Protein AF-0000000085066594 (afdb_homodimer)

Nearest PDB structures (foldseek):
  5br9-assembly3_E  TM=9.365E-01  e=1.783E-25  Pseudomonas aeruginosa PAO1
  4y0w-assembly1_C-2  TM=9.451E-01  e=1.459E-24  Pseudomonas aeruginosa PAO579
  4wq5-assembly2_C  TM=9.031E-01  e=1.438E-23  Escherichia coli K-12
  2gel-assembly1_A  TM=8.994E-01  e=2.509E-23  Salmonella enterica subsp. enterica serovar Typhimurium str. LT2
  6z81-assembly2_D  TM=8.762E-01  e=7.635E-23  Escherichia coli

Radius of gyration: 23.99 Å; Cα contacts (8 Å, |Δi|>4): 1079; chains: 2; bounding box: 55×68×54 Å

InterPro domains:
  IPR000905 Gcp-like domain [PF00814] (32-124)
  IPR000905 Gcp-like domain [PTHR11735] (7-122)
  IPR022496 tRNA threonylcarbamoyl adenosine modification protein TsaB [TIGR03725] (7-215)
  IPR043129 ATPase, nucleotide binding domain [SSF53067] (6-104)
  IPR043129 ATPase, nucleotide binding domain [SSF53067] (108-202)

pLDDT: mean 93.93, std 10.63, range [20.38, 98.94]

Foldseek 3Di:
DDQAWEWFWEQQEQKTKIWIADPVGIQMDIDRHHPCCLPVHVVRSVVSCVVRVHDLLRGAEYFYAQDDHDPVRNCSRLVVSLVSCVVNVHFYHYDHFQQLLQLVDQDQWEWEWEDRPPQKIWTFTWGADPVSRTDTDDDIAIDHPLPDDDDPDAAYEYEELRCVVCVVNVDDPSYPYYDNPTGRYRSSSVVNRSVCVVVPNRHHRSVPGHHDDHDHPPPPPD/DDQAWEWFWEQQEQKTKIWIADPVGIQMDIDRHHPCCLPVHVVRSVVRCVVRVHDLLRGAEYFYAQDDHDPVRNCSRLVVSLVSCVVNVHFYHYDHFQQLLVLVDQDQWEWEWEDRPPQKIWTFTWGQDPVSRTDTDDDIAIDHPLPDDDDPDAAYEYEELRCVVCVVNVDDPSYPYYDNPTGRYRSSSVVNRSVCVVVPNRHHRSVPGHHDDHDHPPPPPD

Organism: Acidithiobacillus ferrooxidans (strain ATCC 23270 / DSM 14882 / CIP 104768 / NCIMB 8455) (NCBI:txid243159)

Secondary structure (DSSP, 8-state):
---PPEEEEE-SSSEEEEEEEETTEEEEEEEE-TT-HHHHHHHHHHHHHHHHT--GGG--EEEEE--SS-HHHHHHHHHHHHHHHHHHT--EEEE-HHHHHHTTS--SEEEEEEEEETTEEEEEEEEE-TTS-EEEEEEEEEE-GGG----SSS-EEEESHHHHHHHHHH--TTEEEEESS----HHHHHHHHHHHHHTT---B-GGG--------------/-PPPPEEEEE-SSSEEEEEEEETTEEEEEEEE-TT-HHHHHHHHHHHHHHHHT--GGG--EEEEE--SS-HHHHHHHHHHHHHHHHHHT--EEEE-HHHHHHTTS--SEEEEEEEEETTEEEEEEEEE-TTS-EEEEEEEEEE-GGG----SSS-EEEESHHHHHHHHHH--TTEEEEESS----HHHHHHHHHHHHHTT---B-GGG--------------

Solvent-accessible surface area (backbone atoms only — not comparable to full-atom values): 23060 Å² total; per-residue (Å²): 132,79,82,63,31,36,39,14,31,21,20,16,58,51,37,38,22,24,16,31,51,53,96,89,42,75,38,68,42,77,47,80,44,74,94,38,51,80,73,44,49,63,54,40,47,52,48,30,30,55,76,66,72,49,55,76,84,64,48,50,31,37,20,33,18,20,10,60,55,42,74,62,34,12,47,45,36,43,38,26,52,26,26,37,21,54,66,66,72,25,35,30,30,80,30,47,25,51,51,15,32,45,44,72,48,88,63,58,30,32,40,24,22,37,58,60,52,98,71,29,24,33,37,36,38,29,38,41,47,99,85,63,48,52,37,76,51,86,66,71,43,34,42,42,68,87,68,62,79,75,77,91,74,67,67,26,32,36,31,14,39,22,38,55,74,44,37,87,80,65,67,52,95,42,48,77,45,69,43,36,90,43,66,51,38,6,56,31,25,35,52,54,38,48,54,42,41,75,72,66,48,74,55,40,59,28,84,71,66,64,69,44,79,68,67,67,68,72,72,72,84,120,133,80,82,64,30,37,38,14,30,22,21,17,57,51,37,36,23,23,16,31,51,54,98,90,42,76,37,68,41,76,47,80,46,74,94,38,51,81,72,42,50,63,54,39,47,51,49,31,30,57,76,66,73,49,55,75,85,64,47,51,30,36,19,33,18,21,10,59,54,42,74,62,34,13,48,44,35,44,38,27,52,28,27,36,20,55,65,66,72,25,34,29,28,81,30,48,24,52,50,15,33,44,43,72,49,87,63,55,31,31,42,24,22,37,60,59,52,97,70,29,26,33,38,36,38,31,38,41,46,99,85,63,48,51,38,77,52,86,66,70,42,33,40,42,67,86,68,60,80,74,77,90,71,69,67,27,33,35,31,13,39,22,38,55,74,44,38,87,79,65,67,51,95,42,47,78,46,68,43,37,90,43,64,52,36,8,57,30,24,34,52,54,36,49,54,41,41,74,71,65,47,75,57,39,58,28,84,70,66,63,68,44,81,68,68,67,70,71,72,74,82,122

Sequence (444 aa):
MGLPRFLAMDTATEACSVAVSTSAGVVEAFIVAVNAHSRLLLPMVQQVLDRAGVTLADIGAIACGVGPGGFTGVRIGVSTAQALAMARGLPVYPVSSLQALAATVPQPLVLAALDARKGEVYTGVFGQDAQGIPRLRGTEKVCAPEAVDWPDEGQWWGLGTGWHAYHARWQGPKILGWSGDSFPRAGAVLRLAQARCQAGDRGILPALLEPHYIRPSLPEETMGLPRFLAMDTATEACSVAVSTSAGVVEAFIVAVNAHSRLLLPMVQQVLDRAGVTLADIGAIACGVGPGGFTGVRIGVSTAQALAMARGLPVYPVSSLQALAATVPQPLVLAALDARKGEVYTGVFGQDAQGIPRLRGTEKVCAPEAVDWPDEGQWWGLGTGWHAYHARWQGPKILGWSGDSFPRAGAVLRLAQARCQAGDRGILPALLEPHYIRPSLPEET

Structure (mmCIF, N/CA/C/O backbone):
data_AF-0000000085066594-model_v1
#
loop_
_entity.id
_entity.type
_entity.pdbx_description
1 polymer 'Gcp-like domain-containing protein'
#
loop_
_atom_site.group_PDB
_atom_site.id
_atom_site.type_symbol
_atom_site.label_atom_id
_atom_site.label_alt_id
_atom_site.label_comp_id
_atom_site.label_asym_id
_atom_site.label_entity_id
_atom_site.label_seq_id
_atom_site.pdbx_PDB_ins_code
_atom_site.Cartn_x
_atom_site.Cartn_y
_atom_site.Cartn_z
_atom_site.occupancy
_atom_site.B_iso_or_equiv
_atom_site.auth_seq_id
_atom_site.auth_comp_id
_atom_site.auth_asym_id
_atom_site.auth_atom_id
_atom_site.pdbx_PDB_model_num
ATOM 1 N N . MET A 1 1 ? 25.688 20.094 11.773 1 55.38 1 MET A N 1
ATOM 2 C CA . MET A 1 1 ? 25.469 19.422 10.5 1 55.38 1 MET A CA 1
ATOM 3 C C . MET A 1 1 ? 24.047 19.672 10 1 55.38 1 MET A C 1
ATOM 5 O O . MET A 1 1 ? 23.109 19.781 10.797 1 55.38 1 MET A O 1
ATOM 9 N N . GLY A 1 2 ? 23.844 20.297 8.836 1 81.25 2 GLY A N 1
ATOM 10 C CA . GLY A 1 2 ? 22.578 20.828 8.359 1 81.25 2 GLY A CA 1
ATOM 11 C C . GLY A 1 2 ? 21.5 19.781 8.227 1 81.25 2 GLY A C 1
ATOM 12 O O . GLY A 1 2 ? 21.781 18.578 8.305 1 81.25 2 GLY A O 1
ATOM 13 N N . LEU A 1 3 ? 20.203 20.078 8.375 1 91.12 3 LEU A N 1
ATOM 14 C CA . LEU A 1 3 ? 19.062 19.188 8.234 1 91.12 3 LEU A CA 1
ATOM 15 C C . LEU A 1 3 ? 19.188 18.328 6.969 1 91.12 3 LEU A C 1
ATOM 17 O O . LEU A 1 3 ? 19.578 18.844 5.91 1 91.12 3 LEU A O 1
ATOM 21 N N . PRO A 1 4 ? 19.062 17.016 7.117 1 96.62 4 PRO A N 1
ATOM 22 C CA . PRO A 1 4 ? 19.047 16.219 5.883 1 96.62 4 PRO A CA 1
ATOM 23 C C . PRO A 1 4 ? 17.938 16.656 4.922 1 96.62 4 PRO A C 1
ATOM 25 O O . PRO A 1 4 ? 16.984 17.344 5.332 1 96.62 4 PRO A O 1
ATOM 28 N N . ARG A 1 5 ? 18.156 16.312 3.664 1 97.94 5 ARG A N 1
ATOM 29 C CA . ARG A 1 5 ? 17.078 16.516 2.705 1 97.94 5 ARG A CA 1
ATOM 30 C C . ARG A 1 5 ? 15.938 15.539 2.949 1 97.94 5 ARG A C 1
ATOM 32 O O . ARG A 1 5 ? 16.156 14.328 3.014 1 97.94 5 ARG A O 1
ATOM 39 N N . PHE A 1 6 ? 14.734 16.094 3.078 1 98.75 6 PHE A N 1
ATOM 40 C CA . PHE A 1 6 ? 13.57 15.281 3.404 1 98.75 6 PHE A CA 1
ATOM 41 C C . PHE A 1 6 ? 12.734 15 2.158 1 98.75 6 PHE A C 1
ATOM 43 O O . PHE A 1 6 ? 12.555 15.883 1.314 1 98.75 6 PHE A O 1
ATOM 50 N N . LEU A 1 7 ? 12.242 13.82 2.043 1 98.88 7 LEU A N 1
ATOM 51 C CA . LEU A 1 7 ? 11.109 13.461 1.195 1 98.88 7 LEU A CA 1
ATOM 52 C C . LEU A 1 7 ? 9.883 13.117 2.037 1 98.88 7 LEU A C 1
ATOM 54 O O . LEU A 1 7 ? 9.969 12.305 2.957 1 98.88 7 LEU A O 1
ATOM 58 N N . ALA A 1 8 ? 8.781 13.781 1.797 1 98.94 8 ALA A N 1
ATOM 59 C CA . ALA A 1 8 ? 7.586 13.594 2.607 1 98.94 8 ALA A CA 1
ATOM 60 C C . ALA A 1 8 ? 6.395 13.188 1.741 1 98.94 8 ALA A C 1
ATOM 62 O O . ALA A 1 8 ? 6.348 13.508 0.551 1 98.94 8 ALA A O 1
ATOM 63 N N . MET A 1 9 ? 5.449 12.469 2.34 1 98.88 9 MET A N 1
ATOM 64 C CA . MET A 1 9 ? 4.234 12.086 1.626 1 98.88 9 MET A CA 1
ATOM 65 C C . MET A 1 9 ? 3.059 11.953 2.586 1 98.88 9 MET A C 1
ATOM 67 O O . MET A 1 9 ? 3.246 11.711 3.779 1 98.88 9 MET A O 1
ATOM 71 N N . ASP A 1 10 ? 1.921 12.156 2.121 1 98.75 10 ASP A N 1
ATOM 72 C CA . ASP A 1 10 ? 0.666 11.906 2.82 1 98.75 10 ASP A CA 1
ATOM 73 C C . ASP A 1 10 ? -0.41 11.414 1.857 1 98.75 10 ASP A C 1
ATOM 75 O O . ASP A 1 10 ? -0.643 12.023 0.812 1 98.75 10 ASP A O 1
ATOM 79 N N . THR A 1 11 ? -0.985 10.281 2.188 1 98 11 THR A N 1
ATOM 80 C CA . THR A 1 11 ? -2.014 9.664 1.361 1 98 11 THR A CA 1
ATOM 81 C C . THR A 1 11 ? -3.236 9.305 2.201 1 98 11 THR A C 1
ATOM 83 O O . THR A 1 11 ? -3.979 8.375 1.863 1 98 11 THR A O 1
ATOM 86 N N . ALA A 1 12 ? -3.398 9.953 3.309 1 97.06 12 ALA A N 1
ATOM 87 C CA . ALA A 1 12 ? -4.359 9.523 4.32 1 97.06 12 ALA A CA 1
ATOM 88 C C . ALA A 1 12 ? -5.785 9.859 3.904 1 97.06 12 ALA A C 1
ATOM 90 O O . ALA A 1 12 ? -6.746 9.297 4.438 1 97.06 12 ALA A O 1
ATOM 91 N N . THR A 1 13 ? -5.996 10.836 3.018 1 97.12 13 THR A N 1
ATOM 92 C CA . THR A 1 13 ? -7.316 11.312 2.615 1 97.12 13 THR A CA 1
ATOM 93 C C . THR A 1 13 ? -7.508 11.164 1.11 1 97.12 13 THR A C 1
ATOM 95 O O . THR A 1 13 ? -6.805 10.383 0.464 1 97.12 13 THR A O 1
ATOM 98 N N . GLU A 1 14 ? -8.5 11.805 0.564 1 96.19 14 GLU A N 1
ATOM 99 C CA . GLU A 1 14 ? -8.703 11.812 -0.882 1 96.19 14 GLU A CA 1
ATOM 100 C C . GLU A 1 14 ? -7.555 12.523 -1.595 1 96.19 14 GLU A C 1
ATOM 102 O O . GLU A 1 14 ? -7.406 12.406 -2.812 1 96.19 14 GLU A O 1
ATOM 107 N N . ALA A 1 15 ? -6.793 13.172 -0.85 1 97.56 15 ALA A N 1
ATOM 108 C CA . ALA A 1 15 ? -5.668 13.906 -1.418 1 97.56 15 ALA A CA 1
ATOM 109 C C . ALA A 1 15 ? -4.391 13.07 -1.377 1 97.56 15 ALA A C 1
ATOM 111 O O . ALA A 1 15 ? -4.172 12.305 -0.434 1 97.56 15 ALA A O 1
ATOM 112 N N . CYS A 1 16 ? -3.615 13.195 -2.367 1 98.19 16 CYS A N 1
ATOM 113 C CA . CYS A 1 16 ? -2.271 12.633 -2.465 1 98.19 16 CYS A CA 1
ATOM 114 C C . CYS A 1 16 ? -1.229 13.734 -2.615 1 98.19 16 CYS A C 1
ATOM 116 O O . CYS A 1 16 ? -1.357 14.602 -3.48 1 98.19 16 CYS A O 1
ATOM 118 N N . SER A 1 17 ? -0.259 13.711 -1.74 1 98.75 17 SER A N 1
ATOM 119 C CA . SER A 1 17 ? 0.755 14.75 -1.857 1 98.75 17 SER A CA 1
ATOM 120 C C . SER A 1 17 ? 2.143 14.211 -1.531 1 98.75 17 SER A C 1
ATOM 122 O O . SER A 1 17 ? 2.281 13.273 -0.746 1 98.75 17 SER A O 1
ATOM 124 N N . VAL A 1 18 ? 3.143 14.758 -2.16 1 98.88 18 VAL A N 1
ATOM 125 C CA . VAL A 1 18 ? 4.562 14.477 -1.968 1 98.88 18 VAL A CA 1
ATOM 126 C C . VAL A 1 18 ? 5.352 15.781 -1.948 1 98.88 18 VAL A C 1
ATOM 128 O O . VAL A 1 18 ? 5.016 16.734 -2.664 1 98.88 18 VAL A O 1
ATOM 131 N N . ALA A 1 19 ? 6.367 15.844 -1.106 1 98.94 19 ALA A N 1
ATOM 132 C CA . ALA A 1 19 ? 7.188 17.047 -1.022 1 98.94 19 ALA A CA 1
ATOM 133 C C . ALA A 1 19 ? 8.648 16.703 -0.775 1 98.94 19 ALA A C 1
ATOM 135 O O . ALA A 1 19 ? 8.953 15.68 -0.147 1 98.94 19 ALA A O 1
ATOM 136 N N . VAL A 1 20 ? 9.492 17.5 -1.233 1 98.81 20 VAL A N 1
ATOM 137 C CA . VAL A 1 20 ? 10.922 17.359 -0.995 1 98.81 20 VAL A CA 1
ATOM 138 C C . VAL A 1 20 ? 11.523 18.703 -0.594 1 98.81 20 VAL A C 1
ATOM 140 O O . VAL A 1 20 ? 11.125 19.75 -1.122 1 98.81 20 VAL A O 1
ATOM 143 N N . SER A 1 21 ? 12.391 18.672 0.384 1 98 21 SER A N 1
ATOM 144 C CA . SER A 1 21 ? 13.047 19.906 0.804 1 98 21 SER A CA 1
ATOM 145 C C . SER A 1 21 ? 14.305 20.172 -0.019 1 98 21 SER A C 1
ATOM 147 O O . SER A 1 21 ? 15.031 19.234 -0.371 1 98 21 SER A O 1
ATOM 149 N N . THR A 1 22 ? 14.469 21.406 -0.338 1 94.06 22 THR A N 1
ATOM 150 C CA . THR A 1 22 ? 15.68 21.875 -1.003 1 94.06 22 THR A CA 1
ATOM 151 C C . THR A 1 22 ? 16.281 23.062 -0.247 1 94.06 22 THR A C 1
ATOM 153 O O . THR A 1 22 ? 15.719 23.516 0.756 1 94.06 22 THR A O 1
ATOM 156 N N . SER A 1 23 ? 17.422 23.5 -0.69 1 90.56 23 SER A N 1
ATOM 157 C CA . SER A 1 23 ? 18.031 24.688 -0.099 1 90.56 23 SER A CA 1
ATOM 158 C C . SER A 1 23 ? 17.172 25.922 -0.315 1 90.56 23 SER A C 1
ATOM 160 O O . SER A 1 23 ? 17.219 26.859 0.48 1 90.56 23 SER A O 1
ATOM 162 N N . ALA A 1 24 ? 16.344 25.906 -1.357 1 90.56 24 ALA A N 1
ATOM 163 C CA . ALA A 1 24 ? 15.539 27.062 -1.731 1 90.56 24 ALA A CA 1
ATOM 164 C C . ALA A 1 24 ? 14.133 26.969 -1.156 1 90.56 24 ALA A C 1
ATOM 166 O O . ALA A 1 24 ? 13.328 27.891 -1.289 1 90.56 24 ALA A O 1
ATOM 167 N N . GLY A 1 25 ? 13.906 25.891 -0.532 1 93.81 25 GLY A N 1
ATOM 168 C CA . GLY A 1 25 ? 12.562 25.719 -0.006 1 93.81 25 GLY A CA 1
ATOM 169 C C . GLY A 1 25 ? 12.008 24.328 -0.229 1 93.81 25 GLY A C 1
ATOM 170 O O . GLY A 1 25 ? 12.75 23.344 -0.181 1 93.81 25 GLY A O 1
ATOM 171 N N . VAL A 1 26 ? 10.688 24.266 -0.318 1 97.44 26 VAL A N 1
ATOM 172 C CA . VAL A 1 26 ? 9.992 22.984 -0.45 1 97.44 26 VAL A CA 1
ATOM 173 C C . VAL A 1 26 ? 9.328 22.906 -1.823 1 97.44 26 VAL A C 1
ATOM 175 O O . VAL A 1 26 ? 8.695 23.859 -2.275 1 97.44 26 VAL A O 1
ATOM 178 N N . VAL A 1 27 ? 9.594 21.812 -2.539 1 98.56 27 VAL A N 1
ATOM 179 C CA . VAL A 1 27 ? 8.867 21.469 -3.758 1 98.56 27 VAL A CA 1
ATOM 180 C C . VAL A 1 27 ? 7.773 20.453 -3.443 1 98.56 27 VAL A C 1
ATOM 182 O O . VAL A 1 27 ? 8.047 19.406 -2.855 1 98.56 27 VAL A O 1
ATOM 185 N N . GLU A 1 28 ? 6.562 20.75 -3.82 1 98.62 28 GLU A N 1
ATOM 186 C CA . GLU A 1 28 ? 5.449 19.875 -3.461 1 98.62 28 GLU A CA 1
ATOM 187 C C . GLU A 1 28 ? 4.566 19.578 -4.672 1 98.62 28 GLU A C 1
ATOM 189 O O . GLU A 1 28 ? 4.398 20.438 -5.547 1 98.62 28 GLU A O 1
ATOM 194 N N . ALA A 1 29 ? 4.09 18.391 -4.801 1 98.69 29 ALA A N 1
ATOM 195 C CA . ALA A 1 29 ? 2.992 17.984 -5.676 1 98.69 29 ALA A CA 1
ATOM 196 C C . ALA A 1 29 ? 1.766 17.578 -4.863 1 98.69 29 ALA A C 1
ATOM 198 O O . ALA A 1 29 ? 1.89 16.938 -3.82 1 98.69 29 ALA A O 1
ATOM 199 N N . PHE A 1 30 ? 0.638 18.047 -5.285 1 98.38 30 PHE A N 1
ATOM 200 C CA . PHE A 1 30 ? -0.62 17.812 -4.586 1 98.38 30 PHE A CA 1
ATOM 201 C C . PHE A 1 30 ? -1.759 17.594 -5.574 1 98.38 30 PHE A C 1
ATOM 203 O O . PHE A 1 30 ? -1.936 18.375 -6.508 1 98.38 30 PHE A O 1
ATOM 210 N N . ILE A 1 31 ? -2.508 16.516 -5.375 1 98.06 31 ILE A N 1
ATOM 211 C CA . ILE A 1 31 ? -3.664 16.234 -6.215 1 98.06 31 ILE A CA 1
ATOM 212 C C . ILE A 1 31 ? -4.777 15.617 -5.367 1 98.06 31 ILE A C 1
ATOM 214 O O . ILE A 1 31 ? -4.516 14.781 -4.496 1 98.06 31 ILE A O 1
ATOM 218 N N . VAL A 1 32 ? -5.988 16.109 -5.48 1 96.81 32 VAL A N 1
ATOM 219 C CA . VAL A 1 32 ? -7.148 15.461 -4.871 1 96.81 32 VAL A CA 1
ATOM 220 C C . VAL A 1 32 ? -7.773 14.477 -5.859 1 96.81 32 VAL A C 1
ATOM 222 O O . VAL A 1 32 ? -8.289 14.883 -6.902 1 96.81 32 VAL A O 1
ATOM 225 N N . ALA A 1 33 ? -7.598 13.227 -5.621 1 92.25 33 ALA A N 1
ATOM 226 C CA . ALA A 1 33 ? -8.117 12.156 -6.473 1 92.25 33 ALA A CA 1
ATOM 227 C C . ALA A 1 33 ? -8.492 10.93 -5.645 1 92.25 33 ALA A C 1
ATOM 229 O O . ALA A 1 33 ? -7.625 10.234 -5.113 1 92.25 33 ALA A O 1
ATOM 230 N N . VAL A 1 34 ? -9.758 10.609 -5.668 1 86.38 34 VAL A N 1
ATOM 231 C CA . VAL A 1 34 ? -10.25 9.523 -4.828 1 86.38 34 VAL A CA 1
ATOM 232 C C . VAL A 1 34 ? -9.758 8.188 -5.379 1 86.38 34 VAL A C 1
ATOM 234 O O . VAL A 1 34 ? -9.789 7.957 -6.59 1 86.38 34 VAL A O 1
ATOM 237 N N . ASN A 1 35 ? -9.188 7.352 -4.578 1 85.25 35 ASN A N 1
ATOM 238 C CA . ASN A 1 35 ? -8.836 5.961 -4.855 1 85.25 35 ASN A CA 1
ATOM 239 C C . ASN A 1 35 ? -7.766 5.859 -5.938 1 85.25 35 ASN A C 1
ATOM 241 O O . ASN A 1 35 ? -7.738 4.895 -6.703 1 85.25 35 ASN A O 1
ATOM 245 N N . ALA A 1 36 ? -6.906 6.859 -5.996 1 89.62 36 ALA A N 1
ATOM 246 C CA . ALA A 1 36 ? -5.914 6.855 -7.066 1 89.62 36 ALA A CA 1
ATOM 247 C C . ALA A 1 36 ? -4.496 6.859 -6.496 1 89.62 36 ALA A C 1
ATOM 249 O O . ALA A 1 36 ? -3.523 6.996 -7.242 1 89.62 36 ALA A O 1
ATOM 250 N N . HIS A 1 37 ? -4.336 6.691 -5.242 1 93.25 37 HIS A N 1
ATOM 251 C CA . HIS A 1 37 ? -3.055 6.895 -4.574 1 93.25 37 HIS A CA 1
ATOM 252 C C . HIS A 1 37 ? -2 5.926 -5.102 1 93.25 37 HIS A C 1
ATOM 254 O O . HIS A 1 37 ? -0.855 6.316 -5.34 1 93.25 37 HIS A O 1
ATOM 260 N N . SER A 1 38 ? -2.357 4.699 -5.285 1 90 38 SER A N 1
ATOM 261 C CA . SER A 1 38 ? -1.402 3.689 -5.727 1 90 38 SER A CA 1
ATOM 262 C C . SER A 1 38 ? -0.812 4.043 -7.086 1 90 38 SER A C 1
ATOM 264 O O . SER A 1 38 ? 0.354 3.746 -7.359 1 90 38 SER A O 1
ATOM 266 N N . ARG A 1 39 ? -1.589 4.648 -7.867 1 90.94 39 ARG A N 1
ATOM 267 C CA . ARG A 1 39 ? -1.154 5.023 -9.211 1 90.94 39 ARG A CA 1
ATOM 268 C C . ARG A 1 39 ? -0.394 6.344 -9.195 1 90.94 39 ARG A C 1
ATOM 270 O O . ARG A 1 39 ? 0.527 6.547 -9.984 1 90.94 39 ARG A O 1
ATOM 277 N N . LEU A 1 40 ? -0.701 7.16 -8.328 1 94.69 40 LEU A N 1
ATOM 278 C CA . LEU A 1 40 ? -0.231 8.539 -8.367 1 94.69 40 LEU A CA 1
ATOM 279 C C . LEU A 1 40 ? 1.048 8.703 -7.551 1 94.69 40 LEU A C 1
ATOM 281 O O . LEU A 1 40 ? 1.93 9.484 -7.926 1 94.69 40 LEU A O 1
ATOM 285 N N . LEU A 1 41 ? 1.188 8.016 -6.465 1 96.81 41 LEU A N 1
ATOM 286 C CA . LEU A 1 41 ? 2.154 8.352 -5.426 1 96.81 41 LEU A CA 1
ATOM 287 C C . LEU A 1 41 ? 3.578 8.312 -5.973 1 96.81 41 LEU A C 1
ATOM 289 O O . LEU A 1 41 ? 4.305 9.305 -5.887 1 96.81 41 LEU A O 1
ATOM 293 N N . LEU A 1 42 ? 4.008 7.254 -6.59 1 96 42 LEU A N 1
ATOM 294 C CA . LEU A 1 42 ? 5.398 7.113 -7.012 1 96 42 LEU A CA 1
ATOM 295 C C . LEU A 1 42 ? 5.711 8.047 -8.18 1 96 42 LEU A C 1
ATOM 297 O O . LEU A 1 42 ? 6.762 8.688 -8.203 1 96 42 LEU A O 1
ATOM 301 N N . PRO A 1 43 ? 4.805 8.172 -9.188 1 95.75 43 PRO A N 1
ATOM 302 C CA . PRO A 1 43 ? 5.039 9.195 -10.211 1 95.75 43 PRO A CA 1
ATOM 303 C C . PRO A 1 43 ? 5.188 10.594 -9.609 1 95.75 43 PRO A C 1
ATOM 305 O O . PRO A 1 43 ? 6.004 11.391 -10.078 1 95.75 43 PRO A O 1
ATOM 308 N N . MET A 1 44 ? 4.434 10.898 -8.586 1 97.75 44 MET A N 1
ATOM 309 C CA . MET A 1 44 ? 4.531 12.195 -7.922 1 97.75 44 MET A CA 1
ATOM 310 C C . MET A 1 44 ? 5.867 12.328 -7.195 1 97.75 44 MET A C 1
ATOM 312 O O . MET A 1 44 ? 6.438 13.414 -7.141 1 97.75 44 MET A O 1
ATOM 316 N N . VAL A 1 45 ? 6.348 11.234 -6.594 1 98.12 45 VAL A N 1
ATOM 317 C CA . VAL A 1 45 ? 7.676 11.25 -5.988 1 98.12 45 VAL A CA 1
ATOM 318 C C . VAL A 1 45 ? 8.719 11.617 -7.039 1 98.12 45 VAL A C 1
ATOM 320 O O . VAL A 1 45 ? 9.547 12.508 -6.816 1 98.12 45 VAL A O 1
ATOM 323 N N . GLN A 1 46 ? 8.633 10.961 -8.156 1 96.62 46 GLN A N 1
ATOM 324 C CA . GLN A 1 46 ? 9.578 11.25 -9.227 1 96.62 46 GLN A CA 1
ATOM 325 C C . GLN A 1 46 ? 9.453 12.703 -9.695 1 96.62 46 GLN A C 1
ATOM 327 O O . GLN A 1 46 ? 10.453 13.375 -9.922 1 96.62 46 GLN A O 1
ATOM 332 N N . GLN A 1 47 ? 8.219 13.133 -9.797 1 97.69 47 GLN A N 1
ATOM 333 C CA . GLN A 1 47 ? 7.938 14.484 -10.258 1 97.69 47 GLN A CA 1
ATOM 334 C C . GLN A 1 47 ? 8.594 15.523 -9.352 1 97.69 47 GLN A C 1
ATOM 336 O O . GLN A 1 47 ? 9.266 16.438 -9.836 1 97.69 47 GLN A O 1
ATOM 341 N N . VAL A 1 48 ? 8.453 15.422 -8.062 1 98.38 48 VAL A N 1
ATOM 342 C CA . VAL A 1 48 ? 8.977 16.422 -7.141 1 98.38 48 VAL A CA 1
ATOM 343 C C . VAL A 1 48 ? 10.5 16.344 -7.109 1 98.38 48 VAL A C 1
ATOM 345 O O . VAL A 1 48 ? 11.18 17.375 -6.957 1 98.38 48 VAL A O 1
ATOM 348 N N . LEU A 1 49 ? 11.07 15.141 -7.191 1 97.81 49 LEU A N 1
ATOM 349 C CA . LEU A 1 49 ? 12.516 15 -7.25 1 97.81 49 LEU A CA 1
ATOM 350 C C . LEU A 1 49 ? 13.086 15.688 -8.492 1 97.81 49 LEU A C 1
ATOM 352 O O . LEU A 1 49 ? 14.047 16.453 -8.398 1 97.81 49 LEU A O 1
ATOM 356 N N . ASP A 1 50 ? 12.406 15.453 -9.625 1 97.75 50 ASP A N 1
ATOM 357 C CA . ASP A 1 50 ? 12.828 16.062 -10.883 1 97.75 50 ASP A CA 1
ATOM 358 C C . ASP A 1 50 ? 12.766 17.594 -10.789 1 97.75 50 ASP A C 1
ATOM 360 O O . ASP A 1 50 ? 13.719 18.281 -11.164 1 97.75 50 ASP A O 1
ATOM 364 N N . ARG A 1 51 ? 11.672 18.094 -10.289 1 97.81 51 ARG A N 1
ATOM 365 C CA . ARG A 1 51 ? 11.477 19.547 -10.172 1 97.81 51 ARG A CA 1
ATOM 366 C C . ARG A 1 51 ? 12.516 20.156 -9.234 1 97.81 51 ARG A C 1
ATOM 368 O O . ARG A 1 51 ? 12.938 21.297 -9.438 1 97.81 51 ARG A O 1
ATOM 375 N N . ALA A 1 52 ? 12.922 19.391 -8.227 1 97.75 52 ALA A N 1
ATOM 376 C CA . ALA A 1 52 ? 13.898 19.875 -7.242 1 97.75 52 ALA A CA 1
ATOM 377 C C . ALA A 1 52 ? 15.32 19.688 -7.742 1 97.75 52 ALA A C 1
ATOM 379 O O . ALA A 1 52 ? 16.281 20.172 -7.133 1 97.75 52 ALA A O 1
ATOM 380 N N . GLY A 1 53 ? 15.508 18.938 -8.828 1 97 53 GLY A N 1
ATOM 381 C CA . GLY A 1 53 ? 16.828 18.656 -9.375 1 97 53 GLY A CA 1
ATOM 382 C C . GLY A 1 53 ? 17.641 17.719 -8.516 1 97 53 GLY A C 1
ATOM 383 O O . GLY A 1 53 ? 18.859 17.875 -8.398 1 97 53 GLY A O 1
ATOM 384 N N . VAL A 1 54 ? 17 16.812 -7.828 1 96.88 54 VAL A N 1
ATOM 385 C CA . VAL A 1 54 ? 17.688 15.844 -6.98 1 96.88 54 VAL A CA 1
ATOM 386 C C . VAL A 1 54 ? 17.188 14.43 -7.301 1 96.88 54 VAL A C 1
ATOM 388 O O . VAL A 1 54 ? 16.266 14.258 -8.086 1 96.88 54 VAL A O 1
ATOM 391 N N . THR A 1 55 ? 17.875 13.43 -6.789 1 96 55 THR A N 1
ATOM 392 C CA . THR A 1 55 ? 17.469 12.031 -6.914 1 96 55 THR A CA 1
ATOM 393 C C . THR A 1 55 ? 17.203 11.422 -5.539 1 96 55 THR A C 1
ATOM 395 O O . THR A 1 55 ? 17.438 12.062 -4.516 1 96 55 THR A O 1
ATOM 398 N N . LEU A 1 56 ? 16.703 10.266 -5.508 1 95.81 56 LEU A N 1
ATOM 399 C CA . LEU A 1 56 ? 16.438 9.57 -4.25 1 95.81 56 LEU A CA 1
ATOM 400 C C . LEU A 1 56 ? 17.719 9.375 -3.455 1 95.81 56 LEU A C 1
ATOM 402 O O . LEU A 1 56 ? 17.688 9.297 -2.225 1 95.81 56 LEU A O 1
ATOM 406 N N . ALA A 1 57 ? 18.812 9.32 -4.121 1 94.75 57 ALA A N 1
ATOM 407 C CA . ALA A 1 57 ? 20.109 9.156 -3.473 1 94.75 57 ALA A CA 1
ATOM 408 C C . ALA A 1 57 ? 20.469 10.375 -2.627 1 94.75 57 A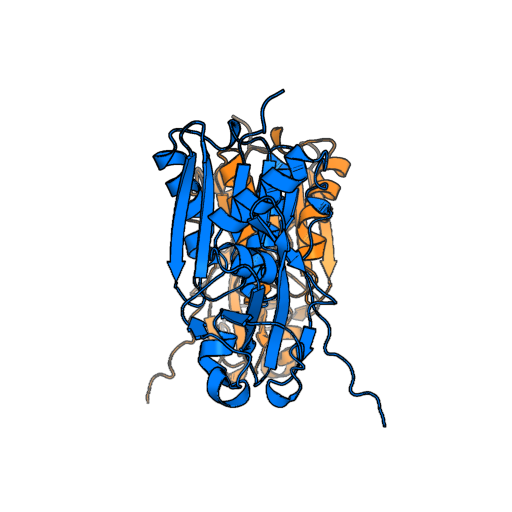LA A C 1
ATOM 410 O O . ALA A 1 57 ? 21.297 10.297 -1.72 1 94.75 57 ALA A O 1
ATOM 411 N N . ASP A 1 58 ? 19.875 11.547 -2.904 1 96.88 58 ASP A N 1
ATOM 412 C CA . ASP A 1 58 ? 20.156 12.797 -2.209 1 96.88 58 ASP A CA 1
ATOM 413 C C . ASP A 1 58 ? 19.297 12.938 -0.962 1 96.88 58 ASP A C 1
ATOM 415 O O . ASP A 1 58 ? 19.516 13.836 -0.147 1 96.88 58 ASP A O 1
ATOM 419 N N . ILE A 1 59 ? 18.359 12.055 -0.829 1 98 59 ILE A N 1
ATOM 420 C CA . ILE A 1 59 ? 17.438 12.133 0.295 1 98 59 ILE A CA 1
ATOM 421 C C . ILE A 1 59 ? 18.078 11.523 1.537 1 98 59 ILE A C 1
ATOM 423 O O . ILE A 1 59 ? 18.719 10.469 1.461 1 98 59 ILE A O 1
ATOM 427 N N . GLY A 1 60 ? 17.875 12.203 2.643 1 98.25 60 GLY A N 1
ATOM 428 C CA . GLY A 1 60 ? 18.5 11.75 3.871 1 98.25 60 GLY A CA 1
ATOM 429 C C . GLY A 1 60 ? 17.5 11.32 4.93 1 98.25 60 GLY A C 1
ATOM 430 O O . GLY A 1 60 ? 17.875 10.758 5.961 1 98.25 60 GLY A O 1
ATOM 431 N N . ALA A 1 61 ? 16.234 11.586 4.695 1 98.75 61 ALA A N 1
ATOM 432 C CA . ALA A 1 61 ? 15.18 11.219 5.637 1 98.75 61 ALA A CA 1
ATOM 433 C C . ALA A 1 61 ? 13.82 11.172 4.949 1 98.75 61 ALA A C 1
ATOM 435 O O . ALA A 1 61 ? 13.578 11.906 3.986 1 98.75 61 ALA A O 1
ATOM 436 N N . ILE A 1 62 ? 12.93 10.336 5.445 1 98.81 62 ILE A N 1
ATOM 437 C CA . ILE A 1 62 ? 11.578 10.234 4.922 1 98.81 62 ILE A CA 1
ATOM 438 C C . ILE A 1 62 ? 10.57 10.672 5.984 1 98.81 62 ILE A C 1
ATOM 440 O O . ILE A 1 62 ? 10.688 10.289 7.148 1 98.81 62 ILE A O 1
ATOM 444 N N . ALA A 1 63 ? 9.695 11.539 5.668 1 98.94 63 ALA A N 1
ATOM 445 C CA . ALA A 1 63 ? 8.555 11.891 6.512 1 98.94 63 ALA A CA 1
ATOM 446 C C . ALA A 1 63 ? 7.254 11.344 5.934 1 98.94 63 ALA A C 1
ATOM 448 O O . ALA A 1 63 ? 7.043 11.383 4.719 1 98.94 63 ALA A O 1
ATOM 449 N N . CYS A 1 64 ? 6.387 10.844 6.77 1 98.88 64 CYS A N 1
ATOM 450 C CA . CYS A 1 64 ? 5.188 10.172 6.273 1 98.88 64 CYS A CA 1
ATOM 451 C C . CYS A 1 64 ? 3.977 10.516 7.133 1 98.88 64 CYS A C 1
ATOM 453 O O . CYS A 1 64 ? 4 10.336 8.352 1 98.88 64 CYS A O 1
ATOM 455 N N . GLY A 1 65 ? 2.971 11.109 6.461 1 98.81 65 GLY A N 1
ATOM 456 C CA . GLY A 1 65 ? 1.677 11.102 7.125 1 98.81 65 GLY A CA 1
ATOM 457 C C . GLY A 1 65 ? 1.152 9.703 7.391 1 98.81 65 GLY A C 1
ATOM 458 O O . GLY A 1 65 ? 0.994 8.906 6.461 1 98.81 65 GLY A O 1
ATOM 459 N N . VAL A 1 66 ? 0.828 9.406 8.641 1 98.56 66 VAL A N 1
ATOM 460 C CA . VAL A 1 66 ? 0.497 8.023 8.977 1 98.56 66 VAL A CA 1
ATOM 461 C C . VAL A 1 66 ? -0.986 7.922 9.328 1 98.56 66 VAL A C 1
ATOM 463 O O . VAL A 1 66 ? -1.435 6.902 9.859 1 98.56 66 VAL A O 1
ATOM 466 N N . GLY A 1 67 ? -1.725 8.828 9.016 1 97.94 67 GLY A N 1
ATOM 467 C CA . GLY A 1 67 ? -3.127 8.875 9.398 1 97.94 67 GLY A CA 1
ATOM 468 C C . GLY A 1 67 ? -3.381 9.711 10.633 1 97.94 67 GLY A C 1
ATOM 469 O O . GLY A 1 67 ? -2.48 10.398 11.125 1 97.94 67 GLY A O 1
ATOM 470 N N . PRO A 1 68 ? -4.613 9.719 11.164 1 97.62 68 PRO A N 1
ATOM 471 C CA . PRO A 1 68 ? -5.73 8.875 10.734 1 97.62 68 PRO A CA 1
ATOM 472 C C . PRO A 1 68 ? -6.27 9.258 9.359 1 97.62 68 PRO A C 1
ATOM 474 O O . PRO A 1 68 ? -5.945 10.328 8.844 1 97.62 68 PRO A O 1
ATOM 477 N N . GLY A 1 69 ? -6.949 8.422 8.75 1 95.94 69 GLY A N 1
ATOM 478 C CA . GLY A 1 69 ? -7.523 8.617 7.43 1 95.94 69 GLY A CA 1
ATOM 479 C C . GLY A 1 69 ? -8.062 7.332 6.82 1 95.94 69 GLY A C 1
ATOM 480 O O . GLY A 1 69 ? -8.492 6.43 7.539 1 95.94 69 GLY A O 1
ATOM 481 N N . GLY A 1 70 ? -8.156 7.395 5.547 1 93.25 70 GLY A N 1
ATOM 482 C CA . GLY A 1 70 ? -8.648 6.219 4.844 1 93.25 70 GLY A CA 1
ATOM 483 C C . GLY A 1 70 ? -7.77 5 5.043 1 93.25 70 GLY A C 1
ATOM 484 O O . GLY A 1 70 ? -6.543 5.105 5.059 1 93.25 70 GLY A O 1
ATOM 485 N N . PHE A 1 71 ? -8.438 3.828 5.156 1 88.69 71 PHE A N 1
ATOM 486 C CA . PHE A 1 71 ? -7.773 2.568 5.461 1 88.69 71 PHE A CA 1
ATOM 487 C C . PHE A 1 71 ? -6.742 2.223 4.395 1 88.69 71 PHE A C 1
ATOM 489 O O . PHE A 1 71 ? -5.562 2.055 4.695 1 88.69 71 PHE A O 1
ATOM 496 N N . THR A 1 72 ? -7.105 2.219 3.131 1 91 72 THR A N 1
ATOM 497 C CA . THR A 1 72 ? -6.223 1.86 2.027 1 91 72 THR A CA 1
ATOM 498 C C . THR A 1 72 ? -5.168 2.941 1.803 1 91 72 THR A C 1
ATOM 500 O O . THR A 1 72 ? -3.98 2.641 1.684 1 91 72 THR A O 1
ATOM 503 N N . GLY A 1 73 ? -5.578 4.164 1.832 1 94.69 73 GLY A N 1
ATOM 504 C CA . GLY A 1 73 ? -4.688 5.281 1.548 1 94.69 73 GLY A CA 1
ATOM 505 C C . GLY A 1 73 ? -3.521 5.375 2.516 1 94.69 73 GLY A C 1
ATOM 506 O O . GLY A 1 73 ? -2.373 5.531 2.098 1 94.69 73 GLY A O 1
ATOM 507 N N . VAL A 1 74 ? -3.818 5.262 3.781 1 96.44 74 VAL A N 1
ATOM 508 C CA . VAL A 1 74 ? -2.783 5.352 4.805 1 96.44 74 VAL A CA 1
ATOM 509 C C . VAL A 1 74 ? -1.761 4.234 4.605 1 96.44 74 VAL A C 1
ATOM 511 O O . VAL A 1 74 ? -0.552 4.477 4.648 1 96.44 74 VAL A O 1
ATOM 514 N N . ARG A 1 75 ? -2.211 3.074 4.305 1 95.12 75 ARG A N 1
ATOM 515 C CA . ARG A 1 75 ? -1.327 1.92 4.176 1 95.12 75 ARG A CA 1
ATOM 516 C C . ARG A 1 75 ? -0.445 2.043 2.939 1 95.12 75 ARG A C 1
ATOM 518 O O . ARG A 1 75 ? 0.713 1.62 2.951 1 95.12 75 ARG A O 1
ATOM 525 N N . ILE A 1 76 ? -0.957 2.615 1.905 1 95.44 76 ILE A N 1
ATOM 526 C CA . ILE A 1 76 ? -0.179 2.824 0.689 1 95.44 76 ILE A CA 1
ATOM 527 C C . ILE A 1 76 ? 0.974 3.785 0.974 1 95.44 76 ILE A C 1
ATOM 529 O O . ILE A 1 76 ? 2.115 3.523 0.589 1 95.44 76 ILE A O 1
ATOM 533 N N . GLY A 1 77 ? 0.645 4.848 1.621 1 97.69 77 GLY A N 1
ATOM 534 C CA . GLY A 1 77 ? 1.686 5.793 1.985 1 97.69 77 GLY A CA 1
ATOM 535 C C . GLY A 1 77 ? 2.73 5.207 2.916 1 97.69 77 GLY A C 1
ATOM 536 O O . GLY A 1 77 ? 3.932 5.34 2.672 1 97.69 77 GLY A O 1
ATOM 537 N N . VAL A 1 78 ? 2.281 4.547 3.939 1 97.56 78 VAL A N 1
ATOM 538 C CA . VAL A 1 78 ? 3.154 3.973 4.961 1 97.56 78 VAL A CA 1
ATOM 539 C C . VAL A 1 78 ? 4.055 2.912 4.332 1 97.56 78 VAL A C 1
ATOM 541 O O . VAL A 1 78 ? 5.273 2.93 4.523 1 97.56 78 VAL A O 1
ATOM 544 N N . SER A 1 79 ? 3.479 2.021 3.525 1 96.31 79 SER A N 1
ATOM 545 C CA . SER A 1 79 ? 4.266 0.958 2.908 1 96.31 79 SER A CA 1
ATOM 546 C C . SER A 1 79 ? 5.285 1.524 1.926 1 96.31 79 SER A C 1
ATOM 548 O O . SER A 1 79 ? 6.418 1.047 1.855 1 96.31 79 SER A O 1
ATOM 550 N N . THR A 1 80 ? 4.879 2.512 1.161 1 97.56 80 THR A N 1
ATOM 551 C CA . THR A 1 80 ? 5.789 3.145 0.211 1 97.56 80 THR A CA 1
ATOM 552 C C . THR A 1 80 ? 6.938 3.832 0.939 1 97.56 80 THR A C 1
ATOM 554 O O . THR A 1 80 ? 8.102 3.658 0.573 1 97.56 80 THR A O 1
ATOM 557 N N . ALA A 1 81 ? 6.594 4.566 1.974 1 98.38 81 ALA A N 1
ATOM 558 C CA . ALA A 1 81 ? 7.609 5.238 2.777 1 98.38 81 ALA A CA 1
ATOM 559 C C . ALA A 1 81 ? 8.586 4.23 3.377 1 98.38 81 ALA A C 1
ATOM 561 O O . ALA A 1 81 ? 9.805 4.438 3.338 1 98.38 81 ALA A O 1
ATOM 562 N N . GLN A 1 82 ? 8.055 3.17 3.91 1 97.44 82 GLN A N 1
ATOM 563 C CA . GLN A 1 82 ? 8.891 2.121 4.488 1 97.44 82 GLN A CA 1
ATOM 564 C C . GLN A 1 82 ? 9.844 1.539 3.449 1 97.44 82 GLN A C 1
ATOM 566 O O . GLN A 1 82 ? 11.031 1.37 3.719 1 97.44 82 GLN A O 1
ATOM 571 N N . ALA A 1 83 ? 9.32 1.251 2.336 1 97.5 83 ALA A N 1
ATOM 572 C CA . ALA A 1 83 ? 10.102 0.605 1.282 1 97.5 83 ALA A CA 1
ATOM 573 C C . ALA A 1 83 ? 11.234 1.51 0.806 1 97.5 83 ALA A C 1
ATOM 575 O O . ALA A 1 83 ? 12.375 1.068 0.686 1 97.5 83 ALA A O 1
ATOM 576 N N . LEU A 1 84 ? 10.922 2.756 0.526 1 97.88 84 LEU A N 1
ATOM 577 C CA . LEU A 1 84 ? 11.938 3.705 0.088 1 97.88 84 LEU A CA 1
ATOM 578 C C . LEU A 1 84 ? 13.031 3.859 1.145 1 97.88 84 LEU A C 1
ATOM 580 O O . LEU A 1 84 ? 14.219 3.852 0.821 1 97.88 84 LEU A O 1
ATOM 584 N N . ALA A 1 85 ? 12.578 4.027 2.402 1 98.06 85 ALA A N 1
ATOM 585 C CA . ALA A 1 85 ? 13.516 4.215 3.506 1 98.06 85 ALA A CA 1
ATOM 586 C C . ALA A 1 85 ? 14.398 2.982 3.691 1 98.06 85 ALA A C 1
ATOM 588 O O . ALA A 1 85 ? 15.609 3.104 3.914 1 98.06 85 ALA A O 1
ATOM 589 N N . MET A 1 86 ? 13.789 1.837 3.623 1 95.69 86 MET A N 1
ATOM 590 C CA . MET A 1 86 ? 14.539 0.592 3.779 1 95.69 86 MET A CA 1
ATOM 591 C C . MET A 1 86 ? 15.578 0.439 2.678 1 95.69 86 MET A C 1
ATOM 593 O O . MET A 1 86 ? 16.719 0.07 2.945 1 95.69 86 MET A O 1
ATOM 597 N N . ALA A 1 87 ? 15.188 0.707 1.453 1 95.62 87 ALA A N 1
ATOM 598 C CA . ALA A 1 87 ? 16.062 0.532 0.3 1 95.62 87 ALA A CA 1
ATOM 599 C C . ALA A 1 87 ? 17.312 1.407 0.421 1 95.62 87 ALA A C 1
ATOM 601 O O . ALA A 1 87 ? 18.375 1.053 -0.084 1 95.62 87 ALA A O 1
ATOM 602 N N . ARG A 1 88 ? 17.172 2.514 1.216 1 94.62 88 ARG A N 1
ATOM 603 C CA . ARG A 1 88 ? 18.266 3.482 1.264 1 94.62 88 ARG A CA 1
ATOM 604 C C . ARG A 1 88 ? 18.828 3.605 2.678 1 94.62 88 ARG A C 1
ATOM 606 O O . ARG A 1 88 ? 19.75 4.383 2.918 1 94.62 88 ARG A O 1
ATOM 613 N N . GLY A 1 89 ? 18.266 2.838 3.598 1 94.69 89 GLY A N 1
ATOM 614 C CA . GLY A 1 89 ? 18.719 2.885 4.98 1 94.69 89 GLY A CA 1
ATOM 615 C C . GLY A 1 89 ? 18.469 4.227 5.645 1 94.69 89 GLY A C 1
ATOM 616 O O . GLY A 1 89 ? 19.344 4.77 6.309 1 94.69 89 GLY A O 1
ATOM 617 N N . LEU A 1 90 ? 17.312 4.82 5.406 1 97.75 90 LEU A N 1
ATOM 618 C CA . LEU A 1 90 ? 17.016 6.168 5.883 1 97.75 90 LEU A CA 1
ATOM 619 C C . LEU A 1 90 ? 16.109 6.117 7.113 1 97.75 90 LEU A C 1
ATOM 621 O O . LEU A 1 90 ? 15.258 5.23 7.23 1 97.75 90 LEU A O 1
ATOM 625 N N . PRO A 1 91 ? 16.25 7.074 8.047 1 98.56 91 PRO A N 1
ATOM 626 C CA . PRO A 1 91 ? 15.242 7.219 9.109 1 98.56 91 PRO A CA 1
ATOM 627 C C . PRO A 1 91 ? 13.891 7.695 8.578 1 98.56 91 PRO A C 1
ATOM 629 O O . PRO A 1 91 ? 13.828 8.367 7.551 1 98.56 91 PRO A O 1
ATOM 632 N N . VAL A 1 92 ? 12.852 7.348 9.305 1 98.75 92 VAL A N 1
ATOM 633 C CA . VAL A 1 92 ? 11.5 7.754 8.938 1 98.75 92 VAL A CA 1
ATOM 634 C C . VAL A 1 92 ? 10.875 8.562 10.07 1 98.75 92 VAL A C 1
ATOM 636 O O . VAL A 1 92 ? 11.055 8.234 11.25 1 98.75 92 VAL A O 1
ATOM 639 N N . TYR A 1 93 ? 10.211 9.578 9.734 1 98.88 93 TYR A N 1
ATOM 640 C CA . TYR A 1 93 ? 9.484 10.414 10.688 1 98.88 93 TYR A CA 1
ATOM 641 C C . TYR A 1 93 ? 7.98 10.305 10.477 1 98.88 93 TYR A C 1
ATOM 643 O O . TYR A 1 93 ? 7.434 10.906 9.555 1 98.88 93 TYR A O 1
ATOM 651 N N . PRO A 1 94 ? 7.246 9.516 11.32 1 98.88 94 PRO A N 1
ATOM 652 C CA . PRO A 1 94 ? 5.785 9.5 11.242 1 98.88 94 PRO A CA 1
ATOM 653 C C . PRO A 1 94 ? 5.152 10.812 11.711 1 98.88 94 PRO A C 1
ATOM 655 O O . PRO A 1 94 ? 5.602 11.391 12.695 1 98.88 94 PRO A O 1
ATOM 658 N N . VAL A 1 95 ? 4.191 11.266 11.008 1 98.81 95 VAL A N 1
ATOM 659 C CA . VAL A 1 95 ? 3.484 12.492 11.352 1 98.81 95 VAL A CA 1
ATOM 660 C C . VAL A 1 95 ? 1.978 12.25 11.305 1 98.81 95 VAL A C 1
ATOM 662 O O . VAL A 1 95 ? 1.465 11.664 10.352 1 98.81 95 VAL A O 1
ATOM 665 N N . SER A 1 96 ? 1.254 12.641 12.32 1 98.69 96 SER A N 1
ATOM 666 C CA . SER A 1 96 ? -0.204 12.594 12.289 1 98.69 96 SER A CA 1
ATOM 667 C C . SER A 1 96 ? -0.761 13.398 11.125 1 98.69 96 SER A C 1
ATOM 669 O O . SER A 1 96 ? -0.386 14.555 10.93 1 98.69 96 SER A O 1
ATOM 671 N N . SER A 1 97 ? -1.685 12.766 10.422 1 98.69 97 SER A N 1
ATOM 672 C CA . SER A 1 97 ? -2.299 13.5 9.32 1 98.69 97 SER A CA 1
ATOM 673 C C . SER A 1 97 ? -3.197 14.617 9.828 1 98.69 97 SER A C 1
ATOM 675 O O . SER A 1 97 ? -3.373 15.633 9.156 1 98.69 97 SER A O 1
ATOM 677 N N . LEU A 1 98 ? -3.738 14.508 11.023 1 98.62 98 LEU A N 1
ATOM 678 C CA . LEU A 1 98 ? -4.488 15.602 11.633 1 98.62 98 LEU A CA 1
ATOM 679 C C . LEU A 1 98 ? -3.561 16.75 12 1 98.62 98 LEU A C 1
ATOM 681 O O . LEU A 1 98 ? -3.914 17.922 11.812 1 98.62 98 LEU A O 1
ATOM 685 N N . GLN A 1 99 ? -2.404 16.391 12.539 1 98.75 99 GLN A N 1
ATOM 686 C CA . GLN A 1 99 ? -1.438 17.438 12.859 1 98.75 99 GLN A CA 1
ATOM 687 C C . GLN A 1 99 ? -0.948 18.141 11.594 1 98.75 99 GLN A C 1
ATOM 689 O O . GLN A 1 99 ? -0.803 19.359 11.57 1 98.75 99 GLN A O 1
ATOM 694 N N . ALA A 1 100 ? -0.697 17.344 10.594 1 98.81 100 ALA A N 1
ATOM 695 C CA . ALA A 1 100 ? -0.292 17.922 9.312 1 98.81 100 ALA A CA 1
ATOM 696 C C . ALA A 1 100 ? -1.372 18.844 8.766 1 98.81 100 ALA A C 1
ATOM 698 O O . ALA A 1 100 ? -1.066 19.906 8.219 1 98.81 100 ALA A O 1
ATOM 699 N N . LEU A 1 101 ? -2.578 18.422 8.875 1 98.69 101 LEU A N 1
ATOM 700 C CA . LEU A 1 101 ? -3.699 19.25 8.461 1 98.69 101 LEU A CA 1
ATOM 701 C C . LEU A 1 101 ? -3.684 20.594 9.211 1 98.69 101 LEU A C 1
ATOM 703 O O . LEU A 1 101 ? -3.768 21.656 8.594 1 98.69 101 LEU A O 1
ATOM 707 N N . ALA A 1 102 ? -3.525 20.547 10.492 1 98.56 102 ALA A N 1
ATOM 708 C CA . ALA A 1 102 ? -3.504 21.75 11.32 1 98.56 102 ALA A CA 1
ATOM 709 C C . ALA A 1 102 ? -2.348 22.656 10.922 1 98.56 102 ALA A C 1
ATOM 711 O O . ALA A 1 102 ? -2.449 23.891 11.031 1 98.56 102 ALA A O 1
ATOM 712 N N . ALA A 1 103 ? -1.295 22.109 10.414 1 98.19 103 ALA A N 1
ATOM 713 C CA . ALA A 1 103 ? -0.081 22.859 10.094 1 98.19 103 ALA A CA 1
ATOM 714 C C . ALA A 1 103 ? -0.234 23.594 8.766 1 98.19 103 ALA A C 1
ATOM 716 O O . ALA A 1 103 ? 0.652 24.359 8.367 1 98.19 103 ALA A O 1
ATOM 717 N N . THR A 1 104 ? -1.353 23.359 8.062 1 97.19 104 THR A N 1
ATOM 718 C CA . THR A 1 104 ? -1.522 23.984 6.754 1 97.19 104 THR A CA 1
ATOM 719 C C . THR A 1 104 ? -2.01 25.422 6.895 1 97.19 104 THR A C 1
ATOM 721 O O . THR A 1 104 ? -2.031 26.172 5.918 1 97.19 104 THR A O 1
ATOM 724 N N . VAL A 1 105 ? -2.412 25.828 8.07 1 95.56 105 VAL A N 1
ATOM 725 C CA . VAL A 1 105 ? -2.938 27.188 8.266 1 95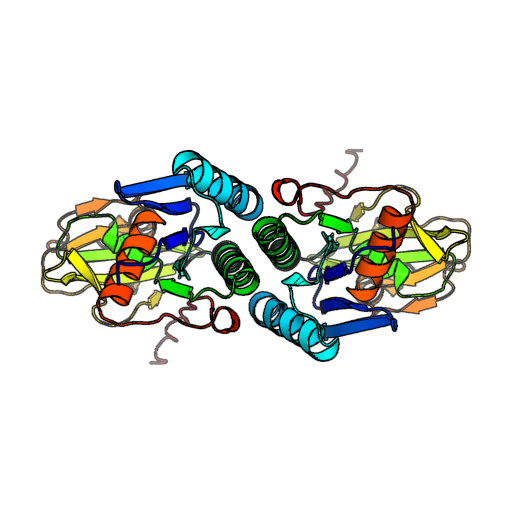.56 105 VAL A CA 1
ATOM 726 C C . VAL A 1 105 ? -2.164 27.875 9.383 1 95.56 105 VAL A C 1
ATOM 728 O O . VAL A 1 105 ? -1.628 27.219 10.281 1 95.56 105 VAL A O 1
ATOM 731 N N . PRO A 1 106 ? -2.135 29.156 9.344 1 93.75 106 PRO A N 1
ATOM 732 C CA . PRO A 1 106 ? -1.396 29.906 10.359 1 93.75 106 PRO A CA 1
ATOM 733 C C . PRO A 1 106 ? -2.234 30.188 11.602 1 93.75 106 PRO A C 1
ATOM 735 O O . PRO A 1 106 ? -1.76 30.844 12.531 1 93.75 106 PRO A O 1
ATOM 738 N N . GLN A 1 107 ? -3.473 29.703 11.719 1 95.06 107 GLN A N 1
ATOM 739 C CA . GLN A 1 107 ? -4.348 29.984 12.859 1 95.06 107 GLN A CA 1
ATOM 740 C C . GLN A 1 107 ? -3.76 29.422 14.156 1 95.06 107 GLN A C 1
ATOM 742 O O . GLN A 1 107 ? -3.248 28.297 14.18 1 95.06 107 GLN A O 1
ATOM 747 N N . PRO A 1 108 ? -3.793 30.188 15.219 1 95.88 108 PRO A N 1
ATOM 748 C CA . PRO A 1 108 ? -3.178 29.781 16.484 1 95.88 108 PRO A CA 1
ATOM 749 C C . PRO A 1 108 ? -3.877 28.578 17.125 1 95.88 108 PRO A C 1
ATOM 751 O O . PRO A 1 108 ? -3.236 27.781 17.812 1 95.88 108 PRO A O 1
ATOM 754 N N . LEU A 1 109 ? -5.211 28.5 17 1 97.56 109 LEU A N 1
ATOM 755 C CA . LEU A 1 109 ? -6.023 27.422 17.547 1 97.56 109 LEU A CA 1
ATOM 756 C C . LEU A 1 109 ? -6.863 26.766 16.469 1 97.56 109 LEU A C 1
ATOM 758 O O . LEU A 1 109 ? -7.645 27.438 15.781 1 97.56 109 LEU A O 1
ATOM 762 N N . VAL A 1 110 ? -6.668 25.453 16.312 1 98.06 110 VAL A N 1
ATOM 763 C CA . VAL A 1 110 ? -7.293 24.766 15.195 1 98.06 110 VAL A CA 1
ATOM 764 C C . VAL A 1 110 ? -8.047 23.531 15.703 1 98.06 110 VAL A C 1
ATOM 766 O O . VAL A 1 110 ? -7.527 22.781 16.531 1 98.06 110 VAL A O 1
ATOM 769 N N . LEU A 1 111 ? -9.289 23.406 15.312 1 98.12 111 LEU A N 1
ATOM 770 C CA . LEU A 1 111 ? -10.062 22.172 15.438 1 98.12 111 LEU A CA 1
ATOM 771 C C . LEU A 1 111 ? -10.016 21.359 14.148 1 98.12 111 LEU A C 1
ATOM 773 O O . LEU A 1 111 ? -10.758 21.641 13.211 1 98.12 111 LEU A O 1
ATOM 777 N N . ALA A 1 112 ? -9.133 20.391 14.094 1 98.5 112 ALA A N 1
ATOM 778 C CA . ALA A 1 112 ? -8.953 19.578 12.883 1 98.5 112 ALA A CA 1
ATOM 779 C C . ALA A 1 112 ? -9.922 18.391 12.875 1 98.5 112 ALA A C 1
ATOM 781 O O . ALA A 1 112 ? -10.102 17.719 13.891 1 98.5 112 ALA A O 1
ATOM 782 N N . ALA A 1 113 ? -10.539 18.203 11.781 1 98.31 113 ALA A N 1
ATOM 783 C CA . ALA A 1 113 ? -11.453 17.078 11.641 1 98.31 113 ALA A CA 1
ATOM 784 C C . ALA A 1 113 ? -11.414 16.516 10.227 1 98.31 113 ALA A C 1
ATOM 786 O O . ALA A 1 113 ? -11.516 17.266 9.25 1 98.31 113 ALA A O 1
ATOM 787 N N . LEU A 1 114 ? -11.227 15.258 10.109 1 97.81 114 LEU A N 1
ATOM 788 C CA . LEU A 1 114 ? -11.305 14.539 8.844 1 97.81 114 LEU A CA 1
ATOM 789 C C . LEU A 1 114 ? -12.5 13.594 8.828 1 97.81 114 LEU A C 1
ATOM 791 O O . LEU A 1 114 ? -12.781 12.922 9.82 1 97.81 114 LEU A O 1
ATOM 795 N N . ASP A 1 115 ? -13.148 13.625 7.703 1 96.81 115 ASP A N 1
ATOM 796 C CA . ASP A 1 115 ? -14.266 12.703 7.551 1 96.81 115 ASP A CA 1
ATOM 797 C C . ASP A 1 115 ? -13.789 11.25 7.57 1 96.81 115 ASP A C 1
ATOM 799 O O . ASP A 1 115 ? -13 10.844 6.715 1 96.81 115 ASP A O 1
ATOM 803 N N . ALA A 1 116 ? -14.18 10.477 8.578 1 94.94 116 ALA A N 1
ATOM 804 C CA . ALA A 1 116 ? -13.805 9.07 8.719 1 94.94 116 ALA A CA 1
ATOM 805 C C . ALA A 1 116 ? -14.781 8.164 7.98 1 94.94 116 ALA A C 1
ATOM 807 O O . ALA A 1 116 ? -14.719 6.938 8.102 1 94.94 116 ALA A O 1
ATOM 808 N N . ARG A 1 117 ? -15.727 8.648 7.316 1 89.81 117 ARG A N 1
ATOM 809 C CA . ARG A 1 117 ? -16.797 7.938 6.641 1 89.81 117 ARG A CA 1
ATOM 810 C C . ARG A 1 117 ? -17.719 7.258 7.648 1 89.81 117 ARG A C 1
ATOM 812 O O . ARG A 1 117 ? -17.516 7.367 8.859 1 89.81 117 ARG A O 1
ATOM 819 N N . LYS A 1 118 ? -18.938 6.719 7.156 1 89.75 118 LYS A N 1
ATOM 820 C CA . LYS A 1 118 ? -19.922 5.965 7.922 1 89.75 118 LYS A CA 1
ATOM 821 C C . LYS A 1 118 ? -20.406 6.766 9.125 1 89.75 118 LYS A C 1
ATOM 823 O O . LYS A 1 118 ? -20.625 6.203 10.203 1 89.75 118 LYS A O 1
ATOM 828 N N . GLY A 1 119 ? -20.391 8.047 9 1 93.62 119 GLY A N 1
ATOM 829 C CA . GLY A 1 119 ? -20.938 8.922 10.031 1 93.62 119 GLY A CA 1
ATOM 830 C C . GLY A 1 119 ? -19.969 9.172 11.172 1 93.62 119 GLY A C 1
ATOM 831 O O . GLY A 1 119 ? -20.391 9.5 12.289 1 93.62 119 GLY A O 1
ATOM 832 N N . GLU A 1 120 ? -18.719 8.961 10.961 1 96.31 120 GLU A N 1
ATOM 833 C CA . GLU A 1 120 ? -17.719 9.219 11.984 1 96.31 120 GLU A CA 1
ATOM 834 C C . GLU A 1 120 ? -16.703 10.258 11.516 1 96.31 120 GLU A C 1
ATOM 836 O O . GLU A 1 120 ? -16.641 10.578 10.328 1 96.31 120 GLU A O 1
ATOM 841 N N . VAL A 1 121 ? -16.016 10.812 12.5 1 97.62 121 VAL A N 1
ATOM 842 C CA . VAL A 1 121 ? -15 11.812 12.203 1 97.62 121 VAL A CA 1
ATOM 843 C C . VAL A 1 121 ? -13.75 11.539 13.039 1 97.62 121 VAL A C 1
ATOM 845 O O . VAL A 1 121 ? -13.852 11.148 14.203 1 97.62 121 VAL A O 1
ATOM 848 N N . TYR A 1 122 ? -12.617 11.711 12.398 1 97.94 122 TYR A N 1
ATOM 849 C CA . TYR A 1 122 ? -11.375 11.852 13.148 1 97.94 122 TYR A CA 1
ATOM 850 C C . TYR A 1 122 ? -11.164 13.289 13.609 1 97.94 122 TYR A C 1
ATOM 852 O O . TYR A 1 122 ? -11.305 14.227 12.812 1 97.94 122 TYR A O 1
ATOM 860 N N . THR A 1 123 ? -10.805 13.453 14.859 1 97.69 123 THR A N 1
ATOM 861 C CA . THR A 1 123 ? -10.695 14.828 15.352 1 97.69 123 THR A CA 1
ATOM 862 C C . THR A 1 123 ? -9.43 15 16.188 1 97.69 123 THR A C 1
ATOM 864 O O . THR A 1 123 ? -8.953 14.047 16.797 1 97.69 123 THR A O 1
ATOM 867 N N . GLY A 1 124 ? -8.875 16.141 16.141 1 97.75 124 GLY A N 1
ATOM 868 C CA . GLY A 1 124 ? -7.781 16.594 16.984 1 97.75 124 GLY A CA 1
ATOM 869 C C . GLY A 1 124 ? -7.828 18.078 17.266 1 97.75 124 GLY A C 1
ATOM 870 O O . GLY A 1 124 ? -8.25 18.875 16.406 1 97.75 124 GLY A O 1
ATOM 871 N N . VAL A 1 125 ? -7.453 18.453 18.484 1 98 125 VAL A N 1
ATOM 872 C CA . VAL A 1 125 ? -7.391 19.844 18.922 1 98 125 VAL A CA 1
ATOM 873 C C . VAL A 1 125 ? -5.934 20.297 18.984 1 98 125 VAL A C 1
ATOM 875 O O . VAL A 1 125 ? -5.113 19.672 19.672 1 98 125 VAL A O 1
ATOM 878 N N . PHE A 1 126 ? -5.695 21.469 18.234 1 98.5 126 PHE A N 1
ATOM 879 C CA . PHE A 1 126 ? -4.293 21.859 18.125 1 98.5 126 PHE A CA 1
ATOM 880 C C . PHE A 1 126 ? -4.117 23.328 18.469 1 98.5 126 PHE A C 1
ATOM 882 O O . PHE A 1 126 ? -4.926 24.172 18.078 1 98.5 126 PHE A O 1
ATOM 889 N N . GLY A 1 127 ? -3.096 23.594 19.234 1 97.81 127 GLY A N 1
ATOM 890 C CA . GLY A 1 127 ? -2.598 24.953 19.438 1 97.81 127 GLY A CA 1
ATOM 891 C C . GLY A 1 127 ? -1.193 25.156 18.906 1 97.81 127 GLY A C 1
ATOM 892 O O . GLY A 1 127 ? -0.306 24.328 19.141 1 97.81 127 GLY A O 1
ATOM 893 N N . GLN A 1 128 ? -1.002 26.188 18.094 1 96.12 128 GLN A N 1
ATOM 894 C CA . GLN A 1 128 ? 0.325 26.453 17.547 1 96.12 128 GLN A CA 1
ATOM 895 C C . GLN A 1 128 ? 1.284 26.922 18.641 1 96.12 128 GLN A C 1
ATOM 897 O O . GLN A 1 128 ? 0.908 27.703 19.516 1 96.12 128 GLN A O 1
ATOM 902 N N . ASP A 1 129 ? 2.508 26.391 18.609 1 95.31 129 ASP A N 1
ATOM 903 C CA . ASP A 1 129 ? 3.516 26.875 19.547 1 95.31 129 ASP A CA 1
ATOM 904 C C . ASP A 1 129 ? 4.254 28.078 19 1 95.31 129 ASP A C 1
ATOM 906 O O . ASP A 1 129 ? 3.838 28.672 18 1 95.31 129 ASP A O 1
ATOM 910 N N . ALA A 1 130 ? 5.332 28.531 19.688 1 92.25 130 ALA A N 1
ATOM 911 C CA . ALA A 1 130 ? 6.035 29.766 19.344 1 92.25 130 ALA A CA 1
ATOM 912 C C . ALA A 1 130 ? 6.668 29.672 17.953 1 92.25 130 ALA A C 1
ATOM 914 O O . ALA A 1 130 ? 6.891 30.688 17.297 1 92.25 130 ALA A O 1
ATOM 915 N N . GLN A 1 131 ? 6.887 28.453 17.453 1 91.12 131 GLN A N 1
ATOM 916 C CA . GLN A 1 131 ? 7.523 28.25 16.156 1 91.12 131 GLN A CA 1
ATOM 917 C C . GLN A 1 131 ? 6.484 27.984 15.062 1 91.12 131 GLN A C 1
ATOM 919 O O . GLN A 1 131 ? 6.832 27.672 13.922 1 91.12 131 GLN A O 1
ATOM 924 N N . GLY A 1 132 ? 5.25 28.078 15.414 1 93.38 132 GLY A N 1
ATOM 925 C CA . GLY A 1 132 ? 4.188 27.859 14.445 1 93.38 132 GLY A CA 1
ATOM 926 C C . GLY A 1 132 ? 3.885 26.391 14.219 1 93.38 132 GLY A C 1
ATOM 927 O O . GLY A 1 132 ? 3.318 26.016 13.188 1 93.38 132 GLY A O 1
ATOM 928 N N . ILE A 1 133 ? 4.316 25.562 15.102 1 97 133 ILE A N 1
ATOM 929 C CA . ILE A 1 133 ? 4.078 24.125 15.023 1 97 133 ILE A CA 1
ATOM 930 C C . ILE A 1 133 ? 2.826 23.75 15.82 1 97 133 ILE A C 1
ATOM 932 O O . ILE A 1 133 ? 2.748 24.031 17.016 1 97 133 ILE A O 1
ATOM 936 N N . PRO A 1 134 ? 1.849 23.141 15.148 1 98.44 134 PRO A N 1
ATOM 937 C CA . PRO A 1 134 ? 0.666 22.734 15.906 1 98.44 134 PRO A CA 1
ATOM 938 C C . PRO A 1 134 ? 0.965 21.641 16.922 1 98.44 134 PRO A C 1
ATOM 940 O O . PRO A 1 134 ? 1.538 20.609 16.578 1 98.44 134 PRO A O 1
ATOM 943 N N . ARG A 1 135 ? 0.582 21.875 18.141 1 97.94 135 ARG A N 1
ATOM 944 C CA . ARG A 1 135 ? 0.71 20.906 19.219 1 97.94 135 ARG A CA 1
ATOM 945 C C . ARG A 1 135 ? -0.654 20.359 19.625 1 97.94 135 ARG A C 1
ATOM 947 O O . ARG A 1 135 ? -1.583 21.125 19.891 1 97.94 135 ARG A O 1
ATOM 954 N N . LEU A 1 136 ? -0.727 19.031 19.672 1 97.75 136 LEU A N 1
ATOM 955 C CA . LEU A 1 136 ? -1.973 18.375 20.047 1 97.75 136 LEU A CA 1
ATOM 956 C C . LEU A 1 136 ? -2.352 18.688 21.484 1 97.75 136 LEU A C 1
ATOM 958 O O . LEU A 1 136 ? -1.512 18.609 22.391 1 97.75 136 LEU A O 1
ATOM 962 N N . ARG A 1 137 ? -3.537 19.141 21.672 1 96.38 137 ARG A N 1
ATOM 963 C CA . ARG A 1 137 ? -4.133 19.266 23 1 96.38 137 ARG A CA 1
ATOM 964 C C . ARG A 1 137 ? -5.066 18.094 23.297 1 96.38 137 ARG A C 1
ATOM 966 O O . ARG A 1 137 ? -6.086 17.922 22.625 1 96.38 137 ARG A O 1
ATOM 973 N N . GLY A 1 138 ? -4.738 17.297 24.281 1 94.62 138 GLY A N 1
ATOM 974 C CA . GLY A 1 138 ? -5.496 16.078 24.531 1 94.62 138 GLY A CA 1
ATOM 975 C C . GLY A 1 138 ? -5.102 14.938 23.609 1 94.62 138 GLY A C 1
ATOM 976 O O . GLY A 1 138 ? -3.914 14.656 23.438 1 94.62 138 GLY A O 1
ATOM 977 N N . THR A 1 139 ? -6.141 14.18 23.078 1 95.25 139 THR A N 1
ATOM 978 C CA . THR A 1 139 ? -5.887 13.031 22.219 1 95.25 139 THR A CA 1
ATOM 979 C C . THR A 1 139 ? -6.684 13.141 20.922 1 95.25 139 THR A C 1
ATOM 981 O O . THR A 1 139 ? -7.684 13.859 20.859 1 95.25 139 THR A O 1
ATOM 984 N N . GLU A 1 140 ? -6.148 12.57 19.891 1 96.94 140 GLU A N 1
ATOM 985 C CA . GLU A 1 140 ? -6.945 12.383 18.672 1 96.94 140 GLU A CA 1
ATOM 986 C C . GLU A 1 140 ? -8.031 11.336 18.891 1 96.94 140 GLU A C 1
ATOM 988 O O . GLU A 1 140 ? -7.824 10.359 19.609 1 96.94 140 GLU A O 1
ATOM 993 N N . LYS A 1 141 ? -9.148 11.539 18.266 1 96 141 LYS A N 1
ATOM 994 C CA . LYS A 1 141 ? -10.273 10.641 18.5 1 96 141 LYS A CA 1
ATOM 995 C C . LYS A 1 141 ? -11.023 10.344 17.203 1 96 141 LYS A C 1
ATOM 997 O O . LYS A 1 141 ? -10.906 11.086 16.234 1 96 141 LYS A O 1
ATOM 1002 N N . VAL A 1 142 ? -11.672 9.227 17.203 1 97.19 142 VAL A N 1
ATOM 1003 C CA . VAL A 1 142 ? -12.68 8.914 16.203 1 97.19 142 VAL A CA 1
ATOM 1004 C C . VAL A 1 142 ? -14.039 8.727 16.875 1 97.19 142 VAL A C 1
ATOM 1006 O O . VAL A 1 142 ? -14.141 8.047 17.906 1 97.19 142 VAL A O 1
ATOM 1009 N N . CYS A 1 143 ? -15.016 9.391 16.422 1 96.5 143 CYS A N 1
ATOM 1010 C CA . CYS A 1 143 ? -16.344 9.336 17.031 1 96.5 143 CYS A CA 1
ATOM 1011 C C . CYS A 1 143 ? -17.406 9.875 16.078 1 96.5 143 CYS A C 1
ATOM 1013 O O . CYS A 1 143 ? -17.078 10.367 15 1 96.5 143 CYS A O 1
ATOM 1015 N N . ALA A 1 144 ? -18.578 9.703 16.531 1 96.94 144 ALA A N 1
ATOM 1016 C CA . ALA A 1 144 ? -19.672 10.352 15.812 1 96.94 144 ALA A CA 1
ATOM 1017 C C . ALA A 1 144 ? -19.578 11.867 15.914 1 96.94 144 ALA A C 1
ATOM 1019 O O . ALA A 1 144 ? -19.141 12.398 16.938 1 96.94 144 ALA A O 1
ATOM 1020 N N . PRO A 1 145 ? -20 12.539 14.859 1 96.56 145 PRO A N 1
ATOM 1021 C CA . PRO A 1 145 ? -19.906 14 14.883 1 96.56 145 PRO A CA 1
ATOM 1022 C C . PRO A 1 145 ? -20.578 14.609 16.109 1 96.56 145 PRO A C 1
ATOM 1024 O O . PRO A 1 145 ? -20.109 15.609 16.641 1 96.56 145 PRO A O 1
ATOM 1027 N N . GLU A 1 146 ? -21.641 14.031 16.562 1 94.88 146 GLU A N 1
ATOM 1028 C CA . GLU A 1 146 ? -22.391 14.562 17.688 1 94.88 146 GLU A CA 1
ATOM 1029 C C . GLU A 1 146 ? -21.609 14.406 19 1 94.88 146 GLU A C 1
ATOM 1031 O O . GLU A 1 146 ? -21.891 15.102 19.984 1 94.88 146 GLU A O 1
ATOM 1036 N N . ALA A 1 147 ? -20.719 13.492 18.938 1 95.19 147 ALA A N 1
ATOM 1037 C CA . ALA A 1 147 ? -19.984 13.164 20.156 1 95.19 147 ALA A CA 1
ATOM 1038 C C . ALA A 1 147 ? -18.703 13.984 20.266 1 95.19 147 ALA A C 1
ATOM 1040 O O . ALA A 1 147 ? -17.984 13.891 21.266 1 95.19 147 ALA A O 1
ATOM 1041 N N . VAL A 1 148 ? -18.453 14.773 19.234 1 94.75 148 VAL A N 1
ATOM 1042 C CA . VAL A 1 148 ? -17.25 15.594 19.297 1 94.75 148 VAL A CA 1
ATOM 1043 C C . VAL A 1 148 ? -17.375 16.625 20.406 1 94.75 148 VAL A C 1
ATOM 1045 O O . VAL A 1 148 ? -18.375 17.328 20.516 1 94.75 148 VAL A O 1
ATOM 1048 N N . ASP A 1 149 ? -16.359 16.656 21.266 1 89.56 149 ASP A N 1
ATOM 1049 C CA . ASP A 1 149 ? -16.344 17.609 22.391 1 89.56 149 ASP A CA 1
ATOM 1050 C C . ASP A 1 149 ? -15.219 18.625 22.234 1 89.56 149 ASP A C 1
ATOM 1052 O O . ASP A 1 149 ? -14.133 18.453 22.797 1 89.56 149 ASP A O 1
ATOM 1056 N N . TRP A 1 150 ? -15.539 19.672 21.547 1 92.44 150 TRP A N 1
ATOM 1057 C CA . TRP A 1 150 ? -14.562 20.734 21.344 1 92.44 150 TRP A CA 1
ATOM 1058 C C . TRP A 1 150 ? -14.312 21.516 22.625 1 92.44 150 TRP A C 1
ATOM 1060 O O . TRP A 1 150 ? -15.203 21.609 23.484 1 92.44 150 TRP A O 1
ATOM 1070 N N . PRO A 1 151 ? -13.172 22.062 22.781 1 91.44 151 PRO A N 1
ATOM 1071 C CA . PRO A 1 151 ? -12.898 22.828 23.984 1 91.44 151 PRO A CA 1
ATOM 1072 C C . PRO A 1 151 ? -13.836 24.031 24.141 1 91.44 151 PRO A C 1
ATOM 1074 O O . PRO A 1 151 ? -14.211 24.656 23.156 1 91.44 151 PRO A O 1
ATOM 1077 N N . ASP A 1 152 ? -14.078 24.422 25.406 1 86.5 152 ASP A N 1
ATOM 1078 C CA . ASP A 1 152 ? -15.016 25.5 25.734 1 86.5 152 ASP A CA 1
ATOM 1079 C C . ASP A 1 152 ? -14.32 26.859 25.703 1 86.5 152 ASP A C 1
ATOM 1081 O O . ASP A 1 152 ? -14.977 27.906 25.672 1 86.5 152 ASP A O 1
ATOM 1085 N N . GLU A 1 153 ? -13.094 26.828 25.828 1 88 153 GLU A N 1
ATOM 1086 C CA . GLU A 1 153 ? -12.367 28.094 25.875 1 88 153 GLU A CA 1
ATOM 1087 C C . GLU A 1 153 ? -11.461 28.266 24.656 1 88 153 GLU A C 1
ATOM 1089 O O . GLU A 1 153 ? -10.844 27.297 24.203 1 88 153 GLU A O 1
ATOM 1094 N N . GLY A 1 154 ? -11.453 29.484 24.25 1 89.88 154 GLY A N 1
ATOM 1095 C CA . GLY A 1 154 ? -10.625 29.828 23.109 1 89.88 154 GLY A CA 1
ATOM 1096 C C . GLY A 1 154 ? -11.43 30.219 21.875 1 89.88 154 GLY A C 1
ATOM 1097 O O . GLY A 1 154 ? -12.664 30.188 21.906 1 89.88 154 GLY A O 1
ATOM 1098 N N . GLN A 1 155 ? -10.844 30.766 20.875 1 95 155 GLN A N 1
ATOM 1099 C CA . GLN A 1 155 ? -11.383 31.078 19.562 1 95 155 GLN A CA 1
ATOM 1100 C C . GLN A 1 155 ? -10.75 30.188 18.484 1 95 155 GLN A C 1
ATOM 1102 O O . GLN A 1 155 ? -9.57 30.344 18.156 1 95 155 GLN A O 1
ATOM 1107 N N . TRP A 1 156 ? -11.602 29.391 17.938 1 97.12 156 TRP A N 1
ATOM 1108 C CA . TRP A 1 156 ? -11.039 28.25 17.203 1 97.12 156 TRP A CA 1
ATOM 1109 C C . TRP A 1 156 ? -11.383 28.344 15.727 1 97.12 156 TRP A C 1
ATOM 1111 O O . TRP A 1 156 ? -12.422 28.906 15.359 1 97.12 156 TRP A O 1
ATOM 1121 N N . TRP A 1 157 ? -10.523 27.859 14.906 1 97.62 157 TRP A N 1
ATOM 1122 C CA . TRP A 1 157 ? -10.773 27.672 13.477 1 97.62 157 TRP A CA 1
ATOM 1123 C C . TRP A 1 157 ? -10.969 26.188 13.156 1 97.62 157 TRP A C 1
ATOM 1125 O O . TRP A 1 157 ? -10.141 25.359 13.516 1 97.62 157 TRP A O 1
ATOM 1135 N N . GLY A 1 158 ? -12.086 25.844 12.555 1 97.81 158 GLY A N 1
ATOM 1136 C CA . GLY A 1 158 ? -12.32 24.5 12.086 1 97.81 158 GLY A CA 1
ATOM 1137 C C . GLY A 1 158 ? -11.633 24.188 10.766 1 97.81 158 GLY A C 1
ATOM 1138 O O . GLY A 1 158 ? -11.609 25.031 9.867 1 97.81 158 GLY A O 1
ATOM 1139 N N . LEU A 1 159 ? -11.109 22.969 10.688 1 98.06 159 LEU A N 1
ATOM 1140 C CA . LEU A 1 159 ? -10.312 22.688 9.5 1 98.06 159 LEU A CA 1
ATOM 1141 C C . LEU A 1 159 ? -10.453 21.219 9.102 1 98.06 159 LEU A C 1
ATOM 1143 O O . LEU A 1 159 ? -10.297 20.328 9.938 1 98.06 159 LEU A O 1
ATOM 1147 N N . GLY A 1 160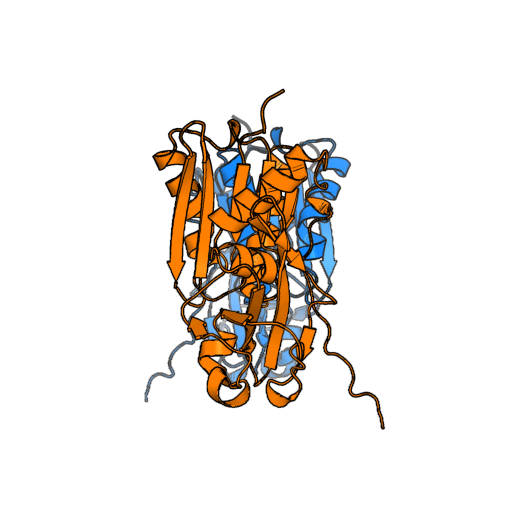 ? -10.711 21.016 7.789 1 98.19 160 GLY A N 1
ATOM 1148 C CA . GLY A 1 160 ? -10.641 19.656 7.25 1 98.19 160 GLY A CA 1
ATOM 1149 C C . GLY A 1 160 ? -11.969 19.172 6.715 1 98.19 160 GLY A C 1
ATOM 1150 O O . GLY A 1 160 ? -13 19.828 6.887 1 98.19 160 GLY A O 1
ATOM 1151 N N . THR A 1 161 ? -11.984 18 6.148 1 97.44 161 THR A N 1
ATOM 1152 C CA . THR A 1 161 ? -13.133 17.453 5.434 1 97.44 161 THR A CA 1
ATOM 1153 C C . THR A 1 161 ? -14.273 17.141 6.395 1 97.44 161 THR A C 1
ATOM 1155 O O . THR A 1 161 ? -15.438 17.078 5.992 1 97.44 161 THR A O 1
ATOM 1158 N N . GLY A 1 162 ? -13.898 16.828 7.676 1 97.5 162 GLY A N 1
ATOM 1159 C CA . GLY A 1 162 ? -14.945 16.672 8.672 1 97.5 162 GLY A CA 1
ATOM 1160 C C . GLY A 1 162 ? -15.828 17.891 8.805 1 97.5 162 GLY A C 1
ATOM 1161 O O . GLY A 1 162 ? -17.047 17.781 8.992 1 97.5 162 GLY A O 1
ATOM 1162 N N . TRP A 1 163 ? -15.234 19.062 8.781 1 97.06 163 TRP A N 1
ATOM 1163 C CA . TRP A 1 163 ? -15.984 20.312 8.883 1 97.06 163 TRP A CA 1
ATOM 1164 C C . TRP A 1 163 ? -16.828 20.547 7.633 1 97.06 163 TRP A C 1
ATOM 1166 O O . TRP A 1 163 ? -17.906 21.141 7.703 1 97.06 163 TRP A O 1
ATOM 1176 N N . HIS A 1 164 ? -16.297 20.125 6.535 1 95.38 164 HIS A N 1
ATOM 1177 C CA . HIS A 1 164 ? -17.094 20.188 5.32 1 95.38 164 HIS A CA 1
ATOM 1178 C C . HIS A 1 164 ? -18.391 19.391 5.488 1 95.38 164 HIS A C 1
ATOM 1180 O O . HIS A 1 164 ? -19.469 19.875 5.129 1 95.38 164 HIS A O 1
ATOM 1186 N N . ALA A 1 165 ? -18.297 18.266 6.059 1 95.19 165 ALA A N 1
ATOM 1187 C CA . ALA A 1 165 ? -19.406 17.328 6.156 1 95.19 165 ALA A CA 1
ATOM 1188 C C . ALA A 1 165 ? -20.328 17.688 7.324 1 95.19 165 ALA A C 1
ATOM 1190 O O . ALA A 1 165 ? -21.547 17.516 7.234 1 95.19 165 ALA A O 1
ATOM 1191 N N . TYR A 1 166 ? -19.781 18.25 8.422 1 95.44 166 TYR A N 1
ATOM 1192 C CA . TYR A 1 166 ? -20.578 18.219 9.648 1 95.44 166 TYR A CA 1
ATOM 1193 C C . TYR A 1 166 ? -20.531 19.578 10.344 1 95.44 166 TYR A C 1
ATOM 1195 O O . TYR A 1 166 ? -20.922 19.703 11.508 1 95.44 166 TYR A O 1
ATOM 1203 N N . HIS A 1 167 ? -20.094 20.609 9.727 1 93.12 167 HIS A N 1
ATOM 1204 C CA . HIS A 1 167 ? -19.891 21.906 10.391 1 93.12 167 HIS A CA 1
ATOM 1205 C C . HIS A 1 167 ? -21.172 22.375 11.062 1 93.12 167 HIS A C 1
ATOM 1207 O O . HIS A 1 167 ? -21.125 23.031 12.109 1 93.12 167 HIS A O 1
ATOM 1213 N N . ALA A 1 168 ? -22.266 22.109 10.5 1 93.5 168 ALA A N 1
ATOM 1214 C CA . ALA A 1 168 ? -23.547 22.578 11.031 1 93.5 168 ALA A CA 1
ATOM 1215 C C . ALA A 1 168 ? -23.75 22.125 12.469 1 93.5 168 ALA A C 1
ATOM 1217 O O . ALA A 1 168 ? -24.391 22.797 13.266 1 93.5 168 ALA A O 1
ATOM 1218 N N . ARG A 1 169 ? -23.094 21.016 12.805 1 92.56 169 ARG A N 1
ATOM 1219 C CA . ARG A 1 169 ? -23.234 20.438 14.133 1 92.56 169 ARG A CA 1
ATOM 1220 C C . ARG A 1 169 ? -22.266 21.078 15.117 1 92.56 169 ARG A C 1
ATOM 1222 O O . ARG A 1 169 ? -22.406 20.922 16.328 1 92.56 169 ARG A O 1
ATOM 1229 N N . TRP A 1 170 ? -21.359 21.766 14.633 1 93.56 170 TRP A N 1
ATOM 1230 C CA . TRP A 1 170 ? -20.234 22.188 15.484 1 93.56 170 TRP A CA 1
ATOM 1231 C C . TRP A 1 170 ? -20.188 23.703 15.617 1 93.56 170 TRP A C 1
ATOM 1233 O O . TRP A 1 170 ? -19.375 24.234 16.359 1 93.56 170 TRP A O 1
ATOM 1243 N N . GLN A 1 171 ? -21.109 24.344 15.039 1 88.12 171 GLN A N 1
ATOM 1244 C CA . GLN A 1 171 ? -21.109 25.812 15.07 1 88.12 171 GLN A CA 1
ATOM 1245 C C . GLN A 1 171 ? -21.344 26.312 16.5 1 88.12 171 GLN A C 1
ATOM 1247 O O . GLN A 1 171 ? -22.016 25.672 17.297 1 88.12 171 GLN A O 1
ATOM 1252 N N . GLY A 1 172 ? -20.719 27.484 16.766 1 87 172 GLY A N 1
ATOM 1253 C CA . GLY A 1 172 ? -20.844 28.109 18.062 1 87 172 GLY A CA 1
ATOM 1254 C C . GLY A 1 172 ? -20.047 29.391 18.188 1 87 172 GLY A C 1
ATOM 1255 O O . GLY A 1 172 ? -19.281 29.75 17.281 1 87 172 GLY A O 1
ATOM 1256 N N . PRO A 1 173 ? -20.203 30.109 19.297 1 88.38 173 PRO A N 1
ATOM 1257 C CA . PRO A 1 173 ? -19.562 31.422 19.469 1 88.38 173 PRO A CA 1
ATOM 1258 C C . PRO A 1 173 ? -18.047 31.344 19.516 1 88.38 173 PRO A C 1
ATOM 1260 O O . PRO A 1 173 ? -17.359 32.344 19.234 1 88.38 173 PRO A O 1
ATOM 1263 N N . LYS A 1 174 ? -17.531 30.156 19.766 1 91.38 174 LYS A N 1
ATOM 1264 C CA . LYS A 1 174 ? -16.078 30.031 19.906 1 91.38 174 LYS A CA 1
ATOM 1265 C C . LYS A 1 174 ? -15.438 29.641 18.578 1 91.38 174 LYS A C 1
ATOM 1267 O O . LYS A 1 174 ? -14.219 29.531 18.484 1 91.38 174 LYS A O 1
ATOM 1272 N N . ILE A 1 175 ? -16.234 29.422 17.641 1 94.44 175 ILE A N 1
ATOM 1273 C CA . ILE A 1 175 ? -15.742 29.047 16.328 1 94.44 175 ILE A CA 1
ATOM 1274 C C . ILE A 1 175 ? -15.625 30.281 15.438 1 94.44 175 ILE A C 1
ATOM 1276 O O . ILE A 1 175 ? -16.641 30.875 15.055 1 94.44 175 ILE A O 1
ATOM 1280 N N . LEU A 1 176 ? -14.398 30.688 15.133 1 95 176 LEU A N 1
ATOM 1281 C CA . LEU A 1 176 ? -14.133 31.859 14.312 1 95 176 LEU A CA 1
ATOM 1282 C C . LEU A 1 176 ? -14.516 31.609 12.859 1 95 176 LEU A C 1
ATOM 1284 O O . LEU A 1 176 ? -14.852 32.562 12.133 1 95 176 LEU A O 1
ATOM 1288 N N . GLY A 1 177 ? -14.461 30.469 12.438 1 95.06 177 GLY A N 1
ATOM 1289 C CA . GLY A 1 177 ? -14.703 30.016 11.078 1 95.06 177 GLY A CA 1
ATOM 1290 C C . GLY A 1 177 ? -14.188 28.625 10.805 1 95.06 177 GLY A C 1
ATOM 1291 O O . GLY A 1 177 ? -13.727 27.938 11.719 1 95.06 177 GLY A O 1
ATOM 1292 N N . TRP A 1 178 ? -14.359 28.188 9.547 1 95.25 178 TRP A N 1
ATOM 1293 C CA . TRP A 1 178 ? -13.867 26.859 9.203 1 95.25 178 TRP A CA 1
ATOM 1294 C C . TRP A 1 178 ? -13.531 26.766 7.715 1 95.25 178 TRP A C 1
ATOM 1296 O O . TRP A 1 178 ? -14.008 27.578 6.914 1 95.25 178 TRP A O 1
ATOM 1306 N N . SER A 1 179 ? -12.656 25.922 7.336 1 95.06 179 SER A N 1
ATOM 1307 C CA . SER A 1 179 ? -12.312 25.547 5.973 1 95.06 179 SER A CA 1
ATOM 1308 C C . SER A 1 179 ? -12.484 24.047 5.75 1 95.06 179 SER A C 1
ATOM 1310 O O . SER A 1 179 ? -11.766 23.234 6.34 1 95.06 179 SER A O 1
ATOM 1312 N N . GLY A 1 180 ? -13.375 23.672 4.809 1 93.25 180 GLY A N 1
ATOM 1313 C CA . GLY A 1 180 ? -13.727 22.281 4.621 1 93.25 180 GLY A CA 1
ATOM 1314 C C . GLY A 1 180 ? -13 21.625 3.459 1 93.25 180 GLY A C 1
ATOM 1315 O O . GLY A 1 180 ? -13.078 20.406 3.273 1 93.25 180 GLY A O 1
ATOM 1316 N N . ASP A 1 181 ? -12.297 22.391 2.66 1 91.31 181 ASP A N 1
ATOM 1317 C CA . ASP A 1 181 ? -11.57 21.875 1.501 1 91.31 181 ASP A CA 1
ATOM 1318 C C . ASP A 1 181 ? -10.07 21.812 1.78 1 91.31 181 ASP A C 1
ATOM 1320 O O . ASP A 1 181 ? -9.258 22.094 0.903 1 91.31 181 ASP A O 1
ATOM 1324 N N . SER A 1 182 ? -9.805 21.484 3.023 1 96.25 182 SER A N 1
ATOM 1325 C CA . SER A 1 182 ? -8.422 21.391 3.465 1 96.25 182 SER A CA 1
ATOM 1326 C C . SER A 1 182 ? -8.023 19.953 3.738 1 96.25 182 SER A C 1
ATOM 1328 O O . SER A 1 182 ? -8.797 19.188 4.312 1 96.25 182 SER A O 1
ATOM 1330 N N . PHE A 1 183 ? -6.887 19.609 3.24 1 98.25 183 PHE A N 1
ATOM 1331 C CA . PHE A 1 183 ? -6.328 18.266 3.381 1 98.25 183 PHE A CA 1
ATOM 1332 C C . PHE A 1 183 ? -4.93 18.328 3.99 1 98.25 183 PHE A C 1
ATOM 1334 O O . PHE A 1 183 ? -4.242 19.344 3.879 1 98.25 183 PHE A O 1
ATOM 1341 N N . PRO A 1 184 ? -4.566 17.234 4.734 1 98.38 184 PRO A N 1
ATOM 1342 C CA . PRO A 1 184 ? -3.137 17.172 5.059 1 98.38 184 PRO A CA 1
ATOM 1343 C C . PRO A 1 184 ? -2.248 17.266 3.82 1 98.38 184 PRO A C 1
ATOM 1345 O O . PRO A 1 184 ? -2.596 16.734 2.762 1 98.38 184 PRO A O 1
ATOM 1348 N N . ARG A 1 185 ? -1.149 17.984 3.957 1 98.44 185 ARG A N 1
ATOM 1349 C CA . ARG A 1 185 ? -0.22 18.203 2.855 1 98.44 185 ARG A CA 1
ATOM 1350 C C . ARG A 1 185 ? 1.17 17.672 3.195 1 98.44 185 ARG A C 1
ATOM 1352 O O . ARG A 1 185 ? 1.649 17.859 4.316 1 98.44 185 ARG A O 1
ATOM 1359 N N . ALA A 1 186 ? 1.827 17.141 2.168 1 98.88 186 ALA A N 1
ATOM 1360 C CA . ALA A 1 186 ? 3.172 16.609 2.361 1 98.88 186 ALA A CA 1
ATOM 1361 C C . ALA A 1 186 ? 4.137 17.703 2.812 1 98.88 186 ALA A C 1
ATOM 1363 O O . ALA A 1 186 ? 5.062 17.438 3.588 1 98.88 186 ALA A O 1
ATOM 1364 N N . GLY A 1 187 ? 3.896 18.906 2.281 1 98.62 187 GLY A N 1
ATOM 1365 C CA . GLY A 1 187 ? 4.723 20.016 2.74 1 98.62 187 GLY A CA 1
ATOM 1366 C C . GLY A 1 187 ? 4.633 20.234 4.238 1 98.62 187 GLY A C 1
ATOM 1367 O O . GLY A 1 187 ? 5.641 20.547 4.887 1 98.62 187 GLY A O 1
ATOM 1368 N N . ALA A 1 188 ? 3.455 20.141 4.773 1 98.56 188 ALA A N 1
ATOM 1369 C CA . ALA A 1 188 ? 3.258 20.266 6.215 1 98.56 188 ALA A CA 1
ATOM 1370 C C . ALA A 1 188 ? 3.896 19.109 6.965 1 98.56 188 ALA A C 1
ATOM 1372 O O . ALA A 1 188 ? 4.543 19.297 7.996 1 98.56 188 ALA A O 1
ATOM 1373 N N . VAL A 1 189 ? 3.707 17.891 6.445 1 98.81 189 VAL A N 1
ATOM 1374 C CA . VAL A 1 189 ? 4.344 16.719 7.016 1 98.81 189 VAL A CA 1
ATOM 1375 C C . VAL A 1 189 ? 5.852 16.922 7.09 1 98.81 189 VAL A C 1
ATOM 1377 O O . VAL A 1 189 ? 6.477 16.641 8.117 1 98.81 189 VAL A O 1
ATOM 1380 N N . LEU A 1 190 ? 6.387 17.438 6.027 1 98.81 190 LEU A N 1
ATOM 1381 C CA . LEU A 1 190 ? 7.812 17.703 5.914 1 98.81 190 LEU A CA 1
ATOM 1382 C C . LEU A 1 190 ? 8.266 18.703 6.977 1 98.81 190 LEU A C 1
ATOM 1384 O O . LEU A 1 190 ? 9.242 18.453 7.691 1 98.81 190 LEU A O 1
ATOM 1388 N N . ARG A 1 191 ? 7.582 19.781 7.113 1 97.62 191 ARG A N 1
ATOM 1389 C CA . ARG A 1 191 ? 7.938 20.828 8.07 1 97.62 191 ARG A CA 1
ATOM 1390 C C . ARG A 1 191 ? 7.895 20.297 9.5 1 97.62 191 ARG A C 1
ATOM 1392 O O . ARG A 1 191 ? 8.773 20.594 10.305 1 97.62 191 ARG A O 1
ATOM 1399 N N . LEU A 1 192 ? 6.879 19.547 9.773 1 98.56 192 LEU A N 1
ATOM 1400 C CA . LEU A 1 192 ? 6.738 18.969 11.109 1 98.56 192 LEU A CA 1
ATOM 1401 C C . LEU A 1 192 ? 7.879 18 11.406 1 98.56 192 LEU A C 1
ATOM 1403 O O . LEU A 1 192 ? 8.438 18.016 12.508 1 98.56 192 LEU A O 1
ATOM 1407 N N . ALA A 1 193 ? 8.219 17.188 10.422 1 98.62 193 ALA A N 1
ATOM 1408 C CA . ALA A 1 193 ? 9.328 16.234 10.578 1 98.62 193 ALA A CA 1
ATOM 1409 C C . ALA A 1 193 ? 10.648 16.969 10.758 1 98.62 193 ALA A C 1
ATOM 1411 O O . ALA A 1 193 ? 11.469 16.594 11.594 1 98.62 193 ALA A O 1
ATOM 1412 N N . GLN A 1 194 ? 10.836 18.047 10.023 1 97.75 194 GLN A N 1
ATOM 1413 C CA . GLN A 1 194 ? 12.055 18.844 10.133 1 97.75 194 GLN A CA 1
ATOM 1414 C C . GLN A 1 194 ? 12.188 19.438 11.531 1 97.75 194 GLN A C 1
ATOM 1416 O O . GLN A 1 194 ? 13.289 19.469 12.102 1 97.75 194 GLN A O 1
ATOM 1421 N N . ALA A 1 195 ? 11.094 19.953 12.016 1 97.19 195 ALA A N 1
ATOM 1422 C CA . ALA A 1 195 ? 11.109 20.531 13.359 1 97.19 195 ALA A CA 1
ATOM 1423 C C . ALA A 1 195 ? 11.531 19.5 14.391 1 97.19 195 ALA A C 1
ATOM 1425 O O . ALA A 1 195 ? 12.32 19.812 15.297 1 97.19 195 ALA A O 1
ATOM 1426 N N . ARG A 1 196 ? 11.055 18.266 14.281 1 97.88 196 ARG A N 1
ATOM 1427 C CA . ARG A 1 196 ? 11.438 17.188 15.188 1 97.88 196 ARG A CA 1
ATOM 1428 C C . ARG A 1 196 ? 12.914 16.859 15.047 1 97.88 196 ARG A C 1
ATOM 1430 O O . ARG A 1 196 ? 13.609 16.688 16.047 1 97.88 196 ARG A O 1
ATOM 1437 N N . CYS A 1 197 ? 13.328 16.797 13.812 1 97.94 197 CYS A N 1
ATOM 1438 C CA . CYS A 1 197 ? 14.734 16.5 13.547 1 97.94 197 CYS A CA 1
ATOM 1439 C C . CYS A 1 197 ? 15.648 17.562 14.148 1 97.94 197 CYS A C 1
ATOM 1441 O O . CYS A 1 197 ? 16.656 17.234 14.781 1 97.94 197 CYS A O 1
ATOM 1443 N N . GLN A 1 198 ? 15.281 18.781 13.977 1 95.75 198 GLN A N 1
ATOM 1444 C CA . GLN A 1 198 ? 16.062 19.906 14.508 1 95.75 198 GLN A CA 1
ATOM 1445 C C . GLN A 1 198 ? 16.109 19.859 16.031 1 95.75 198 GLN A C 1
ATOM 1447 O O . GLN A 1 198 ? 17.094 20.281 16.641 1 95.75 198 GLN A O 1
ATOM 1452 N N . ALA A 1 199 ? 15.094 19.344 16.609 1 95.69 199 ALA A N 1
ATOM 1453 C CA . ALA A 1 199 ? 15.008 19.25 18.062 1 95.69 199 ALA A CA 1
ATOM 1454 C C . ALA A 1 199 ? 15.758 18.031 18.578 1 95.69 199 ALA A C 1
ATOM 1456 O O . ALA A 1 199 ? 15.75 17.766 19.781 1 95.69 199 ALA A O 1
ATOM 1457 N N . GLY A 1 200 ? 16.328 17.219 17.719 1 97 200 GLY A N 1
ATOM 1458 C CA . GLY A 1 200 ? 17.188 16.109 18.141 1 97 200 GLY A CA 1
ATOM 1459 C C . GLY A 1 200 ? 16.547 14.75 17.938 1 97 200 GLY A C 1
ATOM 1460 O O . GLY A 1 200 ? 17.156 13.727 18.25 1 97 200 GLY A O 1
ATOM 1461 N N . ASP A 1 201 ? 15.289 14.758 17.469 1 97.94 201 ASP A N 1
ATOM 1462 C CA . ASP A 1 201 ? 14.633 13.492 17.141 1 97.94 201 ASP A CA 1
ATOM 1463 C C . ASP A 1 201 ? 15.32 12.797 15.969 1 97.94 201 ASP A C 1
ATOM 1465 O O . ASP A 1 201 ? 15.508 13.398 14.914 1 97.94 201 ASP A O 1
ATOM 1469 N N . ARG A 1 202 ? 15.703 11.57 16.047 1 97.69 202 ARG A N 1
ATOM 1470 C CA . ARG A 1 202 ? 16.453 10.867 15.016 1 97.69 202 ARG A CA 1
ATOM 1471 C C . ARG A 1 202 ? 15.539 10.055 14.109 1 97.69 202 ARG A C 1
ATOM 1473 O O . ARG A 1 202 ? 16 9.336 13.227 1 97.69 202 ARG A O 1
ATOM 1480 N N . GLY A 1 203 ? 14.25 10.156 14.344 1 98.31 203 GLY A N 1
ATOM 1481 C CA . GLY A 1 203 ? 13.312 9.328 13.586 1 98.31 203 GLY A CA 1
ATOM 1482 C C . GLY A 1 203 ? 13.32 7.875 14.031 1 98.31 203 GLY A C 1
ATOM 1483 O O . GLY A 1 203 ? 13.867 7.543 15.078 1 98.31 203 GLY A O 1
ATOM 1484 N N . ILE A 1 204 ? 12.609 7.016 13.281 1 98.25 204 ILE A N 1
ATOM 1485 C CA . ILE A 1 204 ? 12.531 5.598 13.602 1 98.25 204 ILE A CA 1
ATOM 1486 C C . ILE A 1 204 ? 13.039 4.77 12.422 1 98.25 204 ILE A C 1
ATOM 1488 O O . ILE A 1 204 ? 13.242 5.301 11.328 1 98.25 204 ILE A O 1
ATOM 1492 N N . LEU A 1 205 ? 13.273 3.523 12.703 1 96.44 205 LEU A N 1
ATOM 1493 C CA . LEU A 1 205 ? 13.617 2.586 11.633 1 96.44 205 LEU A CA 1
ATOM 1494 C C . LEU A 1 205 ? 12.414 2.324 10.734 1 96.44 205 LEU A C 1
ATOM 1496 O O . LEU A 1 205 ? 11.273 2.258 11.211 1 96.44 205 LEU A O 1
ATOM 1500 N N . PRO A 1 206 ? 12.648 2.189 9.438 1 96.38 206 PRO A N 1
ATOM 1501 C CA . PRO A 1 206 ? 11.555 1.956 8.5 1 96.38 206 PRO A CA 1
ATOM 1502 C C . PRO A 1 206 ? 10.633 0.819 8.938 1 96.38 206 PRO A C 1
ATOM 1504 O O . PRO A 1 206 ? 9.406 0.933 8.82 1 96.38 206 PRO A O 1
ATOM 1507 N N . ALA A 1 207 ? 11.133 -0.269 9.469 1 90.25 207 ALA A N 1
ATOM 1508 C CA . ALA A 1 207 ? 10.367 -1.456 9.828 1 90.25 207 ALA A CA 1
ATOM 1509 C C . ALA A 1 207 ? 9.391 -1.154 10.961 1 90.25 207 ALA A C 1
ATOM 1511 O O . ALA A 1 207 ? 8.445 -1.917 11.195 1 90.25 207 ALA A O 1
ATOM 1512 N N . LEU A 1 208 ? 9.578 -0.097 11.664 1 93.88 208 LEU A N 1
ATOM 1513 C CA . LEU A 1 208 ? 8.758 0.236 12.828 1 93.88 208 LEU A CA 1
ATOM 1514 C C . LEU A 1 208 ? 7.641 1.201 12.445 1 93.88 208 LEU A C 1
ATOM 1516 O O . LEU A 1 208 ? 6.785 1.521 13.273 1 93.88 208 LEU A O 1
ATOM 1520 N N . LEU A 1 209 ? 7.652 1.729 11.234 1 96.31 209 LEU A N 1
ATOM 1521 C CA . LEU A 1 209 ? 6.605 2.639 10.789 1 96.31 209 LEU A CA 1
ATOM 1522 C C . LEU A 1 209 ? 5.262 1.922 10.703 1 96.31 209 LEU A C 1
ATOM 1524 O O . LEU A 1 209 ? 5.172 0.834 10.125 1 96.31 209 LEU A O 1
ATOM 1528 N N . GLU A 1 210 ? 4.246 2.5 11.258 1 93.94 210 GLU A N 1
ATOM 1529 C CA . GLU A 1 210 ? 2.906 1.922 11.242 1 93.94 210 GLU A CA 1
ATOM 1530 C C . GLU A 1 210 ? 1.84 3 11.078 1 93.94 210 GLU A C 1
ATOM 1532 O O . GLU A 1 210 ? 2.021 4.137 11.523 1 93.94 210 GLU A O 1
ATOM 1537 N N . PRO A 1 211 ? 0.732 2.537 10.453 1 95.12 211 PRO A N 1
ATOM 1538 C CA . PRO A 1 211 ? -0.396 3.471 10.445 1 95.12 211 PRO A CA 1
ATOM 1539 C C . PRO A 1 211 ? -0.822 3.895 11.844 1 95.12 211 PRO A C 1
ATOM 1541 O O . PRO A 1 211 ? -0.665 3.129 12.797 1 95.12 211 PRO A O 1
ATOM 1544 N N . HIS A 1 212 ? -1.219 5.117 11.898 1 92.75 212 HIS A N 1
ATOM 1545 C CA . HIS A 1 212 ? -1.805 5.637 13.133 1 92.75 212 HIS A CA 1
ATOM 1546 C C . HIS A 1 212 ? -3.279 5.266 13.242 1 92.75 212 HIS A C 1
ATOM 1548 O O . HIS A 1 212 ? -4.145 5.988 12.734 1 92.75 212 HIS A O 1
ATOM 1554 N N . TYR A 1 213 ? -3.605 4.148 13.898 1 86.56 213 TYR A N 1
ATOM 1555 C CA . TYR A 1 213 ? -4.98 3.691 14.062 1 86.56 213 TYR A CA 1
ATOM 1556 C C . TYR A 1 213 ? -5.598 4.262 15.336 1 86.56 213 TYR A C 1
ATOM 1558 O O . TYR A 1 213 ? -5.027 4.129 16.422 1 86.56 213 TYR A O 1
ATOM 1566 N N . ILE A 1 214 ? -6.594 5.039 15.039 1 86 214 ILE A N 1
ATOM 1567 C CA . ILE A 1 214 ? -7.324 5.586 16.172 1 86 214 ILE A CA 1
ATOM 1568 C C . ILE A 1 214 ? -8.539 4.715 16.484 1 86 214 ILE A C 1
ATOM 1570 O O . ILE A 1 214 ? -9.312 4.383 15.578 1 86 214 ILE A O 1
ATOM 1574 N N . ARG A 1 215 ? -8.633 3.91 17.625 1 70.12 215 ARG A N 1
ATOM 1575 C CA . ARG A 1 215 ? -9.742 3.053 18.016 1 70.12 215 ARG A CA 1
ATOM 1576 C C . ARG A 1 215 ? -10.906 3.877 18.547 1 70.12 215 ARG A C 1
ATOM 1578 O O . ARG A 1 215 ? -10.703 4.918 19.172 1 70.12 215 ARG A O 1
ATOM 1585 N N . PRO A 1 216 ? -12.141 3.324 18.062 1 67 216 PRO A N 1
ATOM 1586 C CA . PRO A 1 216 ? -13.336 4.023 18.531 1 67 216 PRO A CA 1
ATOM 1587 C C . PRO A 1 216 ? -13.398 4.141 20.062 1 67 216 PRO A C 1
ATOM 1589 O O . PRO A 1 216 ? -12.906 3.258 20.766 1 67 216 PRO A O 1
ATOM 1592 N N . SER A 1 217 ? -13.586 5.223 20.641 1 51.25 217 SER A N 1
ATOM 1593 C CA . SER A 1 217 ? -13.891 5.379 22.062 1 51.25 217 SER A CA 1
ATOM 1594 C C . SER A 1 217 ? -15.078 4.52 22.469 1 51.25 217 SER A C 1
ATOM 1596 O O . SER A 1 217 ? -16.125 4.555 21.828 1 51.25 217 SER A O 1
ATOM 1598 N N . LEU A 1 218 ? -14.922 3.143 22.859 1 44.94 218 LEU A N 1
ATOM 1599 C CA . LEU A 1 218 ? -16.078 2.439 23.391 1 44.94 218 LEU A CA 1
ATOM 1600 C C . LEU A 1 218 ? -16.953 3.379 24.219 1 44.94 218 LEU A C 1
ATOM 1602 O O . LEU A 1 218 ? -16.438 4.168 25.016 1 44.94 218 LEU A O 1
ATOM 1606 N N . PRO A 1 219 ? -18.25 3.453 23.812 1 42.16 219 PRO A N 1
ATOM 1607 C CA . PRO A 1 219 ? -19.172 4.121 24.734 1 42.16 219 PRO A CA 1
ATOM 1608 C C . PRO A 1 219 ? -18.953 3.672 26.188 1 42.16 219 PRO A C 1
ATOM 1610 O O . PRO A 1 219 ? -18.547 2.535 26.438 1 42.16 219 PRO A O 1
ATOM 1613 N N . GLU A 1 220 ? -18.562 4.512 26.953 1 33.06 220 GLU A N 1
ATOM 1614 C CA . GLU A 1 220 ? -18.703 4.117 28.359 1 33.06 220 GLU A CA 1
ATOM 1615 C C . GLU A 1 220 ? -20.047 3.453 28.625 1 33.06 220 GLU A C 1
ATOM 1617 O O . GLU A 1 220 ? -21.094 4.016 28.281 1 33.06 220 GLU A O 1
ATOM 1622 N N . GLU A 1 221 ? -20 2.039 28.453 1 34.72 221 GLU A N 1
ATOM 1623 C CA . GLU A 1 221 ? -21.203 1.497 29.062 1 34.72 221 GLU A CA 1
ATOM 1624 C C . GLU A 1 221 ? -21.609 2.299 30.297 1 34.72 221 GLU A C 1
ATOM 1626 O O . GLU A 1 221 ? -20.859 2.355 31.281 1 34.72 221 GLU A O 1
ATOM 1631 N N . THR A 1 222 ? -22.391 3.311 30.031 1 21.28 222 THR A N 1
ATOM 1632 C CA . THR A 1 222 ? -23.172 3.678 31.219 1 21.28 222 THR A CA 1
ATOM 1633 C C . THR A 1 222 ? -24.047 2.516 31.672 1 21.28 222 THR A C 1
ATOM 1635 O O . THR A 1 222 ? -24.766 1.922 30.875 1 21.28 222 THR A O 1
ATOM 1638 N N . MET B 1 1 ? 25.562 -13.234 -19.484 1 55.66 1 MET B N 1
ATOM 1639 C CA . MET B 1 1 ? 25.547 -12.609 -18.156 1 55.66 1 MET B CA 1
ATOM 1640 C C . MET B 1 1 ? 24.453 -13.203 -17.281 1 55.66 1 MET B C 1
ATOM 1642 O O . MET B 1 1 ? 23.391 -13.594 -17.781 1 55.66 1 MET B O 1
ATOM 1646 N N . GLY B 1 2 ? 24.766 -13.828 -16.141 1 81.38 2 GLY B N 1
ATOM 1647 C CA . GLY B 1 2 ? 23.875 -14.664 -15.336 1 81.38 2 GLY B CA 1
ATOM 1648 C C . GLY B 1 2 ? 22.641 -13.922 -14.859 1 81.38 2 GLY B C 1
ATOM 1649 O O . GLY B 1 2 ? 22.562 -12.695 -14.969 1 81.38 2 GLY B O 1
ATOM 1650 N N . LEU B 1 3 ? 21.484 -14.562 -14.641 1 91 3 LEU B N 1
ATOM 1651 C CA . LEU B 1 3 ? 20.234 -13.992 -14.141 1 91 3 LEU B CA 1
ATOM 1652 C C . LEU B 1 3 ? 20.5 -13.094 -12.938 1 91 3 LEU B C 1
ATOM 1654 O O . LEU B 1 3 ? 21.281 -13.438 -12.062 1 91 3 LEU B O 1
ATOM 1658 N N . PRO B 1 4 ? 19.984 -11.859 -12.984 1 96.62 4 PRO B N 1
ATOM 1659 C CA . PRO B 1 4 ? 20.109 -11.055 -11.766 1 96.62 4 PRO B CA 1
ATOM 1660 C C . PRO B 1 4 ? 19.484 -11.734 -10.547 1 96.62 4 PRO B C 1
ATOM 1662 O O . PRO B 1 4 ? 18.672 -12.648 -10.695 1 96.62 4 PRO B O 1
ATOM 1665 N N . ARG B 1 5 ? 19.953 -11.305 -9.398 1 97.94 5 ARG B N 1
ATOM 1666 C CA . ARG B 1 5 ? 19.297 -11.742 -8.18 1 97.94 5 ARG B CA 1
ATOM 1667 C C . ARG B 1 5 ? 17.906 -11.102 -8.047 1 97.94 5 ARG B C 1
ATOM 1669 O O . ARG B 1 5 ? 17.781 -9.875 -8.133 1 97.94 5 ARG B O 1
ATOM 1676 N N . PHE B 1 6 ? 16.922 -11.953 -7.855 1 98.75 6 PHE B N 1
ATOM 1677 C CA . PHE B 1 6 ? 15.531 -11.484 -7.805 1 98.75 6 PHE B CA 1
ATOM 1678 C C . PHE B 1 6 ? 15.047 -11.383 -6.363 1 98.75 6 PHE B C 1
ATOM 1680 O O . PHE B 1 6 ? 15.359 -12.25 -5.539 1 98.75 6 PHE B O 1
ATOM 1687 N N . LEU B 1 7 ? 14.32 -10.367 -6.062 1 98.88 7 LEU B N 1
ATOM 1688 C CA . LEU B 1 7 ? 13.422 -10.281 -4.914 1 98.88 7 LEU B CA 1
ATOM 1689 C C . LEU B 1 7 ? 11.969 -10.305 -5.359 1 98.88 7 LEU B C 1
ATOM 1691 O O . LEU B 1 7 ? 11.57 -9.531 -6.234 1 98.88 7 LEU B O 1
ATOM 1695 N N . ALA B 1 8 ? 11.188 -11.219 -4.844 1 98.94 8 ALA B N 1
ATOM 1696 C CA . ALA B 1 8 ? 9.797 -11.383 -5.273 1 98.94 8 ALA B CA 1
ATOM 1697 C C . ALA B 1 8 ? 8.844 -11.273 -4.086 1 98.94 8 ALA B C 1
ATOM 1699 O O . ALA B 1 8 ? 9.227 -11.555 -2.949 1 98.94 8 ALA B O 1
ATOM 1700 N N . MET B 1 9 ? 7.621 -10.844 -4.367 1 98.88 9 MET B N 1
ATOM 1701 C CA . MET B 1 9 ? 6.605 -10.766 -3.32 1 98.88 9 MET B CA 1
ATOM 1702 C C . MET B 1 9 ? 5.211 -10.984 -3.9 1 98.88 9 MET B C 1
ATOM 1704 O O . MET B 1 9 ? 4.98 -10.75 -5.086 1 98.88 9 MET B O 1
ATOM 1708 N N . ASP B 1 10 ? 4.34 -11.461 -3.139 1 98.75 10 ASP B N 1
ATOM 1709 C CA . ASP B 1 10 ? 2.918 -11.57 -3.441 1 98.75 10 ASP B CA 1
ATOM 1710 C C . ASP B 1 10 ? 2.07 -11.344 -2.193 1 98.75 10 ASP B C 1
ATOM 1712 O O . ASP B 1 10 ? 2.318 -11.945 -1.147 1 98.75 10 ASP B O 1
ATOM 1716 N N . THR B 1 11 ? 1.151 -10.414 -2.303 1 98.06 11 THR B N 1
ATOM 1717 C CA . THR B 1 11 ? 0.274 -10.055 -1.196 1 98.06 11 THR B CA 1
ATOM 1718 C C . THR B 1 11 ? -1.187 -10.062 -1.637 1 98.06 11 THR B C 1
ATOM 1720 O O . THR B 1 11 ? -2.02 -9.359 -1.064 1 98.06 11 THR B O 1
ATOM 1723 N N . ALA B 1 12 ? -1.483 -10.781 -2.676 1 97.12 12 ALA B N 1
ATOM 1724 C CA . ALA B 1 12 ? -2.77 -10.648 -3.357 1 97.12 12 ALA B CA 1
ATOM 1725 C C . ALA B 1 12 ? -3.881 -11.328 -2.562 1 97.12 12 ALA B C 1
ATOM 1727 O O . ALA B 1 12 ? -5.062 -11.047 -2.777 1 97.12 12 ALA B O 1
ATOM 1728 N N . THR B 1 13 ? -3.561 -12.289 -1.692 1 97.12 13 THR B N 1
ATOM 1729 C CA . THR B 1 13 ? -4.539 -13.078 -0.951 1 97.12 13 THR B CA 1
ATOM 1730 C C . THR B 1 13 ? -4.332 -12.922 0.553 1 97.12 13 THR B C 1
ATOM 1732 O O . THR B 1 13 ? -3.697 -11.961 1.001 1 97.12 13 THR B O 1
ATOM 1735 N N . GLU B 1 14 ? -4.926 -13.789 1.34 1 96.19 14 GLU B N 1
ATOM 1736 C CA . GLU B 1 14 ? -4.703 -13.789 2.781 1 96.19 14 GLU B CA 1
ATOM 1737 C C . GLU B 1 14 ? -3.256 -14.148 3.113 1 96.19 14 GLU B C 1
ATOM 1739 O O . GLU B 1 14 ? -2.807 -13.953 4.246 1 96.19 14 GLU B O 1
ATOM 1744 N N . ALA B 1 15 ? -2.594 -14.594 2.158 1 97.62 15 ALA B N 1
ATOM 1745 C CA . ALA B 1 15 ? -1.201 -14.984 2.357 1 97.62 15 ALA B CA 1
ATOM 1746 C C . ALA B 1 15 ? -0.253 -13.852 1.988 1 97.62 15 ALA B C 1
ATOM 1748 O O . ALA B 1 15 ? -0.521 -13.086 1.058 1 97.62 15 ALA B O 1
ATOM 1749 N N . CYS B 1 16 ? 0.775 -13.742 2.707 1 98.25 16 CYS B N 1
ATOM 1750 C CA . CYS B 1 16 ? 1.896 -12.844 2.439 1 98.25 16 CYS B CA 1
ATOM 1751 C C . CYS B 1 16 ? 3.186 -13.633 2.24 1 98.25 16 CYS B C 1
ATOM 1753 O O . CYS B 1 16 ? 3.539 -14.477 3.068 1 98.25 16 CYS B O 1
ATOM 1755 N N . SER B 1 17 ? 3.83 -13.375 1.121 1 98.75 17 SER B N 1
ATOM 1756 C CA . SER B 1 17 ? 5.07 -14.109 0.903 1 98.75 17 SER B CA 1
ATOM 1757 C C . SER B 1 17 ? 6.117 -13.242 0.217 1 98.75 17 SER B C 1
ATOM 1759 O O . SER B 1 17 ? 5.777 -12.328 -0.537 1 98.75 17 SER B O 1
ATOM 1761 N N . VAL B 1 18 ? 7.363 -13.492 0.516 1 98.88 18 VAL B N 1
ATOM 1762 C CA . VAL B 1 18 ? 8.539 -12.859 -0.063 1 98.88 18 VAL B CA 1
ATOM 1763 C C . VAL B 1 18 ? 9.609 -13.914 -0.358 1 98.88 18 VAL B C 1
ATOM 1765 O O . VAL B 1 18 ? 9.742 -14.891 0.385 1 98.88 18 VAL B O 1
ATOM 1768 N N . ALA B 1 19 ? 10.32 -13.734 -1.451 1 98.94 19 ALA B N 1
ATOM 1769 C CA . ALA B 1 19 ? 11.367 -14.688 -1.812 1 98.94 19 ALA B CA 1
ATOM 1770 C C . ALA B 1 19 ? 12.562 -13.977 -2.455 1 98.94 19 ALA B C 1
ATOM 1772 O O . ALA B 1 19 ? 12.398 -12.938 -3.1 1 98.94 19 ALA B O 1
ATOM 1773 N N . VAL B 1 20 ? 13.672 -14.523 -2.285 1 98.81 20 VAL B N 1
ATOM 1774 C CA . VAL B 1 20 ? 14.883 -14.016 -2.916 1 98.81 20 VAL B CA 1
ATOM 1775 C C . VAL B 1 20 ? 15.68 -15.18 -3.52 1 98.81 20 VAL B C 1
ATOM 1777 O O . VAL B 1 20 ? 15.734 -16.266 -2.939 1 98.81 20 VAL B O 1
ATOM 1780 N N . SER B 1 21 ? 16.188 -14.953 -4.703 1 98 21 SER B N 1
ATOM 1781 C CA . SER B 1 21 ? 17 -15.984 -5.34 1 98 21 SER B CA 1
ATOM 1782 C C . SER B 1 21 ? 18.469 -15.875 -4.914 1 98 21 SER B C 1
ATOM 1784 O O . SER B 1 21 ? 18.984 -14.773 -4.75 1 98 21 SER B O 1
ATOM 1786 N N . THR B 1 22 ? 19.031 -17.016 -4.711 1 94.12 22 THR B N 1
ATOM 1787 C CA . THR B 1 22 ? 20.453 -17.125 -4.434 1 94.12 22 THR B CA 1
ATOM 1788 C C . THR B 1 22 ? 21.109 -18.141 -5.375 1 94.12 22 THR B C 1
ATOM 1790 O O . THR B 1 22 ? 20.422 -18.766 -6.191 1 94.12 22 THR B O 1
ATOM 1793 N N . SER B 1 23 ? 22.406 -18.25 -5.293 1 90.69 23 SER B N 1
ATOM 1794 C CA . SER B 1 23 ? 23.109 -19.25 -6.078 1 90.69 23 SER B CA 1
ATOM 1795 C C . SER B 1 23 ? 22.703 -20.656 -5.668 1 90.69 23 SER B C 1
ATOM 1797 O O . SER B 1 23 ? 22.75 -21.594 -6.477 1 90.69 23 SER B O 1
ATOM 1799 N N . ALA B 1 24 ? 22.219 -20.828 -4.43 1 90.75 24 ALA B N 1
ATOM 1800 C CA . ALA B 1 24 ? 21.891 -22.141 -3.887 1 90.75 24 ALA B CA 1
ATOM 1801 C C . ALA B 1 24 ? 20.406 -22.422 -4.031 1 90.75 24 ALA B C 1
ATOM 1803 O O . ALA B 1 24 ? 19.938 -23.531 -3.707 1 90.75 24 ALA B O 1
ATOM 1804 N N . GLY B 1 25 ? 19.734 -21.484 -4.547 1 93.88 25 GLY B N 1
ATOM 1805 C CA . GLY B 1 25 ? 18.297 -21.688 -4.66 1 93.88 25 GLY B CA 1
ATOM 1806 C C . GLY B 1 25 ? 17.484 -20.484 -4.234 1 93.88 25 GLY B C 1
ATOM 1807 O O . GLY B 1 25 ? 17.906 -19.344 -4.449 1 93.88 25 GLY B O 1
ATOM 1808 N N . VAL B 1 26 ? 16.281 -20.766 -3.766 1 97.5 26 VAL B N 1
ATOM 1809 C CA . VAL B 1 26 ? 15.344 -19.703 -3.391 1 97.5 26 VAL B CA 1
ATOM 1810 C C . VAL B 1 26 ? 15.102 -19.75 -1.884 1 97.5 26 VAL B C 1
ATOM 1812 O O . VAL B 1 26 ? 14.891 -20.812 -1.307 1 97.5 26 VAL B O 1
ATOM 1815 N N . VAL B 1 27 ? 15.258 -18.594 -1.232 1 98.56 27 VAL B N 1
ATOM 1816 C CA . VAL B 1 27 ? 14.844 -18.422 0.156 1 98.56 27 VAL B CA 1
ATOM 1817 C C . VAL B 1 27 ? 13.484 -17.734 0.205 1 98.56 27 VAL B C 1
ATOM 1819 O O . VAL B 1 27 ? 13.297 -16.672 -0.391 1 98.56 27 VAL B O 1
ATOM 1822 N N . GLU B 1 28 ? 12.555 -18.328 0.896 1 98.69 28 GLU B N 1
ATOM 1823 C CA . GLU B 1 28 ? 11.195 -17.781 0.905 1 98.69 28 GLU B CA 1
ATOM 1824 C C . GLU B 1 28 ? 10.656 -17.688 2.328 1 98.69 28 GLU B C 1
ATOM 1826 O O . GLU B 1 28 ? 10.977 -18.516 3.182 1 98.69 28 GLU B O 1
ATOM 1831 N N . ALA B 1 29 ? 9.938 -16.641 2.629 1 98.69 29 ALA B N 1
ATOM 1832 C CA . ALA B 1 29 ? 9.07 -16.5 3.795 1 98.69 29 ALA B CA 1
ATOM 1833 C C . ALA B 1 29 ? 7.602 -16.469 3.383 1 98.69 29 ALA B C 1
ATOM 1835 O O . ALA B 1 29 ? 7.25 -15.852 2.373 1 98.69 29 ALA B O 1
ATOM 1836 N N . PHE B 1 30 ? 6.801 -17.188 4.102 1 98.44 30 PHE B N 1
ATOM 1837 C CA . PHE B 1 30 ? 5.383 -17.328 3.795 1 98.44 30 PHE B CA 1
ATOM 1838 C C . PHE B 1 30 ? 4.555 -17.391 5.074 1 98.44 30 PHE B C 1
ATOM 1840 O O . PHE B 1 30 ? 4.871 -18.141 5.992 1 98.44 30 PHE B O 1
ATOM 1847 N N . ILE B 1 31 ? 3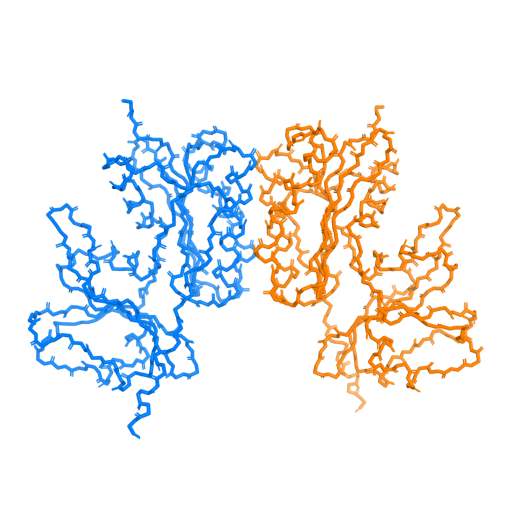.525 -16.562 5.133 1 98.12 31 ILE B N 1
ATOM 1848 C CA . ILE B 1 31 ? 2.621 -16.562 6.277 1 98.12 31 ILE B CA 1
ATOM 1849 C C . ILE B 1 31 ? 1.194 -16.281 5.805 1 98.12 31 ILE B C 1
ATOM 1851 O O . ILE B 1 31 ? 0.973 -15.438 4.938 1 98.12 31 ILE B O 1
ATOM 1855 N N . VAL B 1 32 ? 0.242 -17.062 6.238 1 96.88 32 VAL B N 1
ATOM 1856 C CA . VAL B 1 32 ? -1.169 -16.766 6.012 1 96.88 32 VAL B CA 1
ATOM 1857 C C . VAL B 1 32 ? -1.719 -15.945 7.176 1 96.88 32 VAL B C 1
ATOM 1859 O O . VAL B 1 32 ? -1.794 -16.438 8.305 1 96.88 32 VAL B O 1
ATOM 1862 N N . ALA B 1 33 ? -1.953 -14.688 6.949 1 92.62 33 ALA B N 1
ATOM 1863 C CA . ALA B 1 33 ? -2.463 -13.758 7.957 1 92.62 33 ALA B CA 1
ATOM 1864 C C . ALA B 1 33 ? -3.367 -12.703 7.324 1 92.62 33 ALA B C 1
ATOM 1866 O O . ALA B 1 33 ? -2.891 -11.812 6.617 1 92.62 33 ALA B O 1
ATOM 1867 N N . VAL B 1 34 ? -4.617 -12.734 7.707 1 86.75 34 VAL B N 1
ATOM 1868 C CA . VAL B 1 34 ? -5.598 -11.844 7.086 1 86.75 34 VAL B CA 1
ATOM 1869 C C . VAL B 1 34 ? -5.34 -10.406 7.523 1 86.75 34 VAL B C 1
ATOM 1871 O O . VAL B 1 34 ? -5.082 -10.148 8.703 1 86.75 34 VAL B O 1
ATOM 1874 N N . ASN B 1 35 ? -5.254 -9.484 6.621 1 85.44 35 ASN B N 1
ATOM 1875 C CA . ASN B 1 35 ? -5.211 -8.039 6.84 1 85.44 35 ASN B CA 1
ATOM 1876 C C . ASN B 1 35 ? -3.941 -7.625 7.582 1 85.44 35 ASN B C 1
ATOM 1878 O O . ASN B 1 35 ? -3.955 -6.664 8.352 1 85.44 35 ASN B O 1
ATOM 1882 N N . ALA B 1 36 ? -2.871 -8.359 7.348 1 90.06 36 ALA B N 1
ATOM 1883 C CA . ALA B 1 36 ? -1.65 -8.055 8.086 1 90.06 36 ALA B CA 1
ATOM 1884 C C . ALA B 1 36 ? -0.503 -7.707 7.145 1 90.06 36 ALA B C 1
ATOM 1886 O O . ALA B 1 36 ? 0.641 -7.555 7.578 1 90.06 36 ALA B O 1
ATOM 1887 N N . HIS B 1 37 ? -0.751 -7.547 5.895 1 93.62 37 HIS B N 1
ATOM 1888 C CA . HIS B 1 37 ? 0.294 -7.426 4.887 1 93.62 37 HIS B CA 1
ATOM 1889 C C . HIS B 1 37 ? 1.161 -6.199 5.133 1 93.62 37 HIS B C 1
ATOM 1891 O O . HIS B 1 37 ? 2.389 -6.266 5.023 1 93.62 37 HIS B O 1
ATOM 1897 N N . SER B 1 38 ? 0.555 -5.105 5.453 1 90.19 38 SER B N 1
ATOM 1898 C CA . SER B 1 38 ? 1.293 -3.861 5.652 1 90.19 38 SER B CA 1
ATOM 1899 C C . SER B 1 38 ? 2.316 -3.998 6.773 1 90.19 38 SER B C 1
ATOM 1901 O O . SER B 1 38 ? 3.395 -3.4 6.715 1 90.19 38 SER B O 1
ATOM 1903 N N . ARG B 1 39 ? 1.98 -4.75 7.719 1 90.94 39 ARG B N 1
ATOM 1904 C CA . ARG B 1 39 ? 2.859 -4.949 8.867 1 90.94 39 ARG B CA 1
ATOM 1905 C C . ARG B 1 39 ? 3.902 -6.023 8.578 1 90.94 39 ARG B C 1
ATOM 1907 O O . ARG B 1 39 ? 5.035 -5.945 9.062 1 90.94 39 ARG B O 1
ATOM 1914 N N . LEU B 1 40 ? 3.58 -6.93 7.805 1 94.88 40 LEU B N 1
ATOM 1915 C CA . LEU B 1 40 ? 4.387 -8.141 7.656 1 94.88 40 LEU B CA 1
ATOM 1916 C C . LEU B 1 40 ? 5.379 -7.992 6.508 1 94.88 40 LEU B C 1
ATOM 1918 O O . LEU B 1 40 ? 6.5 -8.5 6.578 1 94.88 40 LEU B O 1
ATOM 1922 N N . LEU B 1 41 ? 5.031 -7.332 5.453 1 96.88 41 LEU B N 1
ATOM 1923 C CA . LEU B 1 41 ? 5.711 -7.445 4.168 1 96.88 41 LEU B CA 1
ATOM 1924 C C . LEU B 1 41 ? 7.172 -7.016 4.289 1 96.88 41 LEU B C 1
ATOM 1926 O O . LEU B 1 41 ? 8.078 -7.789 3.967 1 96.88 41 LEU B O 1
ATOM 1930 N N . LEU B 1 42 ? 7.469 -5.859 4.793 1 96 42 LEU B N 1
ATOM 1931 C CA . LEU B 1 42 ? 8.836 -5.348 4.805 1 96 42 LEU B CA 1
ATOM 1932 C C . LEU B 1 42 ? 9.695 -6.121 5.797 1 96 42 LEU B C 1
ATOM 1934 O O . LEU B 1 42 ? 10.844 -6.465 5.496 1 96 42 LEU B O 1
ATOM 1938 N N . PRO B 1 43 ? 9.188 -6.422 7.023 1 95.69 43 PRO B N 1
ATOM 1939 C CA . PRO B 1 43 ? 9.953 -7.312 7.891 1 95.69 43 PRO B CA 1
ATOM 1940 C C . PRO B 1 43 ? 10.289 -8.648 7.227 1 95.69 43 PRO B C 1
ATOM 1942 O O . PRO B 1 43 ? 11.383 -9.18 7.414 1 95.69 43 PRO B O 1
ATOM 1945 N N . MET B 1 44 ? 9.375 -9.18 6.457 1 97.81 44 MET B N 1
ATOM 1946 C CA . MET B 1 44 ? 9.617 -10.43 5.742 1 97.81 44 MET B CA 1
ATOM 1947 C C . MET B 1 44 ? 10.68 -10.242 4.66 1 97.81 44 MET B C 1
ATOM 1949 O O . MET B 1 44 ? 11.477 -11.148 4.402 1 97.81 44 MET B O 1
ATOM 1953 N N . VAL B 1 45 ? 10.672 -9.086 3.99 1 98.12 45 VAL B N 1
ATOM 1954 C CA . VAL B 1 45 ? 11.727 -8.773 3.029 1 98.12 45 VAL B CA 1
ATOM 1955 C C . VAL B 1 45 ? 13.086 -8.82 3.725 1 98.12 45 VAL B C 1
ATOM 1957 O O . VAL B 1 45 ? 14.016 -9.469 3.24 1 98.12 45 VAL B O 1
ATOM 1960 N N . GLN B 1 46 ? 13.148 -8.156 4.84 1 96.62 46 GLN B N 1
ATOM 1961 C CA . GLN B 1 46 ? 14.406 -8.156 5.59 1 96.62 46 GLN B CA 1
ATOM 1962 C C . GLN B 1 46 ? 14.789 -9.562 6.02 1 96.62 46 GLN B C 1
ATOM 1964 O O . GLN B 1 46 ? 15.961 -9.945 5.926 1 96.62 46 GLN B O 1
ATOM 1969 N N . GLN B 1 47 ? 13.797 -10.297 6.449 1 97.69 47 GLN B N 1
ATOM 1970 C CA . GLN B 1 47 ? 14.016 -11.656 6.918 1 97.69 47 GLN B CA 1
ATOM 1971 C C . GLN B 1 47 ? 14.641 -12.523 5.824 1 97.69 47 GLN B C 1
ATOM 1973 O O . GLN B 1 47 ? 15.633 -13.219 6.062 1 97.69 47 GLN B O 1
ATOM 1978 N N . VAL B 1 48 ? 14.109 -12.516 4.629 1 98.44 48 VAL B N 1
ATOM 1979 C CA . VAL B 1 48 ? 14.594 -13.383 3.561 1 98.44 48 VAL B CA 1
ATOM 1980 C C . VAL B 1 48 ? 15.977 -12.914 3.1 1 98.44 48 VAL B C 1
ATOM 1982 O O . VAL B 1 48 ? 16.828 -13.727 2.725 1 98.44 48 VAL B O 1
ATOM 1985 N N . LEU B 1 49 ? 16.203 -11.594 3.066 1 97.81 49 LEU B N 1
ATOM 1986 C CA . LEU B 1 49 ? 17.516 -11.078 2.713 1 97.81 49 LEU B CA 1
ATOM 1987 C C . LEU B 1 49 ? 18.578 -11.547 3.709 1 97.81 49 LEU B C 1
ATOM 1989 O O . LEU B 1 49 ? 19.641 -12.031 3.314 1 97.81 49 LEU B O 1
ATOM 1993 N N . ASP B 1 50 ? 18.203 -11.453 5.004 1 97.75 50 ASP B N 1
ATOM 1994 C CA . ASP B 1 50 ? 19.109 -11.891 6.062 1 97.75 50 ASP B CA 1
ATOM 1995 C C . ASP B 1 50 ? 19.438 -13.383 5.93 1 97.75 50 ASP B C 1
ATOM 1997 O O . ASP B 1 50 ? 20.594 -13.781 5.988 1 97.75 50 ASP B O 1
ATOM 2001 N N . ARG B 1 51 ? 18.422 -14.172 5.746 1 97.81 51 ARG B N 1
ATOM 2002 C CA . ARG B 1 51 ? 18.578 -15.617 5.629 1 97.81 51 ARG B CA 1
ATOM 2003 C C . ARG B 1 51 ? 19.422 -15.977 4.414 1 97.81 51 ARG B C 1
ATOM 2005 O O . ARG B 1 51 ? 20.172 -16.953 4.445 1 97.81 51 ARG B O 1
ATOM 2012 N N . ALA B 1 52 ? 19.312 -15.18 3.361 1 97.75 52 ALA B N 1
ATOM 2013 C CA . ALA B 1 52 ? 20.062 -15.43 2.127 1 97.75 52 ALA B CA 1
ATOM 2014 C C . ALA B 1 52 ? 21.469 -14.844 2.209 1 97.75 52 ALA B C 1
ATOM 2016 O O . ALA B 1 52 ? 22.297 -15.094 1.335 1 97.75 52 ALA B O 1
ATOM 2017 N N . GLY B 1 53 ? 21.75 -14.031 3.217 1 97.06 53 GLY B N 1
ATOM 2018 C CA . GLY B 1 53 ? 23.047 -13.398 3.381 1 97.06 53 GLY B CA 1
ATOM 2019 C C . GLY B 1 53 ? 23.312 -12.305 2.361 1 97.06 53 GLY B C 1
ATOM 2020 O O . GLY B 1 53 ? 24.453 -12.141 1.899 1 97.06 53 GLY B O 1
ATOM 2021 N N . VAL B 1 54 ? 22.297 -11.625 1.916 1 96.94 54 VAL B N 1
ATOM 2022 C CA . VAL B 1 54 ? 22.422 -10.547 0.948 1 96.94 54 VAL B CA 1
ATOM 2023 C C . VAL B 1 54 ? 21.688 -9.305 1.452 1 96.94 54 VAL B C 1
ATOM 2025 O O . VAL B 1 54 ? 21.016 -9.352 2.479 1 96.94 54 VAL B O 1
ATOM 2028 N N . THR B 1 55 ? 21.906 -8.18 0.814 1 96.06 55 THR B N 1
ATOM 2029 C CA . THR B 1 55 ? 21.219 -6.934 1.102 1 96.06 55 THR B CA 1
ATOM 2030 C C . THR B 1 55 ? 20.406 -6.469 -0.112 1 96.06 55 THR B C 1
ATOM 2032 O O . THR B 1 55 ? 20.516 -7.062 -1.189 1 96.06 55 THR B O 1
ATOM 2035 N N . LEU B 1 56 ? 19.641 -5.5 0.038 1 95.75 56 LEU B N 1
ATOM 2036 C CA . LEU B 1 56 ? 18.859 -4.949 -1.065 1 95.75 56 LEU B CA 1
ATOM 2037 C C . LEU B 1 56 ? 19.766 -4.457 -2.184 1 95.75 56 LEU B C 1
ATOM 2039 O O . LEU B 1 56 ? 19.375 -4.445 -3.352 1 95.75 56 LEU B O 1
ATOM 2043 N N . ALA B 1 57 ? 20.953 -4.07 -1.854 1 94.81 57 ALA B N 1
ATOM 2044 C CA . ALA B 1 57 ? 21.938 -3.6 -2.836 1 94.81 57 ALA B CA 1
ATOM 2045 C C . ALA B 1 57 ? 22.328 -4.719 -3.793 1 94.81 57 ALA B C 1
ATOM 2047 O O . ALA B 1 57 ? 22.812 -4.457 -4.898 1 94.81 57 ALA B O 1
ATOM 2048 N N . ASP B 1 58 ? 22.172 -5.992 -3.408 1 96.88 58 ASP B N 1
ATOM 2049 C CA . ASP B 1 58 ? 22.562 -7.152 -4.207 1 96.88 58 ASP B CA 1
ATOM 2050 C C . ASP B 1 58 ? 21.438 -7.566 -5.156 1 96.88 58 ASP B C 1
ATOM 2052 O O . ASP B 1 58 ? 21.641 -8.406 -6.035 1 96.88 58 ASP B O 1
ATOM 2056 N N . ILE B 1 59 ? 20.312 -6.961 -4.984 1 98 59 ILE B N 1
ATOM 2057 C CA . ILE B 1 59 ? 19.156 -7.316 -5.801 1 98 59 ILE B CA 1
ATOM 2058 C C . ILE B 1 59 ? 19.25 -6.609 -7.152 1 98 59 ILE B C 1
ATOM 2060 O O . ILE B 1 59 ? 19.578 -5.422 -7.215 1 98 59 ILE B O 1
ATOM 2064 N N . GLY B 1 60 ? 18.922 -7.367 -8.172 1 98.31 60 GLY B N 1
ATOM 2065 C CA . GLY B 1 60 ? 19.031 -6.809 -9.508 1 98.31 60 GLY B CA 1
ATOM 2066 C C . GLY B 1 60 ? 17.703 -6.695 -10.219 1 98.31 60 GLY B C 1
ATOM 2067 O O . GLY B 1 60 ? 17.609 -6.098 -11.297 1 98.31 60 GLY B O 1
ATOM 2068 N N . ALA B 1 61 ? 16.656 -7.273 -9.656 1 98.75 61 ALA B N 1
ATOM 2069 C CA . ALA B 1 61 ? 15.32 -7.227 -10.242 1 98.75 61 ALA B CA 1
ATOM 2070 C C . ALA B 1 61 ? 14.25 -7.512 -9.195 1 98.75 61 ALA B C 1
ATOM 2072 O O . ALA B 1 61 ? 14.492 -8.242 -8.227 1 98.75 61 ALA B O 1
ATOM 2073 N N . ILE B 1 62 ? 13.07 -6.953 -9.383 1 98.81 62 ILE B N 1
ATOM 2074 C CA . ILE B 1 62 ? 11.945 -7.188 -8.492 1 98.81 62 ILE B CA 1
ATOM 2075 C C . ILE B 1 62 ? 10.836 -7.914 -9.242 1 98.81 62 ILE B C 1
ATOM 2077 O O . ILE B 1 62 ? 10.5 -7.551 -10.367 1 98.81 62 ILE B O 1
ATOM 2081 N N . ALA B 1 63 ? 10.336 -8.969 -8.727 1 98.94 63 ALA B N 1
ATOM 2082 C CA . ALA B 1 63 ? 9.141 -9.641 -9.227 1 98.94 63 ALA B CA 1
ATOM 2083 C C . ALA B 1 63 ? 7.961 -9.43 -8.281 1 98.94 63 ALA B C 1
ATOM 2085 O O . ALA B 1 63 ? 8.117 -9.477 -7.059 1 98.94 63 ALA B O 1
ATOM 2086 N N . CYS B 1 64 ? 6.801 -9.203 -8.82 1 98.88 64 CYS B N 1
ATOM 2087 C CA . CYS B 1 64 ? 5.66 -8.852 -7.977 1 98.88 64 CYS B CA 1
ATOM 2088 C C . CYS B 1 64 ? 4.391 -9.539 -8.469 1 98.88 64 CYS B C 1
ATOM 2090 O O . CYS B 1 64 ? 4.02 -9.406 -9.633 1 98.88 64 CYS B O 1
ATOM 2092 N N . GLY B 1 65 ? 3.803 -10.336 -7.562 1 98.81 65 GLY B N 1
ATOM 2093 C CA . GLY B 1 65 ? 2.418 -10.688 -7.828 1 98.81 65 GLY B CA 1
ATOM 2094 C C . GLY B 1 65 ? 1.493 -9.492 -7.883 1 98.81 65 GLY B C 1
ATOM 2095 O O . GLY B 1 65 ? 1.407 -8.727 -6.918 1 98.81 65 GLY B O 1
ATOM 2096 N N . VAL B 1 66 ? 0.751 -9.344 -8.969 1 98.56 66 VAL B N 1
ATOM 2097 C CA . VAL B 1 66 ? -0.01 -8.117 -9.148 1 98.56 66 VAL B CA 1
ATOM 2098 C C . VAL B 1 66 ? -1.505 -8.414 -9.055 1 98.56 66 VAL B C 1
ATOM 2100 O O . VAL B 1 66 ? -2.336 -7.566 -9.391 1 98.56 66 VAL B O 1
ATOM 2103 N N . GLY B 1 67 ? -1.861 -9.469 -8.578 1 98 67 GLY B N 1
ATOM 2104 C CA . GLY B 1 67 ? -3.252 -9.891 -8.547 1 98 67 GLY B CA 1
ATOM 2105 C C . GLY B 1 67 ? -3.619 -10.82 -9.688 1 98 67 GLY B C 1
ATOM 2106 O O . GLY B 1 67 ? -2.746 -11.273 -10.438 1 98 67 GLY B O 1
ATOM 2107 N N . PRO B 1 68 ? -4.902 -11.164 -9.844 1 97.62 68 PRO B N 1
ATOM 2108 C CA . PRO B 1 68 ? -6.031 -10.625 -9.086 1 97.62 68 PRO B CA 1
ATOM 2109 C C . PRO B 1 68 ? -6.035 -11.078 -7.629 1 97.62 68 PRO B C 1
ATOM 2111 O O . PRO B 1 68 ? -5.312 -12.016 -7.27 1 97.62 68 PRO B O 1
ATOM 2114 N N . GLY B 1 69 ? -6.711 -10.43 -6.82 1 95.94 69 GLY B N 1
ATOM 2115 C CA . GLY B 1 69 ? -6.812 -10.711 -5.398 1 95.94 69 GLY B CA 1
ATOM 2116 C C . GLY B 1 69 ? -7.469 -9.594 -4.613 1 95.94 69 GLY B C 1
ATOM 2117 O O . GLY B 1 69 ? -8.305 -8.859 -5.148 1 95.94 69 GLY B O 1
ATOM 2118 N N . GLY B 1 70 ? -7.176 -9.617 -3.369 1 93.25 70 GLY B N 1
ATOM 2119 C CA . GLY B 1 70 ? -7.738 -8.586 -2.512 1 93.25 70 GLY B CA 1
ATOM 2120 C C . GLY B 1 70 ? -7.305 -7.188 -2.902 1 93.25 70 GLY B C 1
ATOM 2121 O O . GLY B 1 70 ? -6.148 -6.965 -3.271 1 93.25 70 GLY B O 1
ATOM 2122 N N . PHE B 1 71 ? -8.258 -6.242 -2.775 1 88.69 71 PHE B N 1
ATOM 2123 C CA . PHE B 1 71 ? -8.062 -4.863 -3.209 1 88.69 71 PHE B CA 1
ATOM 2124 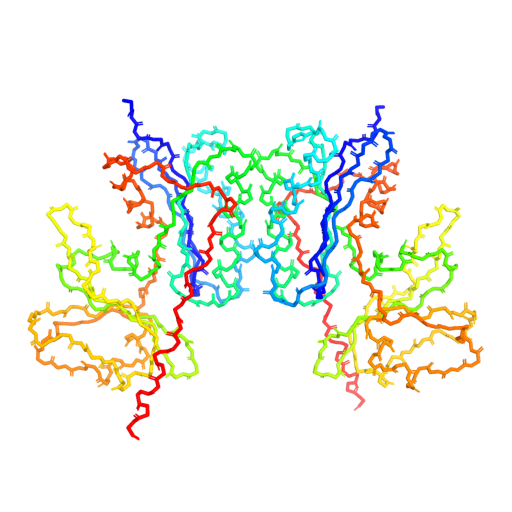C C . PHE B 1 71 ? -6.898 -4.223 -2.467 1 88.69 71 PHE B C 1
ATOM 2126 O O . PHE B 1 71 ? -5.938 -3.758 -3.09 1 88.69 71 PHE B O 1
ATOM 2133 N N . THR B 1 72 ? -6.871 -4.266 -1.153 1 91.06 72 THR B N 1
ATOM 2134 C CA . THR B 1 72 ? -5.836 -3.645 -0.335 1 91.06 72 THR B CA 1
ATOM 2135 C C . THR B 1 72 ? -4.52 -4.41 -0.458 1 91.06 72 THR B C 1
ATOM 2137 O O . THR B 1 72 ? -3.465 -3.807 -0.667 1 91.06 72 THR B O 1
ATOM 2140 N N . GLY B 1 73 ? -4.586 -5.695 -0.417 1 94.69 73 GLY B N 1
ATOM 2141 C CA . GLY B 1 73 ? -3.395 -6.527 -0.439 1 94.69 73 GLY B CA 1
ATOM 2142 C C . GLY B 1 73 ? -2.568 -6.355 -1.699 1 94.69 73 GLY B C 1
ATOM 2143 O O . GLY B 1 73 ? -1.348 -6.195 -1.629 1 94.69 73 GLY B O 1
ATOM 2144 N N . VAL B 1 74 ? -3.229 -6.375 -2.832 1 96.5 74 VAL B N 1
ATOM 2145 C CA . VAL B 1 74 ? -2.539 -6.23 -4.109 1 96.5 74 VAL B CA 1
ATOM 2146 C C . VAL B 1 74 ? -1.83 -4.879 -4.164 1 96.5 74 VAL B C 1
ATOM 2148 O O . VAL B 1 74 ? -0.664 -4.797 -4.559 1 96.5 74 VAL B O 1
ATOM 2151 N N . ARG B 1 75 ? -2.461 -3.861 -3.703 1 95.19 75 ARG B N 1
ATOM 2152 C CA . ARG B 1 75 ? -1.909 -2.514 -3.783 1 95.19 75 ARG B CA 1
ATOM 2153 C C . ARG B 1 75 ? -0.711 -2.355 -2.854 1 95.19 75 ARG B C 1
ATOM 2155 O O . ARG B 1 75 ? 0.245 -1.647 -3.178 1 95.19 75 ARG B O 1
ATOM 2162 N N . ILE B 1 76 ? -0.749 -3.002 -1.738 1 95.38 76 ILE B N 1
ATOM 2163 C CA . ILE B 1 76 ? 0.369 -2.955 -0.803 1 95.38 76 ILE B CA 1
ATOM 2164 C C . ILE B 1 76 ? 1.603 -3.592 -1.44 1 95.38 76 ILE B C 1
ATOM 2166 O O . ILE B 1 76 ? 2.697 -3.027 -1.387 1 95.38 76 ILE B O 1
ATOM 2170 N N . GLY B 1 77 ? 1.396 -4.723 -2.008 1 97.75 77 GLY B N 1
ATOM 2171 C CA . GLY B 1 77 ? 2.502 -5.379 -2.689 1 97.75 77 GLY B CA 1
ATOM 2172 C C . GLY B 1 77 ? 3.047 -4.574 -3.854 1 97.75 77 GLY B C 1
ATOM 2173 O O . GLY B 1 77 ? 4.258 -4.379 -3.967 1 97.75 77 GLY B O 1
ATOM 2174 N N . VAL B 1 78 ? 2.17 -4.102 -4.688 1 97.62 78 VAL B N 1
ATOM 2175 C CA . VAL B 1 78 ? 2.535 -3.359 -5.891 1 97.62 78 VAL B CA 1
ATOM 2176 C C . VAL B 1 78 ? 3.268 -2.076 -5.508 1 97.62 78 VAL B C 1
ATOM 2178 O O . VAL B 1 78 ? 4.34 -1.781 -6.039 1 97.62 78 VAL B O 1
ATOM 2181 N N . SER B 1 79 ? 2.729 -1.336 -4.535 1 96.31 79 SER B N 1
ATOM 2182 C CA . SER B 1 79 ? 3.35 -0.081 -4.125 1 96.31 79 SER B CA 1
ATOM 2183 C C . SER B 1 79 ? 4.719 -0.321 -3.498 1 96.31 79 SER B C 1
ATOM 2185 O O . SER B 1 79 ? 5.66 0.44 -3.736 1 96.31 79 SER B O 1
ATOM 2187 N N . THR B 1 80 ? 4.824 -1.349 -2.684 1 97.56 80 THR B N 1
ATOM 2188 C CA . THR B 1 80 ? 6.098 -1.685 -2.057 1 97.56 80 THR B CA 1
ATOM 2189 C C . THR B 1 80 ? 7.133 -2.074 -3.109 1 97.56 80 THR B C 1
ATOM 2191 O O . THR B 1 80 ? 8.266 -1.589 -3.082 1 97.56 80 THR B O 1
ATOM 2194 N N . ALA B 1 81 ? 6.711 -2.912 -4.031 1 98.44 81 ALA B N 1
ATOM 2195 C CA . ALA B 1 81 ? 7.598 -3.322 -5.117 1 98.44 81 ALA B CA 1
ATOM 2196 C C . ALA B 1 81 ? 8.062 -2.119 -5.93 1 98.44 81 ALA B C 1
ATOM 2198 O O . ALA B 1 81 ? 9.25 -1.998 -6.25 1 98.44 81 ALA B O 1
ATOM 2199 N N . GLN B 1 82 ? 7.145 -1.256 -6.254 1 97.44 82 GLN B N 1
ATOM 2200 C CA . GLN B 1 82 ? 7.473 -0.048 -7.004 1 97.44 82 GLN B CA 1
ATOM 2201 C C . GLN B 1 82 ? 8.492 0.802 -6.258 1 97.44 82 GLN B C 1
ATOM 2203 O O . GLN B 1 82 ? 9.477 1.264 -6.848 1 97.44 82 GLN B O 1
ATOM 2208 N N . ALA B 1 83 ? 8.258 0.985 -5.027 1 97.56 83 ALA B N 1
ATOM 2209 C CA . ALA B 1 83 ? 9.109 1.853 -4.215 1 97.56 83 ALA B CA 1
ATOM 2210 C C . ALA B 1 83 ? 10.523 1.295 -4.117 1 97.56 83 ALA B C 1
ATOM 2212 O O . ALA B 1 83 ? 11.5 2.023 -4.309 1 97.56 83 ALA B O 1
ATOM 2213 N N . LEU B 1 84 ? 10.641 0.021 -3.809 1 97.88 84 LEU B N 1
ATOM 2214 C CA . LEU B 1 84 ? 11.953 -0.611 -3.715 1 97.88 84 LEU B CA 1
ATOM 2215 C C . LEU B 1 84 ? 12.703 -0.517 -5.043 1 97.88 84 LEU B C 1
ATOM 2217 O O . LEU B 1 84 ? 13.891 -0.187 -5.07 1 97.88 84 LEU B O 1
ATOM 2221 N N . ALA B 1 85 ? 11.969 -0.842 -6.125 1 98.06 85 ALA B N 1
ATOM 2222 C CA . ALA B 1 85 ? 12.57 -0.821 -7.453 1 98.06 85 ALA B CA 1
ATOM 2223 C C . ALA B 1 85 ? 13.008 0.59 -7.836 1 98.06 85 ALA B C 1
ATOM 2225 O O . ALA B 1 85 ? 14.086 0.782 -8.398 1 98.06 85 ALA B O 1
ATOM 2226 N N . MET B 1 86 ? 12.164 1.538 -7.555 1 95.75 86 MET B N 1
ATOM 2227 C CA . MET B 1 86 ? 12.484 2.928 -7.867 1 95.75 86 MET B CA 1
ATOM 2228 C C . MET B 1 86 ? 13.719 3.391 -7.102 1 95.75 86 MET B C 1
ATOM 2230 O O . MET B 1 86 ? 14.602 4.035 -7.668 1 95.75 86 MET B O 1
ATOM 2234 N N . ALA B 1 87 ? 13.773 3.074 -5.828 1 95.62 87 ALA B 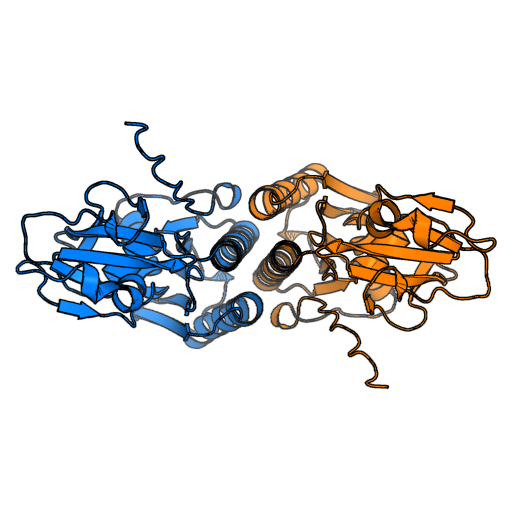N 1
ATOM 2235 C CA . ALA B 1 87 ? 14.867 3.518 -4.965 1 95.62 87 ALA B CA 1
ATOM 2236 C C . ALA B 1 87 ? 16.203 2.996 -5.473 1 95.62 87 ALA B C 1
ATOM 2238 O O . ALA B 1 87 ? 17.25 3.641 -5.285 1 95.62 87 ALA B O 1
ATOM 2239 N N . ARG B 1 88 ? 16.156 1.867 -6.238 1 94.69 88 ARG B N 1
ATOM 2240 C CA . ARG B 1 88 ? 17.391 1.219 -6.633 1 94.69 88 ARG B CA 1
ATOM 2241 C C . ARG B 1 88 ? 17.547 1.19 -8.148 1 94.69 88 ARG B C 1
ATOM 2243 O O . ARG B 1 88 ? 18.531 0.671 -8.68 1 94.69 88 ARG B O 1
ATOM 2250 N N . GLY B 1 89 ? 16.562 1.747 -8.844 1 94.69 89 GLY B N 1
ATOM 2251 C CA . GLY B 1 89 ? 16.594 1.764 -10.297 1 94.69 89 GLY B CA 1
ATOM 2252 C C . GLY B 1 89 ? 16.531 0.379 -10.914 1 94.69 89 GLY B C 1
ATOM 2253 O O . GLY B 1 89 ? 17.312 0.058 -11.82 1 94.69 89 GLY B O 1
ATOM 2254 N N . LEU B 1 90 ? 15.695 -0.483 -10.375 1 97.75 90 LEU B N 1
ATOM 2255 C CA . LEU B 1 90 ? 15.633 -1.879 -10.797 1 97.75 90 LEU B CA 1
ATOM 2256 C C . LEU B 1 90 ? 14.438 -2.113 -11.719 1 97.75 90 LEU B C 1
ATOM 2258 O O . LEU B 1 90 ? 13.391 -1.482 -11.562 1 97.75 90 LEU B O 1
ATOM 2262 N N . PRO B 1 91 ? 14.539 -3.047 -12.695 1 98.56 91 PRO B N 1
ATOM 2263 C CA . PRO B 1 91 ? 13.352 -3.488 -13.43 1 98.56 91 PRO B CA 1
ATOM 2264 C C . PRO B 1 91 ? 12.383 -4.281 -12.562 1 98.56 91 PRO B C 1
ATOM 2266 O O . PRO B 1 91 ? 12.789 -4.91 -11.586 1 98.56 91 PRO B O 1
ATOM 2269 N N . VAL B 1 92 ? 11.125 -4.242 -12.945 1 98.81 92 VAL B N 1
ATOM 2270 C CA . VAL B 1 92 ? 10.086 -4.973 -12.227 1 98.81 92 VAL B CA 1
ATOM 2271 C C . VAL B 1 92 ? 9.398 -5.957 -13.164 1 98.81 92 VAL B C 1
ATOM 2273 O O . VAL B 1 92 ? 9.156 -5.641 -14.336 1 98.81 92 VAL B O 1
ATOM 2276 N N . TYR B 1 93 ? 9.148 -7.102 -12.688 1 98.88 93 TYR B N 1
ATOM 2277 C CA . TYR B 1 93 ? 8.43 -8.133 -13.43 1 98.88 93 TYR B CA 1
ATOM 2278 C C . TYR B 1 93 ? 7.074 -8.414 -12.797 1 98.88 93 TYR B C 1
ATOM 2280 O O . TYR B 1 93 ? 6.992 -9.109 -11.781 1 98.88 93 TYR B O 1
ATOM 2288 N N . PRO B 1 94 ? 5.957 -7.871 -13.367 1 98.88 94 PRO B N 1
ATOM 2289 C CA . PRO B 1 94 ? 4.629 -8.242 -12.875 1 98.88 94 PRO B CA 1
ATOM 2290 C C . PRO B 1 94 ? 4.254 -9.68 -13.195 1 98.88 94 PRO B C 1
ATOM 2292 O O . PRO B 1 94 ? 4.543 -10.164 -14.297 1 98.88 94 PRO B O 1
ATOM 2295 N N . VAL B 1 95 ? 3.684 -10.352 -12.266 1 98.81 95 VAL B N 1
ATOM 2296 C CA . VAL B 1 95 ? 3.252 -11.734 -12.438 1 98.81 95 VAL B CA 1
ATOM 2297 C C . VAL B 1 95 ? 1.811 -11.891 -11.961 1 98.81 95 VAL B C 1
ATOM 2299 O O . VAL B 1 95 ? 1.454 -11.414 -10.883 1 98.81 95 VAL B O 1
ATOM 2302 N N . SER B 1 96 ? 0.946 -12.484 -12.75 1 98.69 96 SER B N 1
ATOM 2303 C CA . SER B 1 96 ? -0.404 -12.82 -12.305 1 98.69 96 SER B CA 1
ATOM 2304 C C . SER B 1 96 ? -0.375 -13.703 -11.062 1 98.69 96 SER B C 1
ATOM 2306 O O . SER B 1 96 ? 0.329 -14.711 -11.023 1 98.69 96 SER B O 1
ATOM 2308 N N . SER B 1 97 ? -1.186 -13.305 -10.102 1 98.75 97 SER B N 1
ATOM 2309 C CA . SER B 1 97 ? -1.246 -14.125 -8.891 1 98.75 97 SER B CA 1
ATOM 2310 C C . SER B 1 97 ? -1.927 -15.461 -9.164 1 98.75 97 SER B C 1
ATOM 2312 O O . SER B 1 97 ? -1.633 -16.469 -8.508 1 98.75 97 SER B O 1
ATOM 2314 N N . LEU B 1 98 ? -2.805 -15.539 -10.156 1 98.69 98 LEU B N 1
ATOM 2315 C CA . LEU B 1 98 ? -3.381 -16.812 -10.57 1 98.69 98 LEU B CA 1
ATOM 2316 C C . LEU B 1 98 ? -2.326 -17.703 -11.227 1 98.69 98 LEU B C 1
ATOM 2318 O O . LEU B 1 98 ? -2.293 -18.906 -10.992 1 98.69 98 LEU B O 1
ATOM 2322 N N . GLN B 1 99 ? -1.515 -17.078 -12.062 1 98.75 99 GLN B N 1
ATOM 2323 C CA . GLN B 1 99 ? -0.44 -17.844 -12.68 1 98.75 99 GLN B CA 1
ATOM 2324 C C . GLN B 1 99 ? 0.554 -18.344 -11.633 1 98.75 99 GLN B C 1
ATOM 2326 O O . GLN B 1 99 ? 1.012 -19.484 -11.703 1 98.75 99 GLN B O 1
ATOM 2331 N N . ALA B 1 100 ? 0.867 -17.484 -10.719 1 98.81 100 ALA B N 1
ATOM 2332 C CA . ALA B 1 100 ? 1.756 -17.875 -9.633 1 98.81 100 ALA B CA 1
ATOM 2333 C C . ALA B 1 100 ? 1.16 -19.031 -8.828 1 98.81 100 ALA B C 1
ATOM 2335 O O . ALA B 1 100 ? 1.874 -19.953 -8.438 1 98.81 100 ALA B O 1
ATOM 2336 N N . LEU B 1 101 ? -0.094 -18.938 -8.57 1 98.69 101 LEU B N 1
ATOM 2337 C CA . LEU B 1 101 ? -0.793 -20.016 -7.895 1 98.69 101 LEU B CA 1
ATOM 2338 C C . LEU B 1 101 ? -0.646 -21.328 -8.664 1 98.69 101 LEU B C 1
ATOM 2340 O O . LEU B 1 101 ? -0.267 -22.359 -8.094 1 98.69 101 LEU B O 1
ATOM 2344 N N . ALA B 1 102 ? -0.887 -21.281 -9.938 1 98.62 102 ALA B N 1
ATOM 2345 C CA . ALA B 1 102 ? -0.788 -22.469 -10.789 1 98.62 102 ALA B CA 1
ATOM 2346 C C . ALA B 1 102 ? 0.629 -23.047 -10.773 1 98.62 102 ALA B C 1
ATOM 2348 O O . ALA B 1 102 ? 0.822 -24.25 -10.898 1 98.62 102 ALA B O 1
ATOM 2349 N N . ALA B 1 103 ? 1.601 -22.219 -10.57 1 98.19 103 ALA B N 1
ATOM 2350 C CA . ALA B 1 103 ? 3.008 -22.609 -10.633 1 98.19 103 ALA B CA 1
ATOM 2351 C C . ALA B 1 103 ? 3.436 -23.312 -9.352 1 98.19 103 ALA B C 1
ATOM 2353 O O . ALA B 1 103 ? 4.566 -23.797 -9.25 1 98.19 103 ALA B O 1
ATOM 2354 N N . THR B 1 104 ? 2.549 -23.359 -8.352 1 97.25 104 THR B N 1
ATOM 2355 C CA . THR B 1 104 ? 2.924 -23.953 -7.074 1 97.25 104 THR B CA 1
ATOM 2356 C C . THR B 1 104 ? 2.805 -25.484 -7.133 1 97.25 104 THR B C 1
ATOM 2358 O O . THR B 1 104 ? 3.254 -26.172 -6.219 1 97.25 104 THR B O 1
ATOM 2361 N N . VAL B 1 105 ? 2.207 -26.016 -8.156 1 95.81 105 VAL B N 1
ATOM 2362 C CA . VAL B 1 105 ? 2.012 -27.453 -8.25 1 95.81 105 VAL B CA 1
ATOM 2363 C C . VAL B 1 105 ? 2.59 -27.969 -9.57 1 95.81 105 VAL B C 1
ATOM 2365 O O . VAL B 1 105 ? 2.674 -27.219 -10.547 1 95.81 105 VAL B O 1
ATOM 2368 N N . PRO B 1 106 ? 2.928 -29.188 -9.586 1 94 106 PRO B N 1
ATOM 2369 C CA . PRO B 1 106 ? 3.523 -29.75 -10.797 1 94 106 PRO B CA 1
ATOM 2370 C C . PRO B 1 106 ? 2.48 -30.297 -11.781 1 94 106 PRO B C 1
ATOM 2372 O O . PRO B 1 106 ? 2.83 -30.766 -12.859 1 94 106 PRO B O 1
ATOM 2375 N N . GLN B 1 107 ? 1.171 -30.203 -11.477 1 95.25 107 GLN B N 1
ATOM 2376 C CA . GLN B 1 107 ? 0.124 -30.75 -12.344 1 95.25 107 GLN B CA 1
ATOM 2377 C C . GLN B 1 107 ? 0.156 -30.094 -13.719 1 95.25 107 GLN B C 1
ATOM 2379 O O . GLN B 1 107 ? 0.322 -28.875 -13.828 1 95.25 107 GLN B O 1
ATOM 2384 N N . PRO B 1 108 ? 0.024 -30.859 -14.766 1 95.88 108 PRO B N 1
ATOM 2385 C CA . PRO B 1 108 ? 0.136 -30.328 -16.125 1 95.88 108 PRO B CA 1
ATOM 2386 C C . PRO B 1 108 ? -1.005 -29.391 -16.5 1 95.88 108 PRO B C 1
ATOM 2388 O O . PRO B 1 108 ? -0.821 -28.469 -17.297 1 95.88 108 PRO B O 1
ATOM 2391 N N . LEU B 1 109 ? -2.213 -29.672 -15.992 1 97.62 109 LEU B N 1
ATOM 2392 C CA . LEU B 1 109 ? -3.402 -28.859 -16.25 1 97.62 109 LEU B CA 1
ATOM 2393 C C . LEU B 1 109 ? -4.043 -28.406 -14.953 1 97.62 109 LEU B C 1
ATOM 2395 O O . LEU B 1 109 ? -4.398 -29.219 -14.102 1 97.62 109 LEU B O 1
ATOM 2399 N N . VAL B 1 110 ? -4.156 -27.078 -14.82 1 98.12 110 VAL B N 1
ATOM 2400 C CA . VAL B 1 110 ? -4.594 -26.531 -13.539 1 98.12 110 VAL B CA 1
ATOM 2401 C C . VAL B 1 110 ? -5.754 -25.562 -13.766 1 98.12 110 VAL B C 1
ATOM 2403 O O . VAL B 1 110 ? -5.711 -24.734 -14.672 1 98.12 110 VAL B O 1
ATOM 2406 N N . LEU B 1 111 ? -6.828 -25.734 -13.023 1 98.12 111 LEU B N 1
ATOM 2407 C CA . LEU B 1 111 ? -7.902 -24.766 -12.875 1 98.12 111 LEU B CA 1
ATOM 2408 C C . LEU B 1 111 ? -7.699 -23.922 -11.625 1 98.12 111 LEU B C 1
ATOM 2410 O O . LEU B 1 111 ? -8.047 -24.344 -10.523 1 98.12 111 LEU B O 1
ATOM 2414 N N . ALA B 1 112 ? -7.109 -22.734 -11.773 1 98.56 112 ALA B N 1
ATOM 2415 C CA . ALA B 1 112 ? -6.812 -21.875 -10.641 1 98.56 112 ALA B CA 1
ATOM 2416 C C . ALA B 1 112 ? -8.008 -20.984 -10.305 1 98.56 112 ALA B C 1
ATOM 2418 O O . ALA B 1 112 ? -8.641 -20.406 -11.203 1 98.56 112 ALA B O 1
ATOM 2419 N N . ALA B 1 113 ? -8.328 -20.922 -9.078 1 98.31 113 ALA B N 1
ATOM 2420 C CA . ALA B 1 113 ? -9.43 -20.078 -8.641 1 98.31 113 ALA B CA 1
ATOM 2421 C C . ALA B 1 113 ? -9.141 -19.469 -7.27 1 98.31 113 ALA B C 1
ATOM 2423 O O . ALA B 1 113 ? -8.766 -20.172 -6.336 1 98.31 113 ALA B O 1
ATOM 2424 N N . LEU B 1 114 ? -9.258 -18.203 -7.164 1 97.81 114 LEU B N 1
ATOM 2425 C CA . LEU B 1 114 ? -9.156 -17.484 -5.898 1 97.81 114 LEU B CA 1
ATOM 2426 C C . LEU B 1 114 ? -10.5 -16.875 -5.512 1 97.81 114 LEU B C 1
ATOM 2428 O O . LEU B 1 114 ? -11.211 -16.344 -6.359 1 97.81 114 LEU B O 1
ATOM 2432 N N . ASP B 1 115 ? -10.773 -17.031 -4.25 1 96.81 115 ASP B N 1
ATOM 2433 C CA . ASP B 1 115 ? -12 -16.422 -3.754 1 96.81 115 ASP B CA 1
ATOM 2434 C C . ASP B 1 115 ? -11.938 -14.891 -3.857 1 96.81 115 ASP B C 1
ATOM 2436 O O . ASP B 1 115 ? -11.062 -14.258 -3.262 1 96.81 115 ASP B O 1
ATOM 2440 N N . ALA B 1 116 ? -12.789 -14.289 -4.664 1 94.88 116 ALA B N 1
ATOM 2441 C CA . ALA B 1 116 ? -12.852 -12.844 -4.852 1 94.88 116 ALA B CA 1
ATOM 2442 C C . ALA B 1 116 ? -13.789 -12.195 -3.834 1 94.88 116 ALA B C 1
ATOM 2444 O O . ALA B 1 116 ? -14.094 -11 -3.934 1 94.88 116 ALA B O 1
ATOM 2445 N N . ARG B 1 117 ? -14.336 -12.867 -2.947 1 89.38 117 ARG B N 1
ATOM 2446 C CA . ARG B 1 117 ? -15.328 -12.438 -1.963 1 89.38 117 ARG B CA 1
ATOM 2447 C C . ARG B 1 117 ? -16.641 -12.07 -2.637 1 89.38 117 ARG B C 1
ATOM 2449 O O . ARG B 1 117 ? -16.766 -12.156 -3.859 1 89.38 117 ARG B O 1
ATOM 2456 N N . LYS B 1 118 ? -17.766 -11.852 -1.804 1 89.56 118 LYS B N 1
ATOM 2457 C CA . LYS B 1 118 ? -19.094 -11.422 -2.223 1 89.56 118 LYS B CA 1
ATOM 2458 C C . LYS B 1 118 ? -19.672 -12.367 -3.27 1 89.56 118 LYS B C 1
ATOM 2460 O O . LYS B 1 118 ? -20.328 -11.93 -4.219 1 89.56 118 LYS B O 1
ATOM 2465 N N . GLY B 1 119 ? -19.266 -13.602 -3.209 1 93.56 119 GLY B N 1
ATOM 2466 C CA . GLY B 1 119 ? -19.828 -14.625 -4.07 1 93.56 119 GLY B CA 1
ATOM 2467 C C . GLY B 1 119 ? -19.203 -14.664 -5.449 1 93.56 119 GLY B C 1
ATOM 2468 O O . GLY B 1 119 ? -19.812 -15.133 -6.406 1 93.56 119 GLY B O 1
ATOM 2469 N N . GLU B 1 120 ? -18.062 -14.117 -5.594 1 96.31 120 GLU B N 1
ATOM 2470 C CA . GLU B 1 120 ? -17.359 -14.141 -6.871 1 96.31 120 GLU B CA 1
ATOM 2471 C C . GLU B 1 120 ? -16.016 -14.867 -6.75 1 96.31 120 GLU B C 1
ATOM 2473 O O . GLU B 1 120 ? -15.539 -15.117 -5.641 1 96.31 120 GLU B O 1
ATOM 2478 N N . VAL B 1 121 ? -15.523 -15.258 -7.91 1 97.62 121 VAL B N 1
ATOM 2479 C CA . VAL B 1 121 ? -14.234 -15.938 -7.953 1 97.62 121 VAL B CA 1
ATOM 2480 C C . VAL B 1 121 ? -13.398 -15.383 -9.102 1 97.62 121 VAL B C 1
ATOM 2482 O O . VAL B 1 121 ? -13.922 -15.07 -10.172 1 97.62 121 VAL B O 1
ATOM 2485 N N . TYR B 1 122 ? -12.117 -15.234 -8.828 1 97.94 122 TYR B N 1
ATOM 2486 C CA . TYR B 1 122 ? -11.148 -15.07 -9.906 1 97.94 122 TYR B CA 1
ATOM 2487 C C . TYR B 1 122 ? -10.711 -16.422 -10.461 1 97.94 122 TYR B C 1
ATOM 2489 O O . TYR B 1 122 ? -10.367 -17.328 -9.695 1 97.94 122 TYR B O 1
ATOM 2497 N N . THR B 1 123 ? -10.688 -16.531 -11.766 1 97.69 123 THR B N 1
ATOM 2498 C CA . THR B 1 123 ? -10.367 -17.844 -12.32 1 97.69 123 THR B CA 1
ATOM 2499 C C . THR B 1 123 ? -9.391 -17.719 -13.492 1 97.69 123 THR B C 1
ATOM 2501 O O . THR B 1 123 ? -9.375 -16.688 -14.18 1 97.69 123 THR B O 1
ATOM 2504 N N . GLY B 1 124 ? -8.578 -18.672 -13.641 1 97.81 124 GLY B N 1
ATOM 2505 C CA . GLY B 1 124 ? -7.688 -18.844 -14.781 1 97.81 124 GLY B CA 1
ATOM 2506 C C . GLY B 1 124 ? -7.422 -20.312 -15.102 1 97.81 124 GLY B C 1
ATOM 2507 O O . GLY B 1 124 ? -7.371 -21.156 -14.195 1 97.81 124 GLY B O 1
ATOM 2508 N N . VAL B 1 125 ? -7.324 -20.609 -16.406 1 98.06 125 VAL B N 1
ATOM 2509 C CA . VAL B 1 125 ? -7.027 -21.953 -16.891 1 98.06 125 VAL B CA 1
ATOM 2510 C C . VAL B 1 125 ? -5.586 -22.016 -17.391 1 98.06 125 VAL B C 1
ATOM 2512 O O . VAL B 1 125 ? -5.184 -21.219 -18.234 1 98.06 125 VAL B O 1
ATOM 2515 N N . PHE B 1 126 ? -4.852 -23.031 -16.766 1 98.5 126 PHE B N 1
ATOM 2516 C CA . PHE B 1 126 ? -3.426 -23.047 -17.078 1 98.5 126 PHE B CA 1
ATOM 2517 C C . PHE B 1 126 ? -2.977 -24.438 -17.531 1 98.5 126 PHE B C 1
ATOM 2519 O O . PHE B 1 126 ? -3.393 -25.438 -16.953 1 98.5 126 PHE B O 1
ATOM 2526 N N . GLY B 1 127 ? -2.182 -24.453 -18.547 1 97.88 127 GLY B N 1
ATOM 2527 C CA . GLY B 1 127 ? -1.427 -25.641 -18.938 1 97.88 127 GLY B CA 1
ATOM 2528 C C . GLY B 1 127 ? 0.075 -25.438 -18.828 1 97.88 127 GLY B C 1
ATOM 2529 O O . GLY B 1 127 ? 0.611 -24.422 -19.281 1 97.88 127 GLY B O 1
ATOM 2530 N N . GLN B 1 128 ? 0.758 -26.375 -18.156 1 96.19 128 GLN B N 1
ATOM 2531 C CA . GLN B 1 128 ? 2.207 -26.266 -18.031 1 96.19 128 GLN B CA 1
ATOM 2532 C C . GLN B 1 128 ? 2.898 -26.484 -19.375 1 96.19 128 GLN B C 1
ATOM 2534 O O . GLN B 1 128 ? 2.506 -27.375 -20.141 1 96.19 128 GLN B O 1
ATOM 2539 N N . ASP B 1 129 ? 3.889 -25.656 -19.672 1 95.38 129 ASP B N 1
ATOM 2540 C CA . ASP B 1 129 ? 4.668 -25.875 -20.875 1 95.38 129 ASP B CA 1
ATOM 2541 C C . ASP B 1 129 ? 5.832 -26.828 -20.625 1 95.38 129 ASP B C 1
ATOM 2543 O O . ASP B 1 129 ? 5.895 -27.484 -19.562 1 95.38 129 ASP B O 1
ATOM 2547 N N . ALA B 1 130 ? 6.746 -27 -21.594 1 92.44 130 ALA B N 1
ATOM 2548 C CA . ALA B 1 130 ? 7.82 -28 -21.531 1 92.44 130 ALA B CA 1
ATOM 2549 C C . ALA B 1 130 ? 8.773 -27.688 -20.375 1 92.44 130 ALA B C 1
ATOM 2551 O O . ALA B 1 130 ? 9.445 -28.578 -19.859 1 92.44 130 ALA B O 1
ATOM 2552 N N . GLN B 1 131 ? 8.805 -26.422 -19.906 1 91.31 131 GLN B N 1
ATOM 2553 C CA . GLN B 1 131 ? 9.711 -26.016 -18.844 1 91.31 131 GLN B CA 1
ATOM 2554 C C . GLN B 1 131 ? 8.992 -26 -17.5 1 91.31 131 GLN B C 1
ATOM 2556 O O . GLN B 1 131 ? 9.562 -25.562 -16.484 1 91.31 131 GLN B O 1
ATOM 2561 N N . GLY B 1 132 ? 7.785 -26.438 -17.469 1 93.56 132 GLY B N 1
ATOM 2562 C CA . GLY B 1 132 ? 7.027 -26.469 -16.234 1 93.56 132 GLY B CA 1
ATOM 2563 C C . GLY B 1 132 ? 6.422 -25.125 -15.867 1 93.56 132 GLY B C 1
ATOM 2564 O O . GLY B 1 132 ? 6.098 -24.891 -14.703 1 93.56 132 GLY B O 1
ATOM 2565 N N . ILE B 1 133 ? 6.348 -24.234 -16.797 1 97 133 ILE B N 1
ATOM 2566 C CA . ILE B 1 133 ? 5.773 -22.922 -16.594 1 97 133 ILE B CA 1
ATOM 2567 C C . ILE B 1 133 ? 4.297 -22.922 -16.984 1 97 133 ILE B C 1
ATOM 2569 O O . ILE B 1 133 ? 3.951 -23.266 -18.109 1 97 133 ILE B O 1
ATOM 2573 N N . PRO B 1 134 ? 3.428 -22.578 -16.031 1 98.44 134 PRO B N 1
ATOM 2574 C CA . PRO B 1 134 ? 2.014 -22.516 -16.406 1 98.44 134 PRO B CA 1
ATOM 2575 C C . PRO B 1 134 ? 1.712 -21.422 -17.422 1 98.44 134 PRO B C 1
ATOM 2577 O O . PRO B 1 134 ? 2.068 -20.266 -17.203 1 98.44 134 PRO B O 1
ATOM 2580 N N . ARG B 1 135 ? 1.067 -21.797 -18.469 1 98 135 ARG B N 1
ATOM 2581 C CA . ARG B 1 135 ? 0.625 -20.859 -19.516 1 98 135 ARG B CA 1
ATOM 2582 C C . ARG B 1 135 ? -0.893 -20.719 -19.5 1 98 135 ARG B C 1
ATOM 2584 O O . ARG B 1 135 ? -1.619 -21.719 -19.5 1 98 135 ARG B O 1
ATOM 2591 N N . LEU B 1 136 ? -1.314 -19.453 -19.469 1 97.81 136 LEU B N 1
ATOM 2592 C CA . LEU B 1 136 ? -2.742 -19.156 -19.453 1 97.81 136 LEU B CA 1
ATOM 2593 C C . LEU B 1 136 ? -3.418 -19.625 -20.734 1 97.81 136 LEU B C 1
ATOM 2595 O O . LEU B 1 136 ? -2.918 -19.359 -21.828 1 97.81 136 LEU B O 1
ATOM 2599 N N . ARG B 1 137 ? -4.438 -20.375 -20.594 1 96.44 137 ARG B N 1
ATOM 2600 C CA . ARG B 1 137 ? -5.336 -20.703 -21.688 1 96.44 137 ARG B CA 1
ATOM 2601 C C . ARG B 1 137 ? -6.586 -19.828 -21.656 1 96.44 137 ARG B C 1
ATOM 2603 O O . ARG B 1 137 ? -7.379 -19.906 -20.719 1 96.44 137 ARG B O 1
ATOM 2610 N N . GLY B 1 138 ? -6.781 -19.016 -22.672 1 94.62 138 GLY B N 1
ATOM 2611 C CA . GLY B 1 138 ? -7.863 -18.047 -22.656 1 94.62 138 GLY B CA 1
ATOM 2612 C C . GLY B 1 138 ? -7.539 -16.797 -21.844 1 94.62 138 GLY B C 1
ATOM 2613 O O . GLY B 1 138 ? -6.465 -16.219 -21.984 1 94.62 138 GLY B O 1
ATOM 2614 N N . THR B 1 139 ? -8.539 -16.328 -21 1 95.38 139 THR B N 1
ATOM 2615 C CA . THR B 1 139 ? -8.352 -15.117 -20.203 1 95.38 139 THR B CA 1
ATOM 2616 C C . THR B 1 139 ? -8.688 -15.391 -18.75 1 95.38 139 THR B C 1
ATOM 2618 O O . THR B 1 139 ? -9.406 -16.344 -18.422 1 95.38 139 THR B O 1
ATOM 2621 N N . GLU B 1 140 ? -8.055 -14.648 -17.875 1 96.94 140 GLU B N 1
ATOM 2622 C CA . GLU B 1 140 ? -8.492 -14.633 -16.484 1 96.94 140 GLU B CA 1
ATOM 2623 C C . GLU B 1 140 ? -9.828 -13.914 -16.344 1 96.94 140 GLU B C 1
ATOM 2625 O O . GLU B 1 140 ? -10.109 -12.953 -17.062 1 96.94 140 GLU B O 1
ATOM 2630 N N . LYS B 1 141 ? -10.625 -14.383 -15.43 1 96.06 141 LYS B N 1
ATOM 2631 C CA . LYS B 1 141 ? -11.969 -13.828 -15.305 1 96.06 141 LYS B CA 1
ATOM 2632 C C . LYS B 1 141 ? -12.367 -13.68 -13.836 1 96.06 141 LYS B C 1
ATOM 2634 O O . LYS B 1 141 ? -11.797 -14.328 -12.961 1 96.06 141 LYS B O 1
ATOM 2639 N N . VAL B 1 142 ? -13.25 -12.773 -13.609 1 97.19 142 VAL B N 1
ATOM 2640 C CA . VAL B 1 142 ? -13.984 -12.695 -12.344 1 97.19 142 VAL B CA 1
ATOM 2641 C C . VAL B 1 142 ? -15.477 -12.898 -12.602 1 97.19 142 VAL B C 1
ATOM 2643 O O . VAL B 1 142 ? -16.031 -12.32 -13.531 1 97.19 142 VAL B O 1
ATOM 2646 N N . CYS B 1 143 ? -16.078 -13.781 -11.906 1 96.5 143 CYS B N 1
ATOM 2647 C CA . CYS B 1 143 ? -17.484 -14.102 -12.109 1 96.5 143 CYS B CA 1
ATOM 2648 C C . CYS B 1 143 ? -18.062 -14.852 -10.914 1 96.5 143 CYS B C 1
ATOM 2650 O O . CYS B 1 143 ? -17.328 -15.203 -9.992 1 96.5 143 CYS B O 1
ATOM 2652 N N . ALA B 1 144 ? -19.328 -15.008 -11.016 1 96.94 144 ALA B N 1
ATOM 2653 C CA . ALA B 1 144 ? -19.953 -15.891 -10.039 1 96.94 144 ALA B CA 1
ATOM 2654 C C . ALA B 1 144 ? -19.484 -17.328 -10.219 1 96.94 144 ALA B C 1
ATOM 2656 O O . ALA B 1 144 ? -19.25 -17.781 -11.344 1 96.94 144 ALA B O 1
ATOM 2657 N N . PRO B 1 145 ? -19.422 -18.047 -9.117 1 96.56 145 PRO B N 1
ATOM 2658 C CA . PRO B 1 145 ? -18.953 -19.438 -9.219 1 96.56 145 PRO B CA 1
ATOM 2659 C C . PRO B 1 145 ? -19.766 -20.25 -10.219 1 96.56 145 PRO B C 1
ATOM 2661 O O . PRO B 1 145 ? -19.219 -21.109 -10.914 1 96.56 145 PRO B O 1
ATOM 2664 N N . GLU B 1 146 ? -21.016 -19.984 -10.328 1 94.88 146 GLU B N 1
ATOM 2665 C CA . GLU B 1 146 ? -21.906 -20.734 -11.219 1 94.88 146 GLU B CA 1
ATOM 2666 C C . GLU B 1 146 ? -21.594 -20.438 -12.68 1 94.88 146 GLU B C 1
ATOM 2668 O O . GLU B 1 146 ? -21.953 -21.219 -13.57 1 94.88 146 GLU B O 1
ATOM 2673 N N . ALA B 1 147 ? -21 -19.312 -12.859 1 95.19 147 ALA B N 1
ATOM 2674 C CA . ALA B 1 147 ? -20.766 -18.859 -14.227 1 95.19 147 ALA B CA 1
ATOM 2675 C C . ALA B 1 147 ? -19.391 -19.328 -14.727 1 95.19 147 ALA B C 1
ATOM 2677 O O . ALA B 1 147 ? -19.031 -19.078 -15.883 1 95.19 147 ALA B O 1
ATOM 2678 N N . VAL B 1 148 ? -18.672 -19.984 -13.836 1 94.81 148 VAL B N 1
ATOM 2679 C CA . VAL B 1 148 ? -17.359 -20.453 -14.258 1 94.81 148 VAL B CA 1
ATOM 2680 C C . VAL B 1 148 ? -17.516 -21.516 -15.344 1 94.81 148 VAL B C 1
ATOM 2682 O O . VAL B 1 148 ? -18.281 -22.453 -15.188 1 94.81 148 VAL B O 1
ATOM 2685 N N . ASP B 1 149 ? -16.797 -21.312 -16.453 1 89.75 149 ASP B N 1
ATOM 2686 C CA . ASP B 1 149 ? -16.859 -22.25 -17.578 1 89.75 149 ASP B CA 1
ATOM 2687 C C . ASP B 1 149 ? -15.508 -22.938 -17.781 1 89.75 149 ASP B C 1
ATOM 2689 O O . ASP B 1 149 ? -14.719 -22.531 -18.625 1 89.75 149 ASP B O 1
ATOM 2693 N N . TRP B 1 150 ? -15.336 -24.016 -17.062 1 92.75 150 TRP B N 1
ATOM 2694 C CA . TRP B 1 150 ? -14.102 -24.781 -17.188 1 92.75 150 TRP B CA 1
ATOM 2695 C C . TRP B 1 150 ? -14.039 -25.531 -18.516 1 92.75 150 TRP B C 1
ATOM 2697 O O . TRP B 1 150 ? -15.078 -25.891 -19.078 1 92.75 150 TRP B O 1
ATOM 2707 N N . PRO B 1 151 ? -12.898 -25.75 -19 1 91.62 151 PRO B N 1
ATOM 2708 C CA . PRO B 1 151 ? -12.789 -26.484 -20.266 1 91.62 151 PRO B CA 1
ATOM 2709 C C . PRO B 1 151 ? -13.391 -27.875 -20.203 1 91.62 151 PRO B C 1
ATOM 2711 O O . PRO B 1 151 ? -13.289 -28.547 -19.172 1 91.62 151 PRO B O 1
ATOM 2714 N N . ASP B 1 152 ? -13.875 -28.375 -21.344 1 86.88 152 ASP B N 1
ATOM 2715 C CA . ASP B 1 152 ? -14.547 -29.672 -21.422 1 86.88 152 ASP B CA 1
ATOM 2716 C C . ASP B 1 152 ? -13.547 -30.797 -21.656 1 86.88 152 ASP B C 1
ATOM 2718 O O . ASP B 1 152 ? -13.875 -31.969 -21.469 1 86.88 152 ASP B O 1
ATOM 2722 N N . GLU B 1 153 ? -12.477 -30.438 -22.125 1 88.62 153 GLU B N 1
ATOM 2723 C CA . GLU B 1 153 ? -11.492 -31.469 -22.453 1 88.62 153 GLU B CA 1
ATOM 2724 C C . GLU B 1 153 ? -10.266 -31.359 -21.562 1 88.62 153 GLU B C 1
ATOM 2726 O O . GLU B 1 153 ? -9.82 -30.25 -21.25 1 88.62 153 GLU B O 1
ATOM 2731 N N . GLY B 1 154 ? -9.82 -32.531 -21.219 1 90 154 GLY B N 1
ATOM 2732 C CA . GLY B 1 154 ? -8.641 -32.594 -20.359 1 90 154 GLY B CA 1
ATOM 2733 C C . GLY B 1 154 ? -8.93 -33.125 -18.984 1 90 154 GLY B C 1
ATOM 2734 O O . GLY B 1 154 ? -10.086 -33.406 -18.641 1 90 154 GLY B O 1
ATOM 2735 N N . GLN B 1 155 ? -7.949 -33.469 -18.203 1 95.12 155 GLN B N 1
ATOM 2736 C CA . GLN B 1 155 ? -7.996 -33.844 -16.797 1 95.12 155 GLN B CA 1
ATOM 2737 C C . GLN B 1 155 ? -7.332 -32.781 -15.922 1 95.12 155 GLN B C 1
ATOM 2739 O O . GLN B 1 155 ? -6.113 -32.594 -15.969 1 95.12 155 GLN B O 1
ATOM 2744 N N . TRP B 1 156 ? -8.164 -32.219 -15.125 1 97.19 156 TRP B N 1
ATOM 2745 C CA . TRP B 1 156 ? -7.727 -30.953 -14.539 1 97.19 156 TRP B CA 1
ATOM 2746 C C . TRP B 1 156 ? -7.602 -31.062 -13.023 1 97.19 156 TRP B C 1
ATOM 2748 O O . TRP B 1 156 ? -8.305 -31.859 -12.398 1 97.19 156 TRP B O 1
ATOM 2758 N N . TRP B 1 157 ? -6.699 -30.344 -12.453 1 97.69 157 TRP B N 1
ATOM 2759 C CA . TRP B 1 157 ? -6.566 -30.172 -11.016 1 97.69 157 TRP B CA 1
ATOM 2760 C C . TRP B 1 157 ? -7.043 -28.797 -10.586 1 97.69 157 TRP B C 1
ATOM 2762 O O . TRP B 1 157 ? -6.602 -27.781 -11.133 1 97.69 157 TRP B O 1
ATOM 2772 N N . GLY B 1 158 ? -7.996 -28.734 -9.68 1 97.88 158 GLY B N 1
ATOM 2773 C CA . GLY B 1 158 ? -8.43 -27.469 -9.109 1 97.88 158 GLY B CA 1
ATOM 2774 C C . GLY B 1 158 ? -7.5 -26.938 -8.031 1 97.88 158 GLY B C 1
ATOM 2775 O O . GLY B 1 158 ? -7.004 -27.719 -7.211 1 97.88 158 GLY B O 1
ATOM 2776 N N . LEU B 1 159 ? -7.293 -25.625 -8.062 1 98.06 159 LEU B N 1
ATOM 2777 C CA . LEU B 1 159 ? -6.301 -25.094 -7.133 1 98.06 159 LEU B CA 1
ATOM 2778 C C . LEU B 1 159 ? -6.695 -23.703 -6.652 1 98.06 159 LEU B C 1
ATOM 2780 O O . LEU B 1 159 ? -7.035 -22.844 -7.461 1 98.06 159 LEU B O 1
ATOM 2784 N N . GLY B 1 160 ? -6.609 -23.516 -5.312 1 98.19 160 GLY B N 1
ATOM 2785 C CA . GLY B 1 160 ? -6.75 -22.188 -4.766 1 98.19 160 GLY B CA 1
ATOM 2786 C C . GLY B 1 160 ? -7.957 -22.031 -3.857 1 98.19 160 GLY B C 1
ATOM 2787 O O . GLY B 1 160 ? -8.781 -22.938 -3.76 1 98.19 160 GLY B O 1
ATOM 2788 N N . THR B 1 161 ? -8.117 -20.891 -3.258 1 97.38 161 THR B N 1
ATOM 2789 C CA . THR B 1 161 ? -9.117 -20.641 -2.223 1 97.38 161 THR B CA 1
ATOM 2790 C C . THR B 1 161 ? -10.523 -20.672 -2.809 1 97.38 161 THR B C 1
ATOM 2792 O O . THR B 1 161 ? -11.492 -20.906 -2.088 1 97.38 161 THR B O 1
ATOM 2795 N N . GLY B 1 162 ? -10.617 -20.328 -4.137 1 97.5 162 GLY B N 1
ATOM 2796 C CA . GLY B 1 162 ? -11.914 -20.484 -4.781 1 97.5 162 GLY B CA 1
ATOM 2797 C C . GLY B 1 162 ? -12.445 -21.906 -4.707 1 97.5 162 GLY B C 1
ATOM 2798 O O . GLY B 1 162 ? -13.648 -22.109 -4.539 1 97.5 162 GLY B O 1
ATOM 2799 N N . TRP B 1 163 ? -11.594 -22.859 -4.902 1 97.06 163 TRP B N 1
ATOM 2800 C CA . TRP B 1 163 ? -11.984 -24.266 -4.832 1 97.06 163 TRP B CA 1
ATOM 2801 C C . TRP B 1 163 ? -12.344 -24.656 -3.404 1 97.06 163 TRP B C 1
ATOM 2803 O O . TRP B 1 163 ? -13.203 -25.516 -3.189 1 97.06 163 TRP B O 1
ATOM 2813 N N . HIS B 1 164 ? -11.641 -24.094 -2.48 1 95.38 164 HIS B N 1
ATOM 2814 C CA . HIS B 1 164 ? -12.031 -24.312 -1.091 1 95.38 164 HIS B CA 1
ATOM 2815 C C . HIS B 1 164 ? -13.477 -23.891 -0.851 1 95.38 164 HIS B C 1
ATOM 2817 O O . HIS B 1 164 ? -14.242 -24.625 -0.22 1 95.38 164 HIS B O 1
ATOM 2823 N N . ALA B 1 165 ? -13.828 -22.797 -1.374 1 95.19 165 ALA B N 1
ATOM 2824 C CA . ALA B 1 165 ? -15.125 -22.188 -1.111 1 95.19 165 ALA B CA 1
ATOM 2825 C C . ALA B 1 165 ? -16.219 -22.812 -1.98 1 95.19 165 ALA B C 1
ATOM 2827 O O . ALA B 1 165 ? -17.359 -22.969 -1.541 1 95.19 165 ALA B O 1
ATOM 2828 N N . TYR B 1 166 ? -15.891 -23.25 -3.217 1 95.38 166 TYR B N 1
ATOM 2829 C CA . TYR B 1 166 ? -16.969 -23.484 -4.168 1 95.38 166 TYR B CA 1
ATOM 2830 C C . TYR B 1 166 ? -16.781 -24.812 -4.898 1 95.38 166 TYR B C 1
ATOM 2832 O O . TYR B 1 166 ? -17.438 -25.078 -5.91 1 95.38 166 TYR B O 1
ATOM 2840 N N . HIS B 1 167 ? -15.938 -25.672 -4.469 1 93.12 167 HIS B N 1
ATOM 2841 C CA . HIS B 1 167 ? -15.602 -26.875 -5.211 1 93.12 167 HIS B CA 1
ATOM 2842 C C . HIS B 1 167 ? -16.844 -27.703 -5.516 1 93.12 167 HIS B C 1
ATOM 2844 O O . HIS B 1 167 ? -16.922 -28.359 -6.559 1 93.12 167 HIS B O 1
ATOM 2850 N N . ALA B 1 168 ? -17.766 -27.719 -4.652 1 93.56 168 ALA B N 1
ATOM 2851 C CA . ALA B 1 168 ? -18.969 -28.531 -4.82 1 93.56 168 ALA B CA 1
ATOM 2852 C C . ALA B 1 168 ? -19.688 -28.188 -6.125 1 93.56 168 ALA B C 1
ATOM 2854 O O . ALA B 1 168 ? -20.312 -29.047 -6.734 1 93.56 168 ALA B O 1
ATOM 2855 N N . ARG B 1 169 ? -19.484 -26.969 -6.582 1 92.69 169 ARG B N 1
ATOM 2856 C CA . ARG B 1 169 ? -20.141 -26.5 -7.797 1 92.69 169 ARG B CA 1
ATOM 2857 C C . ARG B 1 169 ? -19.359 -26.891 -9.039 1 92.69 169 ARG B C 1
ATOM 2859 O O . ARG B 1 169 ? -19.875 -26.844 -10.156 1 92.69 169 ARG B O 1
ATOM 2866 N N . TRP B 1 170 ? -18.203 -27.297 -8.859 1 93.62 170 TRP B N 1
ATOM 2867 C CA . TRP B 1 170 ? -17.297 -27.422 -10 1 93.62 170 TRP B CA 1
ATOM 2868 C C . TRP B 1 170 ? -16.906 -28.891 -10.203 1 93.62 170 TRP B C 1
ATOM 2870 O O . TRP B 1 170 ? -16.234 -29.219 -11.18 1 93.62 170 TRP B O 1
ATOM 2880 N N . GLN B 1 171 ? -17.391 -29.719 -9.398 1 88.31 171 GLN B N 1
ATOM 2881 C CA . GLN B 1 171 ? -17.031 -31.125 -9.492 1 88.31 171 GLN B CA 1
ATOM 2882 C C . GLN B 1 171 ? -17.516 -31.734 -10.805 1 88.31 171 GLN B C 1
ATOM 2884 O O . GLN B 1 171 ? -18.547 -31.312 -11.336 1 88.31 171 GLN B O 1
ATOM 2889 N N . GLY B 1 172 ? -16.734 -32.688 -11.289 1 87 172 GLY B N 1
ATOM 2890 C CA . GLY B 1 172 ? -17.062 -33.406 -12.523 1 87 172 GLY B CA 1
ATOM 2891 C C . GLY B 1 172 ? -16.016 -34.438 -12.922 1 87 172 GLY B C 1
ATOM 2892 O O . GLY B 1 172 ? -14.969 -34.531 -12.297 1 87 172 GLY B O 1
ATOM 2893 N N . PRO B 1 173 ? -16.297 -35.188 -13.961 1 88.44 173 PRO B N 1
ATOM 2894 C CA . PRO B 1 173 ? -15.43 -36.312 -14.367 1 88.44 173 PRO B CA 1
ATOM 2895 C C . PRO B 1 173 ? -14.055 -35.812 -14.844 1 88.44 173 PRO B C 1
ATOM 2897 O O . PRO B 1 173 ? -13.086 -36.594 -14.812 1 88.44 173 PRO B O 1
ATOM 2900 N N . LYS B 1 174 ? -13.969 -34.562 -15.195 1 91.56 174 LYS B N 1
ATOM 2901 C CA . LYS B 1 174 ? -12.711 -34.062 -15.742 1 91.56 174 LYS B CA 1
ATOM 2902 C C . LYS B 1 174 ? -11.836 -33.469 -14.641 1 91.56 174 LYS B C 1
ATOM 2904 O O . LYS B 1 174 ? -10.703 -33.062 -14.898 1 91.56 174 LYS B O 1
ATOM 2909 N N . ILE B 1 175 ? -12.352 -33.438 -13.5 1 94.62 175 ILE B N 1
ATOM 2910 C CA . ILE B 1 175 ? -11.617 -32.906 -12.367 1 94.62 175 ILE B CA 1
ATOM 2911 C C . ILE B 1 175 ? -10.938 -34.031 -11.602 1 94.62 175 ILE B C 1
ATOM 2913 O O . ILE B 1 175 ? -11.602 -34.844 -10.977 1 94.62 175 ILE B O 1
ATOM 2917 N N . LEU B 1 176 ? -9.617 -34.094 -11.68 1 95.12 176 LEU B N 1
ATOM 2918 C CA . LEU B 1 176 ? -8.828 -35.125 -11.023 1 95.12 176 LEU B CA 1
ATOM 2919 C C . LEU B 1 176 ? -8.828 -34.906 -9.508 1 95.12 176 LEU B C 1
ATOM 2921 O O . LEU B 1 176 ? -8.695 -35.875 -8.75 1 95.12 176 LEU B O 1
ATOM 2925 N N . GLY B 1 177 ? -8.938 -33.781 -9.07 1 95.19 177 GLY B N 1
ATOM 2926 C CA . GLY B 1 177 ? -8.898 -33.375 -7.68 1 95.19 177 GLY B CA 1
ATOM 2927 C C . GLY B 1 177 ? -8.703 -3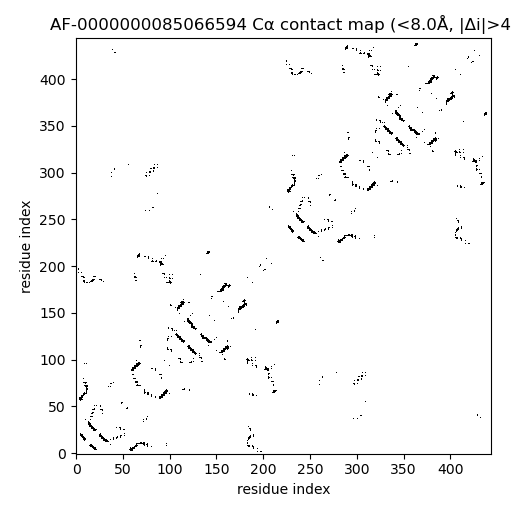1.875 -7.516 1 95.19 177 GLY B C 1
ATOM 2928 O O . GLY B 1 177 ? -8.711 -31.125 -8.5 1 95.19 177 GLY B O 1
ATOM 2929 N N . TRP B 1 178 ? -8.617 -31.453 -6.242 1 95.31 178 TRP B N 1
ATOM 2930 C CA . TRP B 1 178 ? -8.414 -30.016 -5.996 1 95.31 178 TRP B CA 1
ATOM 2931 C C . TRP B 1 178 ? -7.699 -29.797 -4.668 1 95.31 178 TRP B C 1
ATOM 2933 O O . TRP B 1 178 ? -7.707 -30.672 -3.795 1 95.31 178 TRP B O 1
ATOM 2943 N N . SER B 1 179 ? -7.004 -28.734 -4.523 1 95.19 179 SER B N 1
ATOM 2944 C CA . SER B 1 179 ? -6.391 -28.234 -3.299 1 95.19 179 SER B CA 1
ATOM 2945 C C . SER B 1 179 ? -6.883 -26.828 -2.979 1 95.19 179 SER B C 1
ATOM 2947 O O . SER B 1 179 ? -6.605 -25.875 -3.723 1 95.19 179 SER B O 1
ATOM 2949 N N . GLY B 1 180 ? -7.531 -26.672 -1.809 1 93.19 180 GLY B N 1
ATOM 2950 C CA . GLY B 1 180 ? -8.164 -25.406 -1.479 1 93.19 180 GLY B CA 1
ATOM 2951 C C . GLY B 1 180 ? -7.336 -24.547 -0.546 1 93.19 180 GLY B C 1
ATOM 2952 O O . GLY B 1 180 ? -7.676 -23.391 -0.294 1 93.19 180 GLY B O 1
ATOM 2953 N N . ASP B 1 181 ? -6.254 -25.047 -0.009 1 91.19 181 ASP B N 1
ATOM 2954 C CA . ASP B 1 181 ? -5.391 -24.328 0.918 1 91.19 181 ASP B CA 1
ATOM 2955 C C . ASP B 1 181 ? -4.109 -23.859 0.228 1 91.19 181 ASP B C 1
ATOM 2957 O O . ASP B 1 181 ? -3.037 -23.859 0.834 1 91.19 181 ASP B O 1
ATOM 2961 N N . SER B 1 182 ? -4.301 -23.547 -1.021 1 96.19 182 SER B N 1
ATOM 2962 C CA . SER B 1 182 ? -3.17 -23.109 -1.834 1 96.19 182 SER B CA 1
ATOM 2963 C C . SER B 1 182 ? -3.26 -21.625 -2.154 1 96.19 182 SER B C 1
ATOM 2965 O O . SER B 1 182 ? -4.34 -21.125 -2.457 1 96.19 182 SER B O 1
ATOM 2967 N N . PHE B 1 183 ? -2.166 -20.984 -1.985 1 98.25 183 PHE B N 1
ATOM 2968 C CA . PHE B 1 183 ? -2.039 -19.547 -2.23 1 98.25 183 PHE B CA 1
ATOM 2969 C C . PHE B 1 183 ? -0.914 -19.266 -3.217 1 98.25 183 PHE B C 1
ATOM 2971 O O . PHE B 1 183 ? 0.016 -20.062 -3.352 1 98.25 183 PHE B O 1
ATOM 2978 N N . PRO B 1 184 ? -1.069 -18.141 -3.994 1 98.38 184 PRO B N 1
ATOM 2979 C CA . PRO B 1 184 ? 0.137 -17.719 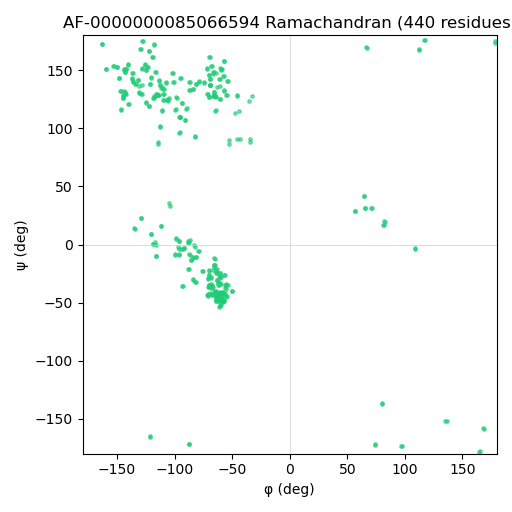-4.707 1 98.38 184 PRO B CA 1
ATOM 2980 C C . PRO B 1 184 ? 1.337 -17.547 -3.781 1 98.38 184 PRO B C 1
ATOM 2982 O O . PRO B 1 184 ? 1.181 -17.078 -2.648 1 98.38 184 PRO B O 1
ATOM 2985 N N . ARG B 1 185 ? 2.496 -17.953 -4.258 1 98.44 185 ARG B N 1
ATOM 2986 C CA . ARG B 1 185 ? 3.729 -17.891 -3.479 1 98.44 185 ARG B CA 1
ATOM 2987 C C . ARG B 1 185 ? 4.777 -17.031 -4.176 1 98.44 185 ARG B C 1
ATOM 2989 O O . ARG B 1 185 ? 4.941 -17.109 -5.395 1 98.44 185 ARG B O 1
ATOM 2996 N N . ALA B 1 186 ? 5.531 -16.312 -3.355 1 98.88 186 ALA B N 1
ATOM 2997 C CA . ALA B 1 186 ? 6.578 -15.445 -3.902 1 98.88 186 ALA B CA 1
ATOM 2998 C C . ALA B 1 186 ? 7.625 -16.266 -4.652 1 98.88 186 ALA B C 1
ATOM 3000 O O . ALA B 1 186 ? 8.188 -15.797 -5.648 1 98.88 186 ALA B O 1
ATOM 3001 N N . GLY B 1 187 ? 7.875 -17.469 -4.129 1 98.62 187 GLY B N 1
ATOM 3002 C CA . GLY B 1 187 ? 8.797 -18.328 -4.848 1 98.62 187 GLY B CA 1
ATOM 3003 C C . GLY B 1 187 ? 8.344 -18.625 -6.266 1 98.62 187 GLY B C 1
ATOM 3004 O O . GLY B 1 187 ? 9.164 -18.688 -7.184 1 98.62 187 GLY B O 1
ATOM 3005 N N . ALA B 1 188 ? 7.086 -18.859 -6.441 1 98.56 188 ALA B N 1
ATOM 3006 C CA . ALA B 1 188 ? 6.527 -19.094 -7.773 1 98.56 188 ALA B CA 1
ATOM 3007 C C . ALA B 1 188 ? 6.598 -17.828 -8.625 1 98.56 188 ALA B C 1
ATOM 3009 O O . ALA B 1 188 ? 6.953 -17.891 -9.805 1 98.56 188 ALA B O 1
ATOM 3010 N N . VAL B 1 189 ? 6.258 -16.688 -8.016 1 98.81 189 VAL B N 1
ATOM 3011 C CA . VAL B 1 189 ? 6.371 -15.406 -8.695 1 98.81 189 VAL B CA 1
ATOM 3012 C C . VAL B 1 189 ? 7.797 -15.219 -9.203 1 98.81 189 VAL B C 1
ATOM 3014 O O . VAL B 1 189 ? 8.008 -14.82 -10.359 1 98.81 189 VAL B O 1
ATOM 3017 N N . LEU B 1 190 ? 8.719 -15.531 -8.359 1 98.81 190 LEU B N 1
ATOM 3018 C CA . LEU B 1 190 ? 10.141 -15.406 -8.664 1 98.81 190 LEU B CA 1
ATOM 3019 C C . LEU B 1 190 ? 10.516 -16.297 -9.852 1 98.81 190 LEU B C 1
ATOM 3021 O O . LEU B 1 190 ? 11.148 -15.82 -10.805 1 98.81 190 LEU B O 1
ATOM 3025 N N . ARG B 1 191 ? 10.125 -17.516 -9.836 1 97.69 191 ARG B N 1
ATOM 3026 C CA . ARG B 1 191 ? 10.453 -18.469 -10.898 1 97.69 191 ARG B CA 1
ATOM 3027 C C . ARG B 1 191 ? 9.875 -18.016 -12.234 1 97.69 191 ARG B C 1
ATOM 3029 O O . ARG B 1 191 ? 10.531 -18.109 -13.273 1 97.69 191 ARG B O 1
ATOM 3036 N N . LEU B 1 192 ? 8.664 -17.578 -12.172 1 98.56 192 LEU B N 1
ATOM 3037 C CA . LEU B 1 192 ? 8.008 -17.109 -13.391 1 98.56 192 LEU B CA 1
ATOM 3038 C C . LEU B 1 192 ? 8.719 -15.891 -13.969 1 98.56 192 LEU B C 1
ATOM 3040 O O . LEU B 1 192 ? 8.922 -15.797 -15.18 1 98.56 192 LEU B O 1
ATOM 3044 N N . ALA B 1 193 ? 9.094 -14.969 -13.078 1 98.69 193 ALA B N 1
ATOM 3045 C CA . ALA B 1 193 ? 9.828 -13.773 -13.508 1 98.69 193 ALA B CA 1
ATOM 3046 C C . ALA B 1 193 ? 11.188 -14.148 -14.086 1 98.69 193 ALA B C 1
ATOM 3048 O O . ALA B 1 193 ? 11.602 -13.594 -15.109 1 98.69 193 ALA B O 1
ATOM 3049 N N . GLN B 1 194 ? 11.844 -15.109 -13.477 1 97.81 194 GLN B N 1
ATOM 3050 C CA . GLN B 1 194 ? 13.141 -15.562 -13.961 1 97.81 194 GLN B CA 1
ATOM 3051 C C . GLN B 1 194 ? 13.031 -16.156 -15.367 1 97.81 194 GLN B C 1
ATOM 3053 O O . GLN B 1 194 ? 13.883 -15.914 -16.219 1 97.81 194 GLN B O 1
ATOM 3058 N N . ALA B 1 195 ? 12.023 -16.953 -15.531 1 97.25 195 ALA B N 1
ATOM 3059 C CA . ALA B 1 195 ? 11.805 -17.562 -16.844 1 97.25 195 ALA B CA 1
ATOM 3060 C C . ALA B 1 195 ? 11.641 -16.484 -17.922 1 97.25 195 ALA B C 1
ATOM 3062 O O . ALA B 1 195 ? 12.188 -16.609 -19.016 1 97.25 195 ALA B O 1
ATOM 3063 N N . ARG B 1 196 ? 10.906 -15.43 -17.625 1 97.88 196 ARG B N 1
ATOM 3064 C CA . ARG B 1 196 ? 10.711 -14.32 -18.562 1 97.88 196 ARG B CA 1
ATOM 3065 C C . ARG B 1 196 ? 12.031 -13.602 -18.828 1 97.88 196 ARG B C 1
ATOM 3067 O O . ARG B 1 196 ? 12.344 -13.281 -19.984 1 97.88 196 ARG B O 1
ATOM 3074 N N . CYS B 1 197 ? 12.758 -13.391 -17.766 1 97.94 197 CYS B N 1
ATOM 3075 C CA . CYS B 1 197 ? 14.047 -12.719 -17.891 1 97.94 197 CYS B CA 1
ATOM 3076 C C . CYS B 1 197 ? 15 -13.523 -18.766 1 97.94 197 CYS B C 1
ATOM 3078 O O . CYS B 1 197 ? 15.664 -12.969 -19.641 1 97.94 197 CYS B O 1
ATOM 3080 N N . GLN B 1 198 ? 15.023 -14.797 -18.547 1 95.81 198 GLN B N 1
ATOM 3081 C CA . GLN B 1 198 ? 15.875 -15.695 -19.312 1 95.81 198 GLN B CA 1
ATOM 3082 C C . GLN B 1 198 ? 15.484 -15.695 -20.797 1 95.81 198 GLN B C 1
ATOM 3084 O O . GLN B 1 198 ? 16.344 -15.859 -21.672 1 95.81 198 GLN B O 1
ATOM 3089 N N . ALA B 1 199 ? 14.25 -15.477 -21.031 1 95.69 199 ALA B N 1
ATOM 3090 C CA . ALA B 1 199 ? 13.742 -15.469 -22.406 1 95.69 199 ALA B CA 1
ATOM 3091 C C . ALA B 1 199 ? 13.961 -14.117 -23.062 1 95.69 199 ALA B C 1
ATOM 3093 O O . ALA B 1 199 ? 13.547 -13.898 -24.203 1 95.69 199 ALA B O 1
ATOM 3094 N N . GLY B 1 200 ? 14.531 -13.148 -22.375 1 97 200 GLY B N 1
ATOM 3095 C CA . GLY B 1 200 ? 14.914 -11.883 -22.984 1 97 200 GLY B CA 1
ATOM 3096 C C . GLY B 1 200 ? 14.023 -10.727 -22.547 1 97 200 GLY B C 1
ATOM 3097 O O . GLY B 1 200 ? 14.227 -9.594 -22.984 1 97 200 GLY B O 1
ATOM 3098 N N . ASP B 1 201 ? 13 -11.039 -21.75 1 97.88 201 ASP B N 1
ATOM 3099 C CA . ASP B 1 201 ? 12.156 -9.984 -21.203 1 97.88 201 ASP B CA 1
ATOM 3100 C C . ASP B 1 201 ? 12.938 -9.094 -20.25 1 97.88 201 ASP B C 1
ATOM 3102 O O . ASP B 1 201 ? 13.57 -9.578 -19.297 1 97.88 201 ASP B O 1
ATOM 3106 N N . ARG B 1 202 ? 12.953 -7.809 -20.375 1 97.69 202 ARG B N 1
ATOM 3107 C CA . ARG B 1 202 ? 13.758 -6.891 -19.578 1 97.69 202 ARG B CA 1
ATOM 3108 C C . ARG B 1 202 ? 12.953 -6.316 -18.422 1 97.69 202 ARG B C 1
ATOM 3110 O O . ARG B 1 202 ? 13.453 -5.48 -17.656 1 97.69 202 ARG B O 1
ATOM 3117 N N . GLY B 1 203 ? 11.719 -6.762 -18.281 1 98.31 203 GLY B N 1
ATOM 3118 C CA . GLY B 1 203 ? 10.852 -6.184 -17.266 1 98.31 203 GLY B CA 1
ATOM 3119 C C . GLY B 1 203 ? 10.352 -4.797 -17.625 1 98.31 203 GLY B C 1
ATOM 3120 O O . GLY B 1 203 ? 10.469 -4.367 -18.781 1 98.31 203 GLY B O 1
ATOM 3121 N N . ILE B 1 204 ? 9.688 -4.133 -16.672 1 98.25 204 ILE B N 1
ATOM 3122 C CA . ILE B 1 204 ? 9.148 -2.795 -16.906 1 98.25 204 ILE B CA 1
ATOM 3123 C C . ILE B 1 204 ? 9.734 -1.821 -15.883 1 98.25 204 ILE B C 1
ATOM 3125 O O . ILE B 1 204 ? 10.367 -2.238 -14.906 1 98.25 204 ILE B O 1
ATOM 3129 N N . LEU B 1 205 ? 9.547 -0.57 -16.156 1 96.44 205 LEU B N 1
ATOM 3130 C CA . LEU B 1 205 ? 9.914 0.464 -15.203 1 96.44 205 LEU B CA 1
ATOM 3131 C C . LEU B 1 205 ? 8.992 0.435 -13.992 1 96.44 205 LEU B C 1
ATOM 3133 O O . LEU B 1 205 ? 7.789 0.181 -14.125 1 96.44 205 LEU B O 1
ATOM 3137 N N . PRO B 1 206 ? 9.539 0.679 -12.805 1 96.44 206 PRO B N 1
ATOM 3138 C CA . PRO B 1 206 ? 8.727 0.656 -11.586 1 96.44 206 PRO B CA 1
ATOM 3139 C C . PRO B 1 206 ? 7.461 1.497 -11.703 1 96.44 206 PRO B C 1
ATOM 3141 O O . PRO B 1 206 ? 6.391 1.076 -11.25 1 96.44 206 PRO B O 1
ATOM 3144 N N . ALA B 1 207 ? 7.488 2.656 -12.32 1 90.25 207 ALA B N 1
ATOM 3145 C CA . ALA B 1 207 ? 6.363 3.586 -12.406 1 90.25 207 ALA B CA 1
ATOM 3146 C C . ALA B 1 207 ? 5.223 2.994 -13.219 1 90.25 207 ALA B C 1
ATOM 3148 O O . ALA B 1 207 ? 4.09 3.475 -13.156 1 90.25 207 ALA B O 1
ATOM 3149 N N . LEU B 1 208 ? 5.477 1.992 -13.984 1 93.94 208 LEU B N 1
ATOM 3150 C CA . LEU B 1 208 ? 4.48 1.41 -14.875 1 93.94 208 LEU B CA 1
ATOM 3151 C C . LEU B 1 208 ? 3.812 0.202 -14.234 1 93.94 208 LEU B C 1
ATOM 3153 O O . LEU B 1 208 ? 2.869 -0.363 -14.789 1 93.94 208 LEU B O 1
ATOM 3157 N N . LEU B 1 209 ? 4.305 -0.26 -13.102 1 96.38 209 LEU B N 1
ATOM 3158 C CA . LEU B 1 209 ? 3.707 -1.396 -12.414 1 96.38 209 LEU B CA 1
ATOM 3159 C C . LEU B 1 209 ? 2.307 -1.051 -11.914 1 96.38 209 LEU B C 1
ATOM 3161 O O . LEU B 1 209 ? 2.107 -0.008 -11.281 1 96.38 209 LEU B O 1
ATOM 3165 N N . GLU B 1 210 ? 1.359 -1.886 -12.172 1 94 210 GLU B N 1
ATOM 3166 C CA . GLU B 1 210 ? -0.024 -1.677 -11.758 1 94 210 GLU B CA 1
ATOM 3167 C C . GLU B 1 210 ? -0.677 -2.988 -11.328 1 94 210 GLU B C 1
ATOM 3169 O O . GLU B 1 210 ? -0.341 -4.055 -11.852 1 94 210 GLU B O 1
ATOM 3174 N N . PRO B 1 211 ? -1.643 -2.809 -10.398 1 95.19 211 PRO B N 1
ATOM 3175 C CA . PRO B 1 211 ? -2.438 -4.004 -10.102 1 95.19 211 PRO B CA 1
ATOM 3176 C C . PRO B 1 211 ? -3.121 -4.578 -11.344 1 95.19 211 PRO B C 1
ATOM 3178 O O . PRO B 1 211 ? -3.447 -3.836 -12.273 1 95.19 211 PRO B O 1
ATOM 3181 N N . HIS B 1 212 ? -3.186 -5.859 -11.32 1 92.88 212 HIS B N 1
ATOM 3182 C CA . HIS B 1 212 ? -3.941 -6.562 -12.352 1 92.88 212 HIS B CA 1
ATOM 3183 C C . HIS B 1 212 ? -5.43 -6.598 -12.023 1 92.88 212 HIS B C 1
ATOM 3185 O O . HIS B 1 212 ? -5.891 -7.5 -11.32 1 92.88 212 HIS B O 1
ATOM 3191 N N . TYR B 1 213 ? -6.207 -5.629 -12.508 1 86.81 213 TYR B N 1
ATOM 3192 C CA . TYR B 1 213 ? -7.645 -5.562 -12.266 1 86.81 213 TYR B CA 1
ATOM 3193 C C . TYR B 1 213 ? -8.422 -6.32 -13.336 1 86.81 213 TYR B C 1
ATOM 3195 O O . TYR B 1 213 ? -8.234 -6.078 -14.531 1 86.81 213 TYR B O 1
ATOM 3203 N N . ILE B 1 214 ? -9.078 -7.316 -12.797 1 86.25 214 ILE B N 1
ATOM 3204 C CA . ILE B 1 214 ? -9.922 -8.086 -13.703 1 86.25 214 ILE B CA 1
ATOM 3205 C C . ILE B 1 214 ? -11.359 -7.582 -13.617 1 86.25 214 ILE B C 1
ATOM 3207 O O . ILE B 1 214 ? -11.906 -7.434 -12.523 1 86.25 214 ILE B O 1
ATOM 3211 N N . ARG B 1 215 ? -11.969 -6.867 -14.656 1 70.62 215 ARG B N 1
ATOM 3212 C CA . ARG B 1 215 ? -13.336 -6.352 -14.695 1 70.62 215 ARG B CA 1
ATOM 3213 C C . ARG B 1 215 ? -14.336 -7.477 -14.914 1 70.62 215 ARG B C 1
ATOM 3215 O O . ARG B 1 215 ? -14.047 -8.445 -15.617 1 70.62 215 ARG B O 1
ATOM 3222 N N . PRO B 1 216 ? -15.477 -7.254 -14.078 1 67.31 216 PRO B N 1
ATOM 3223 C CA . PRO B 1 216 ? -16.516 -8.273 -14.219 1 67.31 216 PRO B CA 1
ATOM 3224 C C . PRO B 1 216 ? -16.984 -8.445 -15.664 1 67.31 216 PRO B C 1
ATOM 3226 O O . PRO B 1 216 ? -16.953 -7.492 -16.453 1 67.31 216 PRO B O 1
ATOM 3229 N N . SER B 1 217 ? -17.016 -9.578 -16.203 1 53.34 217 SER B N 1
ATOM 3230 C CA . SER B 1 217 ? -17.656 -9.859 -17.484 1 53.34 217 SER B CA 1
ATOM 3231 C C . SER B 1 217 ? -19.109 -9.359 -17.5 1 53.34 217 SER B C 1
ATOM 3233 O O . SER B 1 217 ? -19.875 -9.625 -16.562 1 53.34 217 SER B O 1
ATOM 3235 N N . LEU B 1 218 ? -19.5 -8.07 -17.906 1 48.09 218 LEU B N 1
ATOM 3236 C CA . LEU B 1 218 ? -20.906 -7.688 -18.047 1 48.09 218 LEU B CA 1
ATOM 3237 C C . LEU B 1 218 ? -21.75 -8.875 -18.5 1 48.09 218 LEU B C 1
ATOM 3239 O O . LEU B 1 218 ? -21.328 -9.641 -19.359 1 48.09 218 LEU B O 1
ATOM 3243 N N . PRO B 1 219 ? -22.875 -9.102 -17.672 1 43.56 219 PRO B N 1
ATOM 3244 C CA . PRO B 1 219 ? -23.812 -10.039 -18.297 1 43.56 219 PRO B CA 1
ATOM 3245 C C . PRO B 1 219 ? -24.109 -9.703 -19.766 1 43.56 219 PRO B C 1
ATOM 3247 O O . PRO B 1 219 ? -24.141 -8.531 -20.125 1 43.56 219 PRO B O 1
ATOM 3250 N N . GLU B 1 220 ? -23.719 -10.5 -20.625 1 32.28 220 GLU B N 1
ATOM 3251 C CA . GLU B 1 220 ? -24.344 -10.266 -21.922 1 32.28 220 GLU B CA 1
ATOM 3252 C C . GLU B 1 220 ? -25.844 -10.07 -21.766 1 32.28 220 GLU B C 1
ATOM 3254 O O . GLU B 1 220 ? -26.531 -10.891 -21.156 1 32.28 220 GLU B O 1
ATOM 3259 N N . GLU B 1 221 ? -26.219 -8.672 -21.578 1 33.19 221 GLU B N 1
ATOM 3260 C CA . GLU B 1 221 ? -27.656 -8.539 -21.797 1 33.19 221 GLU B CA 1
ATOM 3261 C C . GLU B 1 221 ? -28.141 -9.492 -22.875 1 33.19 221 GLU B C 1
ATOM 3263 O O . GLU B 1 221 ? -27.719 -9.398 -24.031 1 33.19 221 GLU B O 1
ATOM 3268 N N . THR B 1 222 ? -28.531 -10.672 -22.422 1 20.38 222 THR B N 1
ATOM 3269 C CA . THR B 1 222 ? -29.547 -11.266 -23.297 1 20.38 222 THR B CA 1
ATOM 3270 C C . THR B 1 222 ? -30.812 -10.406 -23.328 1 20.38 222 THR B C 1
ATOM 3272 O O . THR B 1 222 ? -31.344 -10.039 -22.281 1 20.38 222 THR B O 1
#

=== Feature glossary ===
Key to the feature types in this record:

Secondary structure (8-state, DSSP). Secondary structure is the local, repeating backbone conformation. DSSP classifies it into eight states by reading the hydrogen-bond network: three helix types (H, G, I), two β types (E, B), two non-regular types (T, S), and unstructured coil (-).

Backbone torsions (φ/ψ). Backbone dihedral angles. Every residue except chain termini has a φ (preceding-C → N → Cα → C) and a ψ (N → Cα → C → next-N). They are reported in degrees following the IUPAC sign convention. Secondary structure is essentially a statement about which (φ, ψ) basin each residue occupies.

Predicted aligned error. Predicted Aligned Error (PAE) is an AlphaFold confidence matrix: entry (i, j) is the expected error in the position of residue j, in ångströms, when the prediction is superimposed on the true structure at residue i. Low PAE within a block of residues means that block is internally rigid and well-predicted; high PAE between two blocks means their relative placement is uncertain even if each block individually is confident.

B-factor. B-factor (Debye–Waller factor) reflects atomic displacement in the crystal lattice. It is an experimental observable (units Å²), not a prediction; low values mean the atom is pinned down, high values mean it moves or is heterogeneous across the crystal.

Secondary structure (3-state, P-SEA). Three-state secondary structure (P-SEA) collapses the eight DSSP classes into helix (a), strand (b), and coil (c). P-SEA assigns these from Cα geometry alone — distances and angles — without requiring backbone oxygens, so it works on any Cα trace.

Sequence. Primary structure: the covalent order of the twenty standard amino acids along the backbone. Two proteins with the same sequence will (almost always) fold to the same structure; two with 30% identity often share a fold but not the details.

pLDDT. pLDDT is the predicted lDDT-Cα score: AlphaFold's confidence that the local environment of each residue (all inter-atomic distances within 15 Å) is correctly placed. It is a per-residue number between 0 and 100, with higher meaning more reliable.

InterPro / GO / CATH / organism. Functional annotations link the protein to curated databases. InterPro entries identify conserved domains and families by matching the sequence against member-database signatures (Pfam, PROSITE, CDD, …). Gene Ontology (GO) terms describe molecular function, biological process, and cellular component in a controlled vocabulary. CATH places the structure in a hierarchical fold classification (Class/Architecture/Topology/Homologous-superfamily). The organism is the source species.

Contact-map, Ramachandran, and PAE plots. Three diagnostic plots accompany the record. The Cα contact map visualizes the tertiary structure as a 2D adjacency matrix (8 Å cutoff, sequence-local contacts suppressed). The Ramachandran plot shows the distribution of backbone (φ, ψ) torsions, with points in the α and β basins reflecting secondary structure content. The PAE plot shows AlphaFold's inter-residue confidence as a color matrix.

mmCIF coordinates. The mmCIF table is the protein's shape written out atom by atom. For each backbone N, Cα, C, and carbonyl O, it records an (x, y, z) coordinate triple in Å plus the residue type, chain letter, and residue number.

Radius of gyration, Cα contacts, bounding box. Three whole-structure scalars: the radius of gyration (RMS distance of Cα from centroid, in Å), the count of Cα–Cα contacts (pairs closer than 8 Å and separated by more than four residues in sequence — i.e. tertiary, not local, contacts), and the bounding-box dimensions. Together they distinguish compact globular folds from extended fibres or disordered chains.

Foldseek 3Di. The Foldseek 3Di string encodes local tertiary geometry as a 20-letter alphabet — one character per residue — derived from the relative positions of nearby Cα atoms. Unlike the amino-acid sequence, 3Di is a direct function of the 3D structure, so two proteins with the same fold have similar 3Di strings even at low sequence identity.

Rendered structure images. Six rendered views show the 3D structure from the faces of a cube — i.e. along ±x, ±y, ±z. Rendering representation is drawn randomly per protein from cartoon (secondary-structure ribbons), sticks (backbone bonds), or molecular surface; coloring is either N→C rainbow (blue at the N-terminus through red at the C-terminus) or one color per chain.

Nearest PDB structures. The Foldseek neighbor list gives the closest experimentally determined structures in the PDB, ranked by structural alignment. TM-score near 1 means near-identical fold; near 0.3 means only rough topology match. This is how one finds what a novel AlphaFold prediction most resembles in the solved-structure universe.

Solvent-accessible surface area. SASA measures how much of the protein is reachable by solvent. It is computed by rolling a water-sized probe over the atomic surface and summing the exposed area (Å²). Per-residue SASA distinguishes core (buried, low SASA) from surface (exposed, high SASA) residues; total SASA is a whole-molecule size measure.